Protein AF-0000000081023960 (afdb_homodimer)

Secondary structure (DSSP, 8-state):
-------------------------------------PPTTHHHHHHHHHHHIIIII-GGGTT--HHHHHHHHHHTTTTS-TT---GGGGHHHHHHH--PPPTT-BEEEES-HHHHHHHHTTT-B-GGGSHHHHHHTT----EETTEEEE-SS----TTT-TT-HHHHHHHHHHHHHHHT--EEEEEEEETT-TT-S--TTSHIIIIIGGG--TTTEEEEEEEEEPPTTS-----TTSHHHHHHHHHHHHTT--EEEEES-HHHHHHHHTT-TTSGGG-B---TTS--------------------------/-------------------------------------PPTTHHHHHHHHHHHIIIII-GGGTT--HHHHHHHHHHHHTTS-TT---GGGGHHHHHHH--PPPTT-BEEEES-HHHHHHHHTTT-B-GGGSHHHHHHTT----EETTEEEE-SS----TTT-TT-HHHHHHHHHHHHHHHT--EEEEEEEETT-TT-S--TTSHIIIIIGGG--TTTEEEEEEEEEPPTTS-----TTSHHHHHHHHHHHHTT--EEEEES-HHHHHHHHTT-TTSGGG-B---TTS--------------------------

pLDDT: mean 83.17, std 27.56, range [17.56, 98.94]

Nearest PDB structures (foldseek):
  1isf-assembly1_B  TM=9.481E-01  e=1.422E-30  Homo sapiens
  3i9l-assembly1_B  TM=9.384E-01  e=9.337E-27  Aplysia californica
  3zwn-assembly1_A  TM=9.367E-01  e=6.114E-26  Aplysia californica
  1r0s-assembly1_B  TM=9.362E-01  e=1.715E-24  Aplysia californica
  3ofs-assembly6_F  TM=9.472E-01  e=4.806E-24  Homo sapiens

InterPro domains:
  IPR003193 ADP-ribosyl cyclase (CD38/157) [PF02267] (39-278)
  IPR003193 ADP-ribosyl cyclase (CD38/157) [PTHR10912] (29-285)
  IPR003193 ADP-ribosyl cyclase (CD38/157) [cd04759] (37-278)

Organism: Petromyzon marinus (NCBI:txid7757)

Sequence (624 aa):
MMKVCRLLGWLAWSFAPLVLVADGHATRKRSAEIPRGTTRDLKKIFVGRCYDYIRVINPALRDKNCEQMWEAFYNGFKGKQPCEVTMDSYNQFVALASHPLPKDKEIFWSGTNALVHKYSGARLLTLEDSLAGYIANNLNWCPIAGNPDLDYTSCPGYSECDNNAVKSFWIMASKSFAQNVRGVVRVMLNGSREGGAFYSGSIFGTIELPNLPKDNVSEIHLWIIDTLNGPDRESCGVGSVAHLEARLKEHGFKYSCFDNCKSVLHMQCVDLPNIPICQFANNDSSPGNSATMLSSPLNALVARIRRLVVPMMMKVCRLLGWLAWSFAPLVLVADGHATRKRSAEIPRGTTRDLKKIFVGRCYDYIRVINPALRDKNCEQMWEAFYNGFKGKQPCEVTMDSYNQFVALASHPLPKDKEIFWSGTNALVHKYSGARLLTLEDSLAGYIANNLNWCPIAGNPDLDYTSCPGYSECDNNAVKSFWIMASKSFAQNVRGVVRVMLNGSREGGAFYSGSIFGTIELPNLPKDNVSEIHLWIIDTLNGPDRESCGVGSVAHLEARLKEHGFKYSCFDNCKSVLHMQCVDLPNIPICQFANNDSSPGNSATMLSSPLNALVARIRRLVVPM

Structure (mmCIF, N/CA/C/O backbone):
data_AF-0000000081023960-model_v1
#
loop_
_entity.id
_entity.type
_entity.pdbx_description
1 polymer 'ADP-ribosyl cyclase/cyclic ADP-ribose hydrolase'
#
loop_
_atom_site.group_PDB
_atom_site.id
_atom_site.type_symbol
_atom_site.label_atom_id
_atom_site.label_alt_id
_atom_site.label_comp_id
_atom_site.label_asym_id
_atom_site.label_entity_id
_atom_site.label_seq_id
_atom_site.pdbx_PDB_ins_code
_atom_site.Cartn_x
_atom_site.Cartn_y
_atom_site.Cartn_z
_atom_site.occupancy
_atom_site.B_iso_or_equiv
_atom_site.auth_seq_id
_atom_site.auth_comp_id
_atom_site.auth_asym_id
_atom_site.auth_atom_id
_atom_site.pdbx_PDB_model_num
ATOM 1 N N . MET A 1 1 ? -68.688 8.25 -64.062 1 25.5 1 MET A N 1
ATOM 2 C CA . MET A 1 1 ? -67.375 8.242 -64.688 1 25.5 1 MET A CA 1
ATOM 3 C C . MET A 1 1 ? -66.312 8.711 -63.719 1 25.5 1 MET A C 1
ATOM 5 O O . MET A 1 1 ? -66.188 9.891 -63.375 1 25.5 1 MET A O 1
ATOM 9 N N . MET A 1 2 ? -66.062 7.867 -62.656 1 24.56 2 MET A N 1
ATOM 10 C CA . MET A 1 2 ? -65.375 7.988 -61.375 1 24.56 2 MET A CA 1
ATOM 11 C C . MET A 1 2 ? -63.875 8.117 -61.562 1 24.56 2 MET A C 1
ATOM 13 O O . MET A 1 2 ? -63.219 7.242 -62.125 1 24.56 2 MET A O 1
ATOM 17 N N . LYS A 1 3 ? -63.344 9.383 -61.781 1 25.25 3 LYS A N 1
ATOM 18 C CA . LYS A 1 3 ? -61.969 9.82 -62.094 1 25.25 3 LYS A CA 1
ATOM 19 C C . LYS A 1 3 ? -61 9.297 -61.031 1 25.25 3 LYS A C 1
ATOM 21 O O . LYS A 1 3 ? -61.125 9.594 -59.844 1 25.25 3 LYS A O 1
ATOM 26 N N . VAL A 1 4 ? -60.469 8.078 -61.188 1 26.36 4 VAL A N 1
ATOM 27 C CA . VAL A 1 4 ? -59.594 7.262 -60.375 1 26.36 4 VAL A CA 1
ATOM 28 C C . VAL A 1 4 ? -58.219 7.918 -60.312 1 26.36 4 VAL A C 1
ATOM 30 O O . VAL A 1 4 ? -57.531 8.109 -61.344 1 26.36 4 VAL A O 1
ATOM 33 N N . CYS A 1 5 ? -58.062 8.969 -59.5 1 28.41 5 CYS A N 1
ATOM 34 C CA . CYS A 1 5 ? -56.812 9.711 -59.281 1 28.41 5 CYS A CA 1
ATOM 35 C C . CYS A 1 5 ? -55.656 8.773 -58.906 1 28.41 5 CYS A C 1
ATOM 37 O O . CYS A 1 5 ? -55.75 8.07 -57.875 1 28.41 5 CYS A O 1
ATOM 39 N N . ARG A 1 6 ? -54.938 8.203 -59.844 1 25 6 ARG A N 1
ATOM 40 C CA . ARG A 1 6 ? -53.75 7.32 -59.844 1 25 6 ARG A CA 1
ATOM 41 C C . ARG A 1 6 ? -52.594 7.949 -59.094 1 25 6 ARG A C 1
ATOM 43 O O . ARG A 1 6 ? -52 8.914 -59.594 1 25 6 ARG A O 1
ATOM 50 N N . LEU A 1 7 ? -52.719 8.102 -57.781 1 26.64 7 LEU A N 1
ATOM 51 C CA . LEU A 1 7 ? -51.656 8.695 -56.969 1 26.64 7 LEU A CA 1
ATOM 52 C C . LEU A 1 7 ? -50.375 7.879 -57.031 1 26.64 7 LEU A C 1
ATOM 54 O O . LEU A 1 7 ? -50.375 6.695 -56.688 1 26.64 7 LEU A O 1
ATOM 58 N N . LEU A 1 8 ? -49.531 8.055 -58.062 1 27.83 8 LEU A N 1
ATOM 59 C CA . LEU A 1 8 ? -48.25 7.434 -58.281 1 27.83 8 LEU A CA 1
ATOM 60 C C . LEU A 1 8 ? -47.281 7.773 -57.156 1 27.83 8 LEU A C 1
ATOM 62 O O . LEU A 1 8 ? -46.969 8.945 -56.938 1 27.83 8 LEU A O 1
ATOM 66 N N . GLY A 1 9 ? -47.406 7.176 -56 1 26.14 9 GLY A N 1
ATOM 67 C CA . GLY A 1 9 ? -46.594 7.359 -54.812 1 26.14 9 GLY A CA 1
ATOM 68 C C . GLY A 1 9 ? -45.125 7.012 -55.062 1 26.14 9 GLY A C 1
ATOM 69 O O . GLY A 1 9 ? -44.812 5.875 -55.438 1 26.14 9 GLY A O 1
ATOM 70 N N . TRP A 1 10 ? -44.344 7.945 -55.656 1 27.84 10 TRP A N 1
ATOM 71 C CA . TRP A 1 10 ? -42.906 7.773 -55.938 1 27.84 10 TRP A CA 1
ATOM 72 C C . TRP A 1 10 ? -42.156 7.406 -54.656 1 27.84 10 TRP A C 1
ATOM 74 O O . TRP A 1 10 ? -42.25 8.117 -53.656 1 27.84 10 TRP A O 1
ATOM 84 N N . LEU A 1 11 ? -41.906 6.145 -54.375 1 29.17 11 LEU A N 1
ATOM 85 C CA . LEU A 1 11 ? -41.094 5.52 -53.312 1 29.17 11 LEU A CA 1
ATOM 86 C C . LEU A 1 11 ? -39.656 5.992 -53.375 1 29.17 11 LEU A C 1
ATOM 88 O O . LEU A 1 11 ? -38.938 5.742 -54.344 1 29.17 11 LEU A O 1
ATOM 92 N N . ALA A 1 12 ? -39.375 7.23 -53.031 1 31.08 12 ALA A N 1
ATOM 93 C CA . ALA A 1 12 ? -37.969 7.699 -52.969 1 31.08 12 ALA A CA 1
ATOM 94 C C . ALA A 1 12 ? -37.156 6.828 -52.031 1 31.08 12 ALA A C 1
ATOM 96 O O . ALA A 1 12 ? -37.469 6.684 -50.875 1 31.08 12 ALA A O 1
ATOM 97 N N . TRP A 1 13 ? -36.5 5.816 -52.562 1 29.45 13 TRP A N 1
ATOM 98 C CA . TRP A 1 13 ? -35.562 4.898 -51.906 1 29.45 13 TRP A CA 1
ATOM 99 C C . TRP A 1 13 ? -34.406 5.66 -51.281 1 29.45 13 TRP A C 1
ATOM 101 O O . TRP A 1 13 ? -33.656 6.344 -52 1 29.45 13 TRP A O 1
ATOM 111 N N . SER A 1 14 ? -34.625 6.277 -50.156 1 29.97 14 SER A N 1
ATOM 112 C CA . SER A 1 14 ? -33.531 6.906 -49.438 1 29.97 14 SER A CA 1
ATOM 113 C C . SER A 1 14 ? -32.375 5.945 -49.25 1 29.97 14 SER A C 1
ATOM 115 O O . SER A 1 14 ? -32.531 4.836 -48.75 1 29.97 14 SER A O 1
ATOM 117 N N . PHE A 1 15 ? -31.438 5.992 -50.188 1 36.25 15 PHE A N 1
ATOM 118 C CA . PHE A 1 15 ? -30.172 5.293 -50.094 1 36.25 15 PHE A CA 1
ATOM 119 C C . PHE A 1 15 ? -29.453 5.648 -48.812 1 36.25 15 PHE A C 1
ATOM 121 O O . PHE A 1 15 ? -29.141 6.816 -48.562 1 36.25 15 PHE A O 1
ATOM 128 N N . ALA A 1 16 ? -29.859 5.043 -47.719 1 34.16 16 ALA A N 1
ATOM 129 C CA . ALA A 1 16 ? -29.094 5.172 -46.5 1 34.16 16 ALA A CA 1
ATOM 130 C C . ALA A 1 16 ? -27.625 4.824 -46.719 1 34.16 16 ALA A C 1
ATOM 132 O O . ALA A 1 16 ? -27.312 3.764 -47.281 1 34.16 16 ALA A O 1
ATOM 133 N N . PRO A 1 17 ? -26.781 5.902 -46.875 1 38.19 17 PRO A N 1
ATOM 134 C CA . PRO A 1 17 ? -25.375 5.562 -47 1 38.19 17 PRO A CA 1
ATOM 135 C C . PRO A 1 17 ? -24.891 4.605 -45.906 1 38.19 17 PRO A C 1
ATOM 137 O O . PRO A 1 17 ? -25.328 4.699 -44.781 1 38.19 17 PRO A O 1
ATOM 140 N N . LEU A 1 18 ? -24.625 3.381 -46.312 1 35.75 18 LEU A N 1
ATOM 141 C CA . LEU A 1 18 ? -23.938 2.398 -45.5 1 35.75 18 LEU A CA 1
ATOM 142 C C . LEU A 1 18 ? -22.656 2.99 -44.906 1 35.75 18 LEU A C 1
ATOM 144 O O . LEU A 1 18 ? -21.734 3.326 -45.625 1 35.75 18 LEU A O 1
ATOM 148 N N . VAL A 1 19 ? -22.875 3.82 -43.875 1 35.81 19 VAL A N 1
ATOM 149 C CA . VAL A 1 19 ? -21.656 4.18 -43.156 1 35.81 19 VAL A CA 1
ATOM 150 C C . VAL A 1 19 ? -20.891 2.918 -42.75 1 35.81 19 VAL A C 1
ATOM 152 O O . VAL A 1 19 ? -21.375 2.111 -41.969 1 35.81 19 VAL A O 1
ATOM 155 N N . LEU A 1 20 ? -20.125 2.438 -43.719 1 32.34 20 LEU A N 1
ATOM 156 C CA . LEU A 1 20 ? -19.109 1.463 -43.344 1 32.34 20 LEU A CA 1
ATOM 157 C C . LEU A 1 20 ? -18.297 1.965 -42.156 1 32.34 20 LEU A C 1
ATOM 159 O O . LEU A 1 20 ? -17.578 2.965 -42.25 1 32.3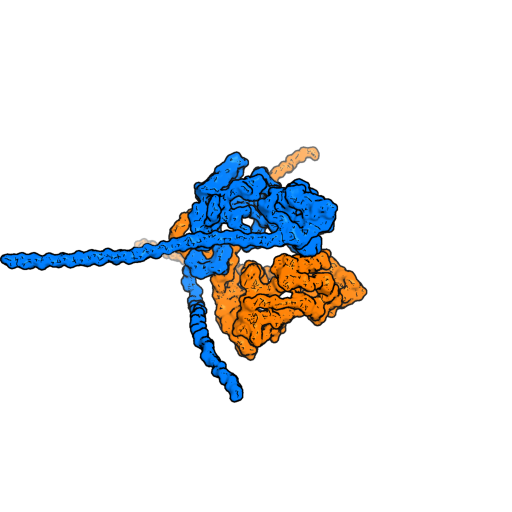4 20 LEU A O 1
ATOM 163 N N . VAL A 1 21 ? -18.891 1.827 -41 1 33.03 21 VAL A N 1
ATOM 164 C CA . VAL A 1 21 ? -18.031 1.942 -39.844 1 33.03 21 VAL A CA 1
ATOM 165 C C . VAL A 1 21 ? -16.844 1.002 -39.969 1 33.03 21 VAL A C 1
ATOM 167 O O . VAL A 1 21 ? -17 -0.221 -39.969 1 33.03 21 VAL A O 1
ATOM 170 N N . ALA A 1 22 ? -15.828 1.466 -40.75 1 31.98 22 ALA A N 1
ATOM 171 C CA . ALA A 1 22 ? -14.531 0.797 -40.625 1 31.98 22 ALA A CA 1
ATOM 172 C C . ALA A 1 22 ? -14.156 0.545 -39.188 1 31.98 22 ALA A C 1
ATOM 174 O O . ALA A 1 22 ? -14.078 1.482 -38.375 1 31.98 22 ALA A O 1
ATOM 175 N N . ASP A 1 23 ? -14.672 -0.539 -38.719 1 31.39 23 ASP A N 1
ATOM 176 C CA . ASP A 1 23 ? -14.078 -1.079 -37.469 1 31.39 23 ASP A CA 1
ATOM 177 C C . ASP A 1 23 ? -12.555 -1.053 -37.562 1 31.39 23 ASP A C 1
ATOM 179 O O . ASP A 1 23 ? -11.945 -1.822 -38.312 1 31.39 23 ASP A O 1
ATOM 183 N N . GLY A 1 24 ? -11.977 0.182 -37.719 1 29.5 24 GLY A N 1
ATOM 184 C CA . GLY A 1 24 ? -10.539 0.15 -37.5 1 29.5 24 GLY A CA 1
ATOM 185 C C . GLY A 1 24 ? -10.141 -0.674 -36.281 1 29.5 24 GLY A C 1
ATOM 186 O O . GLY A 1 24 ? -10.492 -0.334 -35.156 1 29.5 24 GLY A O 1
ATOM 187 N N . HIS A 1 25 ? -10.203 -1.949 -36.438 1 27.47 25 HIS A N 1
ATOM 188 C CA . HIS A 1 25 ? -9.406 -2.703 -35.469 1 27.47 25 HIS A CA 1
ATOM 189 C C . HIS A 1 25 ? -8.062 -2.023 -35.219 1 27.47 25 HIS A C 1
ATOM 191 O O . HIS A 1 25 ? -7.172 -2.066 -36.062 1 27.47 25 HIS A O 1
ATOM 197 N N . ALA A 1 26 ? -8.047 -0.817 -34.688 1 31.69 26 ALA A N 1
ATOM 198 C CA . ALA A 1 26 ? -6.734 -0.433 -34.188 1 31.69 26 ALA A CA 1
ATOM 199 C C . ALA A 1 26 ? -6.055 -1.608 -33.469 1 31.69 26 ALA A C 1
ATOM 201 O O . ALA A 1 26 ? -6.59 -2.16 -32.5 1 31.69 26 ALA A O 1
ATOM 202 N N . THR A 1 27 ? -5.41 -2.355 -34.156 1 29.12 27 THR A N 1
ATOM 203 C CA . THR A 1 27 ? -4.426 -3.24 -33.562 1 29.12 27 THR A CA 1
ATOM 204 C C . THR A 1 27 ? -3.771 -2.568 -32.344 1 29.12 27 THR A C 1
ATOM 206 O O . THR A 1 27 ? -3.182 -1.493 -32.469 1 29.12 27 THR A O 1
ATOM 209 N N . ARG A 1 28 ? -4.336 -2.604 -31.219 1 33.47 28 ARG A N 1
ATOM 210 C CA . ARG A 1 28 ? -3.539 -2.25 -30.047 1 33.47 28 ARG A CA 1
ATOM 211 C C . ARG A 1 28 ? -2.092 -2.703 -30.219 1 33.47 28 ARG A C 1
ATOM 213 O O . ARG A 1 28 ? -1.81 -3.902 -30.25 1 33.47 28 ARG A O 1
ATOM 220 N N . LYS A 1 29 ? -1.465 -2.033 -31.094 1 35.12 29 LYS A N 1
ATOM 221 C CA . LYS A 1 29 ? -0.019 -2.229 -31.031 1 35.12 29 LYS A CA 1
ATOM 222 C C . LYS A 1 29 ? 0.448 -2.508 -29.609 1 35.12 29 LYS A C 1
ATOM 224 O O . LYS A 1 29 ? 0.178 -1.725 -28.703 1 35.12 29 LYS A O 1
ATOM 229 N N . ARG A 1 30 ? 0.462 -3.736 -29.234 1 34.62 30 ARG A N 1
ATOM 230 C CA . ARG A 1 30 ? 1.313 -4.082 -28.109 1 34.62 30 ARG A CA 1
ATOM 231 C C . ARG A 1 30 ? 2.51 -3.143 -28.016 1 34.62 30 ARG A C 1
ATOM 233 O O . ARG A 1 30 ? 3.369 -3.135 -28.891 1 34.62 30 ARG A O 1
ATOM 240 N N . SER A 1 31 ? 2.4 -1.994 -27.75 1 34.69 31 SER A N 1
ATOM 241 C CA . SER A 1 31 ? 3.592 -1.178 -27.531 1 34.69 31 SER A CA 1
ATOM 242 C C . SER A 1 31 ? 4.793 -2.041 -27.172 1 34.69 31 SER A C 1
ATOM 244 O O . SER A 1 31 ? 4.707 -2.895 -26.281 1 34.69 31 SER A O 1
ATOM 246 N N . ALA A 1 32 ? 5.621 -2.463 -27.984 1 37.22 32 ALA A N 1
ATOM 247 C CA . ALA A 1 32 ? 6.91 -3.104 -27.75 1 37.22 32 ALA A CA 1
ATOM 248 C C . ALA A 1 32 ? 7.434 -2.768 -26.344 1 37.22 32 ALA A C 1
ATOM 250 O O . ALA A 1 32 ? 7.594 -1.594 -26 1 37.22 32 ALA A O 1
ATOM 251 N N . GLU A 1 33 ? 7.039 -3.467 -25.328 1 47.69 33 GLU A N 1
ATOM 252 C CA . GLU A 1 33 ? 7.672 -3.307 -24.031 1 47.69 33 GLU A CA 1
ATOM 253 C C . GLU A 1 33 ? 9.133 -2.896 -24.172 1 47.69 33 GLU A C 1
ATOM 255 O O . GLU A 1 33 ? 9.914 -3.574 -24.844 1 47.69 33 GLU A O 1
ATOM 260 N N . ILE A 1 34 ? 9.531 -1.709 -24.375 1 49.72 34 ILE A N 1
ATOM 261 C CA . ILE A 1 34 ? 10.922 -1.285 -24.297 1 49.72 34 ILE A CA 1
ATOM 262 C C . ILE A 1 34 ? 11.695 -2.213 -23.359 1 49.72 34 ILE A C 1
ATOM 264 O O . ILE A 1 34 ? 11.273 -2.438 -22.219 1 49.72 34 ILE A O 1
ATOM 268 N N . PRO A 1 35 ? 12.609 -3.016 -24.062 1 60.88 35 PRO A N 1
ATOM 269 C CA . PRO A 1 35 ? 13.453 -3.881 -23.234 1 60.88 35 PRO A CA 1
ATOM 270 C C . PRO A 1 35 ? 13.945 -3.186 -21.969 1 60.88 35 PRO A C 1
ATOM 272 O O . PRO A 1 35 ? 14.453 -2.062 -22.047 1 60.88 35 PRO A O 1
ATOM 275 N N . ARG A 1 36 ? 13.547 -3.551 -20.781 1 85.06 36 ARG A N 1
ATOM 276 C CA . ARG A 1 36 ? 14.016 -2.982 -19.516 1 85.06 36 ARG A CA 1
ATOM 277 C C . ARG A 1 36 ? 15.07 -3.875 -18.875 1 85.06 36 ARG A C 1
ATOM 279 O O . ARG A 1 36 ? 14.93 -5.102 -18.859 1 85.06 36 ARG A O 1
ATOM 286 N N . GLY A 1 37 ? 16.312 -3.326 -18.656 1 96.62 37 GLY A N 1
ATOM 287 C CA . GLY A 1 37 ? 17.359 -4.027 -17.922 1 96.62 37 GLY A CA 1
ATOM 288 C C . GLY A 1 37 ? 17.016 -4.242 -16.453 1 96.62 37 GLY A C 1
ATOM 289 O O . GLY A 1 37 ? 15.859 -4.113 -16.062 1 96.62 37 GLY A O 1
ATOM 290 N N . THR A 1 38 ? 18 -4.707 -15.789 1 98.31 38 THR A N 1
ATOM 291 C CA . THR A 1 38 ? 17.891 -4.906 -14.352 1 98.31 38 THR A CA 1
ATOM 292 C C . THR A 1 38 ? 17.578 -3.588 -13.648 1 98.31 38 THR A C 1
ATOM 294 O O . THR A 1 38 ? 18.141 -2.547 -13.984 1 98.31 38 THR A O 1
ATOM 297 N N . THR A 1 39 ? 16.672 -3.67 -12.703 1 98.06 39 THR A N 1
ATOM 298 C CA . THR A 1 39 ? 16.391 -2.502 -11.875 1 98.06 39 THR A CA 1
ATOM 299 C C . THR A 1 39 ? 17.672 -2.008 -11.195 1 98.06 39 THR A C 1
ATOM 301 O O . THR A 1 39 ? 18.359 -2.779 -10.531 1 98.06 39 THR A O 1
ATOM 304 N N . ARG A 1 40 ? 17.984 -0.725 -11.406 1 97.5 40 ARG A N 1
ATOM 305 C CA . ARG A 1 40 ? 19.172 -0.159 -10.781 1 97.5 40 ARG A CA 1
ATOM 306 C C . ARG A 1 40 ? 19.062 -0.215 -9.258 1 97.5 40 ARG A C 1
ATOM 308 O O . ARG A 1 40 ? 17.984 -0.046 -8.695 1 97.5 40 ARG A O 1
ATOM 315 N N . ASP A 1 41 ? 20.234 -0.479 -8.562 1 98.12 41 ASP A N 1
ATOM 316 C CA . ASP A 1 41 ? 20.328 -0.548 -7.109 1 98.12 41 ASP A CA 1
ATOM 317 C C . ASP A 1 41 ? 19.5 -1.707 -6.559 1 98.12 41 ASP A C 1
ATOM 319 O O . ASP A 1 41 ? 18.938 -1.614 -5.461 1 98.12 41 ASP A O 1
ATOM 323 N N . LEU A 1 42 ? 19.469 -2.797 -7.309 1 98.62 42 LEU A N 1
ATOM 324 C CA . LEU A 1 42 ? 18.641 -3.963 -7.016 1 98.62 42 LEU A CA 1
ATOM 325 C C . LEU A 1 42 ? 18.906 -4.484 -5.609 1 98.62 42 LEU A C 1
ATOM 327 O O . LEU A 1 42 ? 17.969 -4.758 -4.852 1 98.62 42 LEU A O 1
ATOM 331 N N . LYS A 1 43 ? 20.156 -4.598 -5.23 1 98.75 43 LYS A N 1
ATOM 332 C CA . LYS A 1 43 ? 20.484 -5.148 -3.92 1 98.75 43 LYS A CA 1
ATOM 333 C C . LYS A 1 43 ? 19.969 -4.246 -2.799 1 98.75 43 LYS A C 1
ATOM 335 O O . LYS A 1 43 ? 19.438 -4.734 -1.797 1 98.75 43 LYS A O 1
ATOM 340 N N . LYS A 1 44 ? 20.172 -2.947 -2.965 1 98.69 44 LYS A N 1
ATOM 341 C CA . LYS A 1 44 ? 19.734 -1.999 -1.951 1 98.69 44 LYS A CA 1
ATOM 342 C C . LYS A 1 44 ? 18.219 -2.072 -1.764 1 98.69 44 LYS A C 1
ATOM 344 O O . LYS A 1 44 ? 17.719 -2.049 -0.634 1 98.69 44 LYS A O 1
ATOM 349 N N . ILE A 1 45 ? 17.484 -2.217 -2.836 1 98.81 45 ILE A N 1
ATOM 350 C CA . ILE A 1 45 ? 16.031 -2.324 -2.783 1 98.81 45 ILE A CA 1
ATOM 351 C C . ILE A 1 45 ? 15.633 -3.648 -2.139 1 98.81 45 ILE A C 1
ATOM 353 O O . ILE A 1 45 ? 14.797 -3.68 -1.228 1 98.81 45 ILE A O 1
ATOM 357 N N . PHE A 1 46 ? 16.297 -4.711 -2.59 1 98.94 46 PHE A N 1
ATOM 358 C CA . PHE A 1 46 ? 16.016 -6.051 -2.092 1 98.94 46 PHE A CA 1
ATOM 359 C C . PHE A 1 46 ? 16.203 -6.121 -0.582 1 98.94 46 PHE A C 1
ATOM 361 O O . PHE A 1 46 ? 15.281 -6.504 0.148 1 98.94 46 PHE A O 1
ATOM 368 N N . VAL A 1 47 ? 17.328 -5.719 -0.112 1 98.94 47 VAL A N 1
ATOM 369 C CA . VAL A 1 47 ? 17.688 -5.82 1.301 1 98.94 47 VAL A CA 1
ATOM 370 C C . VAL A 1 47 ? 16.828 -4.855 2.119 1 98.94 47 VAL A C 1
ATOM 372 O O . VAL A 1 47 ? 16.375 -5.195 3.213 1 98.94 47 VAL A O 1
ATOM 375 N N . GLY A 1 48 ? 16.578 -3.719 1.602 1 98.88 48 GLY A N 1
ATOM 376 C CA . GLY A 1 48 ? 15.688 -2.764 2.258 1 98.88 48 GLY A CA 1
ATOM 377 C C . GLY A 1 48 ? 14.281 -3.285 2.443 1 98.88 48 GLY A C 1
ATOM 378 O O . GLY A 1 48 ? 13.703 -3.154 3.523 1 98.88 48 GLY A O 1
ATOM 379 N N . ARG A 1 49 ? 13.742 -3.861 1.41 1 98.94 49 ARG A N 1
ATOM 380 C CA . ARG A 1 49 ? 12.398 -4.434 1.478 1 98.94 49 ARG A CA 1
ATOM 381 C C . ARG A 1 49 ? 12.352 -5.594 2.467 1 98.94 49 ARG A C 1
ATOM 383 O O . ARG A 1 49 ? 11.359 -5.762 3.184 1 98.94 49 ARG A O 1
ATOM 390 N N . CYS A 1 50 ? 13.406 -6.359 2.445 1 98.94 50 CYS A N 1
ATOM 391 C CA . CYS A 1 50 ? 13.484 -7.473 3.387 1 98.94 50 CYS A CA 1
ATOM 392 C C . CYS A 1 50 ? 13.438 -6.969 4.824 1 98.94 50 CYS A C 1
ATOM 394 O O . CYS A 1 50 ? 12.625 -7.43 5.625 1 98.94 50 CYS A O 1
ATOM 396 N N . TYR A 1 51 ? 14.211 -6.004 5.184 1 98.88 51 TYR A N 1
ATOM 397 C CA . TYR A 1 51 ? 14.227 -5.473 6.543 1 98.88 51 TYR A CA 1
ATOM 398 C C . TYR A 1 51 ? 12.938 -4.73 6.852 1 98.88 51 TYR A C 1
ATOM 400 O O . TYR A 1 51 ? 12.445 -4.766 7.984 1 98.88 51 TYR A O 1
ATOM 408 N N . ASP A 1 52 ? 12.477 -4.051 5.855 1 98.56 52 ASP A N 1
ATOM 409 C CA . ASP A 1 52 ? 11.18 -3.402 6.035 1 98.56 52 ASP A CA 1
ATOM 410 C C . ASP A 1 52 ? 10.102 -4.418 6.422 1 98.56 52 ASP A C 1
ATOM 412 O O . ASP A 1 52 ? 9.312 -4.168 7.332 1 98.56 52 ASP A O 1
ATOM 416 N N . TYR A 1 53 ? 10.156 -5.543 5.758 1 98.69 53 TYR A N 1
ATOM 417 C CA . TYR A 1 53 ? 9.156 -6.578 5.992 1 98.69 53 TYR A CA 1
ATOM 418 C C . TYR A 1 53 ? 9.297 -7.168 7.391 1 98.69 53 TYR A C 1
ATOM 420 O O . TYR A 1 53 ? 8.32 -7.281 8.133 1 98.69 53 TYR A O 1
ATOM 428 N N . ILE A 1 54 ? 10.461 -7.449 7.859 1 98.56 54 ILE A N 1
ATOM 429 C CA . ILE A 1 54 ? 10.633 -8.25 9.062 1 98.56 54 ILE A CA 1
ATOM 430 C C . ILE A 1 54 ? 10.648 -7.348 10.297 1 98.56 54 ILE A C 1
ATOM 432 O O . ILE A 1 54 ? 10.508 -7.824 11.422 1 98.56 54 ILE A O 1
ATOM 436 N N . ARG A 1 55 ? 10.828 -5.996 10.055 1 98.12 55 ARG A N 1
ATOM 437 C CA . ARG A 1 55 ? 10.875 -5.094 11.203 1 98.12 55 ARG A CA 1
ATOM 438 C C . ARG A 1 55 ? 9.562 -4.328 11.344 1 98.12 55 ARG A C 1
ATOM 440 O O . ARG A 1 55 ? 9.172 -3.961 12.461 1 98.12 55 ARG A O 1
ATOM 447 N N . VAL A 1 56 ? 8.875 -4.09 10.203 1 97.69 56 VAL A N 1
ATOM 448 C CA . VAL A 1 56 ? 7.73 -3.182 10.25 1 97.69 56 VAL A CA 1
ATOM 449 C C . VAL A 1 56 ? 6.453 -3.936 9.883 1 97.69 56 VAL A C 1
ATOM 451 O O . VAL A 1 56 ? 5.469 -3.896 10.625 1 97.69 56 VAL A O 1
ATOM 454 N N . ILE A 1 57 ? 6.477 -4.727 8.867 1 97.12 57 ILE A N 1
ATOM 455 C CA . ILE A 1 57 ? 5.266 -5.328 8.32 1 97.12 57 ILE A CA 1
ATOM 456 C C . ILE A 1 57 ? 4.906 -6.578 9.117 1 97.12 57 ILE A C 1
ATOM 458 O O . ILE A 1 57 ? 3.75 -6.762 9.508 1 97.12 57 ILE A O 1
ATOM 462 N N . ASN A 1 58 ? 5.871 -7.422 9.352 1 97.5 58 ASN A N 1
ATOM 463 C CA . ASN A 1 58 ? 5.664 -8.672 10.07 1 97.5 58 ASN A CA 1
ATOM 464 C C . ASN A 1 58 ? 6.82 -8.969 11.023 1 97.5 58 ASN A C 1
ATOM 466 O O . ASN A 1 58 ? 7.625 -9.867 10.766 1 97.5 58 ASN A O 1
ATOM 470 N N . PRO A 1 59 ? 6.801 -8.359 12.164 1 96.69 59 PRO A N 1
ATOM 471 C CA . PRO A 1 59 ? 7.91 -8.484 13.109 1 96.69 59 PRO A CA 1
ATOM 472 C C . PRO A 1 59 ? 8.055 -9.898 13.664 1 96.69 59 PRO A C 1
ATOM 474 O O . PRO A 1 59 ? 9.07 -10.219 14.289 1 96.69 59 PRO A O 1
ATOM 477 N N . ALA A 1 60 ? 7.055 -10.773 13.453 1 97.06 60 ALA A N 1
ATOM 478 C CA . ALA A 1 60 ? 7.172 -12.172 13.859 1 97.06 60 ALA A CA 1
ATOM 479 C C . ALA A 1 60 ? 8.32 -12.859 13.117 1 97.06 60 ALA A C 1
ATOM 481 O O . ALA A 1 60 ? 8.797 -13.906 13.547 1 97.06 60 ALA A O 1
ATOM 482 N N . LEU A 1 61 ? 8.797 -12.227 12 1 98.12 61 LEU A N 1
ATOM 483 C CA . LEU A 1 61 ? 9.859 -12.812 11.18 1 98.12 61 LEU A CA 1
ATOM 484 C C . LEU A 1 61 ? 11.195 -12.141 11.461 1 98.12 61 LEU A C 1
ATOM 486 O O . LEU A 1 61 ? 12.117 -12.219 10.648 1 98.12 61 LEU A O 1
ATOM 490 N N . ARG A 1 62 ? 11.359 -11.492 12.578 1 95.81 62 ARG A N 1
ATOM 491 C CA . ARG A 1 62 ? 12.477 -10.617 12.906 1 95.81 62 ARG A CA 1
ATOM 492 C C . ARG A 1 62 ? 13.789 -11.383 12.922 1 95.81 62 ARG A C 1
ATOM 494 O O . ARG A 1 62 ? 14.867 -10.789 12.789 1 95.81 62 ARG A O 1
ATOM 501 N N . ASP A 1 63 ? 13.766 -12.695 13.016 1 97.06 63 ASP A N 1
ATOM 502 C CA . ASP A 1 63 ? 14.992 -13.484 13.148 1 97.06 63 ASP A CA 1
ATOM 503 C C . ASP A 1 63 ? 15.531 -13.891 11.781 1 97.06 63 ASP A C 1
ATOM 505 O O . ASP A 1 63 ? 16.625 -14.461 11.688 1 97.06 63 ASP A O 1
ATOM 509 N N . LYS A 1 64 ? 14.844 -13.578 10.703 1 98.31 64 LYS A N 1
ATOM 510 C CA . LYS A 1 64 ? 15.344 -13.883 9.367 1 98.31 64 LYS A CA 1
ATOM 511 C C . LYS A 1 64 ? 16.5 -12.969 8.992 1 98.31 64 LYS A C 1
ATOM 513 O O . LYS A 1 64 ? 16.578 -11.828 9.461 1 98.31 64 LYS A O 1
ATOM 518 N N . ASN A 1 65 ? 17.406 -13.531 8.172 1 98.56 65 ASN A N 1
ATOM 519 C CA . ASN A 1 65 ? 18.609 -12.828 7.777 1 98.56 65 ASN A CA 1
ATOM 520 C C . ASN A 1 65 ? 18.516 -12.297 6.348 1 98.56 65 ASN A C 1
ATOM 522 O O . ASN A 1 65 ? 18.656 -13.055 5.391 1 98.56 65 ASN A O 1
ATOM 526 N N . CYS A 1 66 ? 18.406 -10.992 6.207 1 98.88 66 CYS A N 1
ATOM 527 C CA . CYS A 1 66 ? 18.125 -10.383 4.914 1 98.88 66 CYS A CA 1
ATOM 528 C C . CYS A 1 66 ? 19.359 -10.422 4.016 1 98.88 66 CYS A C 1
ATOM 530 O O . CYS A 1 66 ? 19.234 -10.523 2.793 1 98.88 66 CYS A O 1
ATOM 532 N N . GLU A 1 67 ? 20.547 -10.375 4.59 1 98.81 67 GLU A N 1
ATOM 533 C CA . GLU A 1 67 ? 21.781 -10.477 3.795 1 98.81 67 GLU A CA 1
ATOM 534 C C . GLU A 1 67 ? 21.938 -11.883 3.223 1 98.81 67 GLU A C 1
ATOM 536 O O . GLU A 1 67 ? 22.328 -12.047 2.066 1 98.81 67 GLU A O 1
ATOM 541 N N . GLN A 1 68 ? 21.609 -12.82 4.02 1 98.81 68 GLN A N 1
ATOM 542 C CA . GLN A 1 68 ? 21.656 -14.203 3.557 1 98.81 68 GLN A CA 1
ATOM 543 C C . GLN A 1 68 ? 20.625 -14.453 2.459 1 98.81 68 GLN A C 1
ATOM 545 O O . GLN A 1 68 ? 20.906 -15.188 1.505 1 98.81 68 GLN A O 1
ATOM 550 N N . MET A 1 69 ? 19.516 -13.883 2.555 1 98.88 69 MET A N 1
ATOM 551 C CA . MET A 1 69 ? 18.469 -14.031 1.55 1 98.88 69 MET A CA 1
ATOM 552 C C . MET A 1 69 ? 18.891 -13.406 0.224 1 98.88 69 MET A C 1
ATOM 554 O O . MET A 1 69 ? 18.641 -13.977 -0.841 1 98.88 69 MET A O 1
ATOM 558 N N . TRP A 1 70 ? 19.531 -12.273 0.302 1 98.88 70 TRP A N 1
ATOM 559 C CA . TRP A 1 70 ? 20.047 -11.68 -0.927 1 98.88 70 TRP A CA 1
ATOM 560 C C . TRP A 1 70 ? 21.062 -12.609 -1.597 1 98.88 70 TRP A C 1
ATOM 562 O O . TRP A 1 70 ? 21 -12.828 -2.809 1 98.88 70 TRP A O 1
ATOM 572 N N . GLU A 1 71 ? 21.969 -13.133 -0.805 1 98.81 71 GLU A N 1
ATOM 573 C CA . GLU A 1 71 ? 23 -14.008 -1.36 1 98.81 71 GLU A CA 1
ATOM 574 C C . GLU A 1 71 ? 22.375 -15.227 -2.039 1 98.81 71 GLU A C 1
ATOM 576 O O . GLU A 1 71 ? 22.781 -15.609 -3.137 1 98.81 71 GLU A O 1
ATOM 581 N N . ALA A 1 72 ? 21.422 -15.805 -1.358 1 98.88 72 ALA A N 1
ATOM 582 C CA . ALA A 1 72 ? 20.75 -16.969 -1.923 1 98.88 72 ALA A CA 1
ATOM 583 C C . ALA A 1 72 ? 20.016 -16.609 -3.213 1 98.88 72 ALA A C 1
ATOM 585 O O . ALA A 1 72 ? 20.062 -17.359 -4.191 1 98.88 72 ALA A O 1
ATOM 586 N N . PHE A 1 73 ? 19.406 -15.531 -3.279 1 98.88 73 PHE A N 1
ATOM 587 C CA . PHE A 1 73 ? 18.672 -15.023 -4.441 1 98.88 73 PHE A CA 1
ATOM 588 C C . PHE A 1 73 ? 19.625 -14.773 -5.605 1 98.88 73 PHE A C 1
ATOM 590 O O . PHE A 1 73 ? 19.422 -15.297 -6.703 1 98.88 73 PHE A O 1
ATOM 597 N N . TYR A 1 74 ? 20.625 -13.969 -5.297 1 98.81 74 TYR A N 1
ATOM 598 C CA . TYR A 1 74 ? 21.594 -13.555 -6.305 1 98.81 74 TYR A CA 1
ATOM 599 C C . TYR A 1 74 ? 22.328 -14.75 -6.875 1 98.81 74 TYR A C 1
ATOM 601 O O . TYR A 1 74 ? 22.547 -14.844 -8.086 1 98.81 74 TYR A O 1
ATOM 609 N N . ASN A 1 75 ? 22.719 -15.656 -6.031 1 98.38 75 ASN A N 1
ATOM 610 C CA . ASN A 1 75 ? 23.453 -16.844 -6.453 1 98.38 75 ASN A CA 1
ATOM 611 C C . ASN A 1 75 ? 22.594 -17.75 -7.328 1 98.38 75 ASN A C 1
ATOM 613 O O . ASN A 1 75 ? 23.109 -18.594 -8.055 1 98.38 75 ASN A O 1
ATOM 617 N N . GLY A 1 76 ? 21.297 -17.562 -7.242 1 98.38 76 GLY A N 1
ATOM 618 C CA . GLY A 1 76 ? 20.406 -18.391 -8.039 1 98.38 76 GLY A CA 1
ATOM 619 C C . GLY A 1 76 ? 20.531 -18.125 -9.531 1 98.38 76 GLY A C 1
ATOM 620 O O . GLY A 1 76 ? 20.281 -19.031 -10.344 1 98.38 76 GLY A O 1
ATOM 621 N N . PHE A 1 77 ? 20.969 -16.922 -9.914 1 98.38 77 PHE A N 1
ATOM 622 C CA . PHE A 1 77 ? 20.906 -16.656 -11.344 1 98.38 77 PHE A CA 1
ATOM 623 C C . PHE A 1 77 ? 22.219 -16.047 -11.836 1 98.38 77 PHE A C 1
ATOM 625 O O . PHE A 1 77 ? 22.484 -16.016 -13.039 1 98.38 77 PHE A O 1
ATOM 632 N N . LYS A 1 78 ? 23.062 -15.57 -10.961 1 98.06 78 LYS A N 1
ATOM 633 C CA . LYS A 1 78 ? 24.266 -14.867 -11.383 1 98.06 78 LYS A CA 1
ATOM 634 C C . LYS A 1 78 ? 25.109 -15.734 -12.328 1 98.06 78 LYS A C 1
ATOM 636 O O . LYS A 1 78 ? 25.266 -16.938 -12.094 1 98.06 78 LYS A O 1
ATOM 641 N N . GLY A 1 79 ? 25.547 -15.125 -13.453 1 98.19 79 GLY A N 1
ATOM 642 C CA . GLY A 1 79 ? 26.484 -15.758 -14.367 1 98.19 79 GLY A CA 1
ATOM 643 C C . GLY A 1 79 ? 25.812 -16.734 -15.32 1 98.19 79 GLY A C 1
ATOM 644 O O . GLY A 1 79 ? 26.438 -17.203 -16.281 1 98.19 79 GLY A O 1
ATOM 645 N N . LYS A 1 80 ? 24.562 -17.016 -15.18 1 98.31 80 LYS A N 1
ATOM 646 C CA . LYS A 1 80 ? 23.859 -17.953 -16.047 1 98.31 80 LYS A CA 1
ATOM 647 C C . LYS A 1 80 ? 23.484 -17.312 -17.375 1 98.31 80 LYS A C 1
ATOM 649 O O . LYS A 1 80 ? 23.516 -16.078 -17.5 1 98.31 80 LYS A O 1
ATOM 654 N N . GLN A 1 81 ? 23.172 -18.25 -18.344 1 97.69 81 GLN A N 1
ATOM 655 C CA . GLN A 1 81 ? 22.578 -17.734 -19.578 1 97.69 81 GLN A CA 1
ATOM 656 C C . GLN A 1 81 ? 21.188 -17.156 -19.312 1 97.69 81 GLN A C 1
ATOM 658 O O . GLN A 1 81 ? 20.391 -17.75 -18.578 1 97.69 81 GLN A O 1
ATOM 663 N N . PRO A 1 82 ? 20.859 -15.961 -19.828 1 96.94 82 PRO A N 1
ATOM 664 C CA . PRO A 1 82 ? 19.625 -15.234 -19.516 1 96.94 82 PRO A CA 1
ATOM 665 C C . PRO A 1 82 ? 18.375 -16.078 -19.734 1 96.94 82 PRO A C 1
ATOM 667 O O . PRO A 1 82 ? 17.375 -15.898 -19.031 1 96.94 82 PRO A O 1
ATOM 670 N N . CYS A 1 83 ? 18.438 -17.016 -20.641 1 97.75 83 CYS A N 1
ATOM 671 C CA . CYS A 1 83 ? 17.266 -17.844 -20.938 1 97.75 83 CYS A CA 1
ATOM 672 C C . CYS A 1 83 ? 17.438 -19.25 -20.406 1 97.75 83 CYS A C 1
ATOM 674 O O . CYS A 1 83 ? 16.766 -20.188 -20.859 1 97.75 83 CYS A O 1
ATOM 676 N N . GLU A 1 84 ? 18.375 -19.406 -19.406 1 98.06 84 GLU A N 1
ATOM 677 C CA . GLU A 1 84 ? 18.625 -20.719 -18.812 1 98.06 84 GLU A CA 1
ATOM 678 C C . GLU A 1 84 ? 18.594 -20.641 -17.281 1 98.06 84 GLU A C 1
ATOM 680 O O . GLU A 1 84 ? 19.375 -21.328 -16.609 1 98.06 84 GLU A O 1
ATOM 685 N N . VAL A 1 85 ? 17.844 -19.766 -16.781 1 98.44 85 VAL A N 1
ATOM 686 C CA . VAL A 1 85 ? 17.578 -19.672 -15.344 1 98.44 85 VAL A CA 1
ATOM 687 C C . VAL A 1 85 ? 16.281 -20.391 -15.008 1 98.44 85 VAL A C 1
ATOM 689 O O . VAL A 1 85 ? 15.188 -19.875 -15.258 1 98.44 85 VAL A O 1
ATOM 692 N N . THR A 1 86 ? 16.344 -21.562 -14.438 1 98.25 86 THR A N 1
ATOM 693 C CA . THR A 1 86 ? 15.164 -22.344 -14.141 1 98.25 86 THR A CA 1
ATOM 694 C C . THR A 1 86 ? 14.602 -21.984 -12.766 1 98.25 86 THR A C 1
ATOM 696 O O . THR A 1 86 ? 15.266 -21.312 -11.977 1 98.25 86 THR A O 1
ATOM 699 N N . MET A 1 87 ? 13.406 -22.422 -12.484 1 97.62 87 MET A N 1
ATOM 700 C CA . MET A 1 87 ? 12.766 -22.094 -11.219 1 97.62 87 MET A CA 1
ATOM 701 C C . MET A 1 87 ? 13.57 -22.656 -10.047 1 97.62 87 MET A C 1
ATOM 703 O O . MET A 1 87 ? 13.602 -22.062 -8.969 1 97.62 87 MET A O 1
ATOM 707 N N . ASP A 1 88 ? 14.266 -23.781 -10.281 1 98.31 88 ASP A N 1
ATOM 708 C CA . ASP A 1 88 ? 15.031 -24.438 -9.219 1 98.31 88 ASP A CA 1
ATOM 709 C C . ASP A 1 88 ? 16.188 -23.562 -8.766 1 98.31 88 ASP A C 1
ATOM 711 O O . ASP A 1 88 ? 16.75 -23.766 -7.688 1 98.31 88 ASP A O 1
ATOM 715 N N . SER A 1 89 ? 16.547 -22.609 -9.555 1 98.5 89 SER A N 1
ATOM 716 C CA . SER A 1 89 ? 17.594 -21.656 -9.211 1 98.5 89 SER A CA 1
ATOM 717 C C . SER A 1 89 ? 17.234 -20.859 -7.953 1 98.5 89 SER A C 1
ATOM 719 O O . SER A 1 89 ? 18.109 -20.266 -7.32 1 98.5 89 SER A O 1
ATOM 721 N N . TYR A 1 90 ? 15.984 -20.859 -7.566 1 98.81 90 TYR A N 1
ATOM 722 C CA . TYR A 1 90 ? 15.539 -20.016 -6.469 1 98.81 90 TYR A CA 1
ATOM 723 C C . TYR A 1 90 ? 15.133 -20.844 -5.258 1 98.81 90 TYR A C 1
ATOM 725 O O . TYR A 1 90 ? 14.562 -20.312 -4.301 1 98.81 90 TYR A O 1
ATOM 733 N N . ASN A 1 91 ? 15.484 -22.141 -5.258 1 98.5 91 ASN A N 1
ATOM 734 C CA . ASN A 1 91 ? 15.094 -23.047 -4.176 1 98.5 91 ASN A CA 1
ATOM 735 C C . ASN A 1 91 ? 15.609 -22.547 -2.824 1 98.5 91 ASN A C 1
ATOM 737 O O . ASN A 1 91 ? 14.852 -22.484 -1.853 1 98.5 91 ASN A O 1
ATOM 741 N N . GLN A 1 92 ? 16.812 -22.172 -2.799 1 98.75 92 GLN A N 1
ATOM 742 C CA . GLN A 1 92 ? 17.422 -21.766 -1.533 1 98.75 92 GLN A CA 1
ATOM 743 C C . GLN A 1 92 ? 16.812 -20.469 -1.024 1 98.75 92 GLN A C 1
ATOM 745 O O . GLN A 1 92 ? 16.5 -20.344 0.162 1 98.75 92 GLN A O 1
ATOM 750 N N . PHE A 1 93 ? 16.688 -19.516 -1.917 1 98.88 93 PHE A N 1
ATOM 751 C CA . PHE A 1 93 ? 16.094 -18.25 -1.525 1 98.88 93 PHE A CA 1
ATOM 752 C C . PHE A 1 93 ? 14.672 -18.453 -0.996 1 98.88 93 PHE A C 1
ATOM 754 O O . PHE A 1 93 ? 14.32 -17.922 0.056 1 98.88 93 PHE A O 1
ATOM 761 N N . VAL A 1 94 ? 13.852 -19.203 -1.689 1 98.75 94 VAL A N 1
ATOM 762 C CA . VAL A 1 94 ? 12.453 -19.391 -1.326 1 98.75 94 VAL A CA 1
ATOM 763 C C . VAL A 1 94 ? 12.359 -20.125 0.011 1 98.75 94 VAL A C 1
ATOM 765 O O . VAL A 1 94 ? 11.484 -19.828 0.826 1 98.75 94 VAL A O 1
ATOM 768 N N . ALA A 1 95 ? 13.258 -21.047 0.273 1 98.44 95 ALA A N 1
ATOM 769 C CA . ALA A 1 95 ? 13.289 -21.734 1.561 1 98.44 95 ALA A CA 1
ATOM 770 C C . ALA A 1 95 ? 13.562 -20.766 2.699 1 98.44 95 ALA A C 1
ATOM 772 O O . ALA A 1 95 ? 12.914 -20.828 3.746 1 98.44 95 ALA A O 1
ATOM 773 N N . LEU A 1 96 ? 14.469 -19.844 2.479 1 98.81 96 LEU A N 1
ATOM 774 C CA . LEU A 1 96 ? 14.828 -18.859 3.492 1 98.81 96 LEU A CA 1
ATOM 775 C C . LEU A 1 96 ? 13.695 -17.859 3.703 1 98.81 96 LEU A C 1
ATOM 777 O O . LEU A 1 96 ? 13.492 -17.375 4.82 1 98.81 96 LEU A O 1
ATOM 781 N N . ALA A 1 97 ? 12.961 -17.578 2.693 1 98.81 97 ALA A N 1
ATOM 782 C CA . ALA A 1 97 ? 11.922 -16.547 2.738 1 98.81 97 ALA A CA 1
ATOM 783 C C . ALA A 1 97 ? 10.594 -17.141 3.209 1 98.81 97 ALA A C 1
ATOM 785 O O . ALA A 1 97 ? 9.641 -16.406 3.473 1 98.81 97 ALA A O 1
ATOM 786 N N . SER A 1 98 ? 10.547 -18.406 3.262 1 98 98 SER A N 1
ATOM 787 C CA . SER A 1 98 ? 9.297 -19.078 3.615 1 98 98 SER A CA 1
ATOM 788 C C . SER A 1 98 ? 8.875 -18.75 5.039 1 98 98 SER A C 1
ATOM 790 O O . SER A 1 98 ? 9.711 -18.594 5.93 1 98 98 SER A O 1
ATOM 792 N N . HIS A 1 99 ? 7.613 -18.594 5.316 1 97.94 99 HIS A N 1
ATOM 793 C CA . HIS A 1 99 ? 7.023 -18.328 6.625 1 97.94 99 HIS A CA 1
ATOM 794 C C . HIS A 1 99 ? 5.547 -18.719 6.648 1 97.94 99 HIS A C 1
ATOM 796 O O . HIS A 1 99 ? 4.91 -18.812 5.598 1 97.94 99 HIS A O 1
ATOM 802 N N . PRO A 1 100 ? 4.961 -18.953 7.859 1 96.62 100 PRO A N 1
ATOM 803 C CA . PRO A 1 100 ? 3.529 -19.25 7.941 1 96.62 100 PRO A CA 1
ATOM 804 C C . PRO A 1 100 ? 2.658 -18.094 7.434 1 96.62 100 PRO A C 1
ATOM 806 O O . PRO A 1 100 ? 2.973 -16.922 7.668 1 96.62 100 PRO A O 1
ATOM 809 N N . LEU A 1 101 ? 1.669 -18.531 6.691 1 97.44 101 LEU A N 1
ATOM 810 C CA . LEU A 1 101 ? 0.673 -17.562 6.223 1 97.44 101 LEU A CA 1
ATOM 811 C C . LEU A 1 101 ? -0.555 -17.578 7.125 1 97.44 101 LEU A C 1
ATOM 813 O O . LEU A 1 101 ? -0.898 -18.609 7.711 1 97.44 101 LEU A O 1
ATOM 817 N N . PRO A 1 102 ? -1.17 -16.422 7.305 1 97.12 102 PRO A N 1
ATOM 818 C CA . PRO A 1 102 ? -2.389 -16.406 8.117 1 97.12 102 PRO A CA 1
ATOM 819 C C . PRO A 1 102 ? -3.508 -17.266 7.516 1 97.12 102 PRO A C 1
ATOM 821 O O . PRO A 1 102 ? -3.723 -17.234 6.301 1 97.12 102 PRO A O 1
ATOM 824 N N . LYS A 1 103 ? -4.18 -17.969 8.367 1 98.25 103 LYS A N 1
ATOM 825 C CA . LYS A 1 103 ? -5.266 -18.844 7.938 1 98.25 103 LYS A CA 1
ATOM 826 C C . LYS A 1 103 ? -6.43 -18.031 7.375 1 98.25 103 LYS A C 1
ATOM 828 O O . LYS A 1 103 ? -6.766 -16.969 7.898 1 98.25 103 LYS A O 1
ATOM 833 N N . ASP A 1 104 ? -7.07 -18.469 6.254 1 98.62 104 ASP A N 1
ATOM 834 C CA . ASP A 1 104 ? -8.305 -17.969 5.66 1 98.62 104 ASP A CA 1
ATOM 835 C C . ASP A 1 104 ? -8.078 -16.594 5.035 1 98.62 104 ASP A C 1
ATOM 837 O O . ASP A 1 104 ? -9.031 -15.82 4.859 1 98.62 104 ASP A O 1
ATOM 841 N N . LYS A 1 105 ? -6.773 -16.297 4.723 1 98.56 105 LYS A N 1
ATOM 842 C CA . LYS A 1 105 ? -6.512 -14.938 4.273 1 98.56 105 LYS A CA 1
ATOM 843 C C . LYS A 1 105 ? -5.941 -14.922 2.859 1 98.56 105 LYS A C 1
ATOM 845 O O . LYS A 1 105 ? -5.844 -13.867 2.232 1 98.56 105 LYS A O 1
ATOM 850 N N . GLU A 1 106 ? -5.645 -16.047 2.318 1 98.69 106 GLU A N 1
ATOM 851 C CA . GLU A 1 106 ? -4.895 -16.094 1.067 1 98.69 106 GLU A CA 1
ATOM 852 C C . GLU A 1 106 ? -5.816 -15.938 -0.136 1 98.69 106 GLU A C 1
ATOM 854 O O . GLU A 1 106 ? -6.926 -16.469 -0.15 1 98.69 106 GLU A O 1
ATOM 859 N N . ILE A 1 107 ? -5.34 -15.172 -1.117 1 98.81 107 ILE A N 1
ATOM 860 C CA . ILE A 1 107 ? -6.102 -14.977 -2.346 1 98.81 107 ILE A CA 1
ATOM 861 C C . ILE A 1 107 ? -5.164 -15.055 -3.551 1 98.81 107 ILE A C 1
ATOM 863 O O . ILE A 1 107 ? -4.105 -14.422 -3.564 1 98.81 107 ILE A O 1
ATOM 867 N N . PHE A 1 108 ? -5.535 -15.914 -4.48 1 98.81 108 PHE A N 1
ATOM 868 C CA . PHE A 1 108 ? -4.918 -16 -5.797 1 98.81 108 PHE A CA 1
ATOM 869 C C . PHE A 1 108 ? -5.68 -15.164 -6.812 1 98.81 108 PHE A C 1
ATOM 871 O O . PHE A 1 108 ? -6.758 -14.641 -6.512 1 98.81 108 PHE A O 1
ATOM 878 N N . TRP A 1 109 ? -5.035 -15.016 -8.023 1 98.12 109 TRP A N 1
ATOM 879 C CA . TRP A 1 109 ? -5.727 -14.195 -9.008 1 98.12 109 TRP A CA 1
ATOM 880 C C . TRP A 1 109 ? -5.25 -14.516 -10.422 1 98.12 109 TRP A C 1
ATOM 882 O O . TRP A 1 109 ? -4.148 -15.039 -10.609 1 98.12 109 TRP A O 1
ATOM 892 N N . SER A 1 110 ? -6.117 -14.289 -11.352 1 95.38 110 SER A N 1
ATOM 893 C CA . SER A 1 110 ? -5.844 -14.367 -12.781 1 95.38 110 SER A CA 1
ATOM 894 C C . SER A 1 110 ? -6.629 -13.312 -13.555 1 95.38 110 SER A C 1
ATOM 896 O O . SER A 1 110 ? -7.859 -13.328 -13.555 1 95.38 110 SER A O 1
ATOM 898 N N . GLY A 1 111 ? -5.898 -12.438 -14.141 1 94.31 111 GLY A N 1
ATOM 899 C CA . GLY A 1 111 ? -6.535 -11.414 -14.953 1 94.31 111 GLY A CA 1
ATOM 900 C C . GLY A 1 111 ? -7.121 -10.281 -14.125 1 94.31 111 GLY A C 1
ATOM 901 O O . GLY A 1 111 ? -7.953 -9.516 -14.617 1 94.31 111 GLY A O 1
ATOM 902 N N . THR A 1 112 ? -6.738 -10.188 -12.82 1 96.81 112 THR A N 1
ATOM 903 C CA . THR A 1 112 ? -7.336 -9.18 -11.938 1 96.81 112 THR A CA 1
ATOM 904 C C . THR A 1 112 ? -6.266 -8.492 -11.102 1 96.81 112 THR A C 1
ATOM 906 O O . THR A 1 112 ? -6.531 -8.055 -9.977 1 96.81 112 THR A O 1
ATOM 909 N N . ASN A 1 113 ? -5.055 -8.438 -11.602 1 96.12 113 ASN A N 1
ATOM 910 C CA . ASN A 1 113 ? -3.904 -7.945 -10.852 1 96.12 113 ASN A CA 1
ATOM 911 C C . ASN A 1 113 ? -4.199 -6.609 -10.18 1 96.12 113 ASN A C 1
ATOM 913 O O . ASN A 1 113 ? -4.078 -6.48 -8.961 1 96.12 113 ASN A O 1
ATOM 917 N N . ALA A 1 114 ? -4.676 -5.637 -10.977 1 95.81 114 ALA A N 1
ATOM 918 C CA . ALA A 1 114 ? -4.906 -4.297 -10.43 1 95.81 114 ALA A CA 1
ATOM 919 C C . ALA A 1 114 ? -5.996 -4.32 -9.367 1 95.81 114 ALA A C 1
ATOM 921 O O . ALA A 1 114 ? -5.84 -3.73 -8.297 1 95.81 114 ALA A O 1
ATOM 922 N N . LEU A 1 115 ? -7.027 -5.039 -9.641 1 96.75 115 LEU A N 1
ATOM 923 C CA . LEU A 1 115 ? -8.188 -5.039 -8.758 1 96.75 115 LEU A CA 1
ATOM 924 C C . LEU A 1 115 ? -7.883 -5.777 -7.457 1 96.75 115 LEU A C 1
ATOM 926 O O . LEU A 1 115 ? -8.211 -5.297 -6.371 1 96.75 115 LEU A O 1
ATOM 930 N N . VAL A 1 116 ? -7.277 -6.973 -7.52 1 98.12 116 VAL A N 1
ATOM 931 C CA . VAL A 1 116 ? -7.055 -7.781 -6.324 1 98.12 116 VAL A CA 1
ATOM 932 C C . VAL A 1 116 ? -6.121 -7.047 -5.367 1 98.12 116 VAL A C 1
ATOM 934 O O . VAL A 1 116 ? -6.289 -7.121 -4.148 1 98.12 116 VAL A O 1
ATOM 937 N N . HIS A 1 117 ? -5.148 -6.293 -5.855 1 96.88 117 HIS A N 1
ATOM 938 C CA . HIS A 1 117 ? -4.203 -5.59 -5 1 96.88 117 HIS A CA 1
ATOM 939 C C . HIS A 1 117 ? -4.824 -4.324 -4.414 1 96.88 117 HIS A C 1
ATOM 941 O O . HIS A 1 117 ? -4.484 -3.918 -3.301 1 96.88 117 HIS A O 1
ATOM 947 N N . LYS A 1 118 ? -5.75 -3.727 -5.152 1 95.69 118 LYS A N 1
ATOM 948 C CA . LYS A 1 118 ? -6.527 -2.641 -4.566 1 95.69 118 LYS A CA 1
ATOM 949 C C . LYS A 1 118 ? -7.418 -3.148 -3.436 1 95.69 118 LYS A C 1
ATOM 951 O O . LYS A 1 118 ? -7.551 -2.49 -2.402 1 95.69 118 LYS A O 1
ATOM 956 N N . TYR A 1 119 ? -7.922 -4.309 -3.648 1 97.12 119 TYR A N 1
ATOM 957 C CA . TYR A 1 119 ? -8.922 -4.844 -2.732 1 97.12 119 TYR A CA 1
ATOM 958 C C . TYR A 1 119 ? -8.266 -5.453 -1.5 1 97.12 119 TYR A C 1
ATOM 960 O O . TYR A 1 119 ? -8.758 -5.293 -0.381 1 97.12 119 TYR A O 1
ATOM 968 N N . SER A 1 120 ? -7.266 -6.324 -1.626 1 95.88 120 SER A N 1
ATOM 969 C CA . SER A 1 120 ? -6.742 -7.156 -0.548 1 95.88 120 SER A CA 1
ATOM 970 C C . SER A 1 120 ? -6.344 -6.316 0.66 1 95.88 120 SER A C 1
ATOM 972 O O . SER A 1 120 ? -6.883 -6.5 1.754 1 95.88 120 SER A O 1
ATOM 974 N N . GLY A 1 121 ? -5.473 -5.266 0.364 1 90.5 121 GLY A N 1
ATOM 975 C CA . GLY A 1 121 ? -5.109 -4.426 1.498 1 90.5 121 GLY A CA 1
ATOM 976 C C . GLY A 1 121 ? -4.805 -5.223 2.754 1 90.5 121 GLY A C 1
ATOM 977 O O . GLY A 1 121 ? -3.969 -6.129 2.732 1 90.5 121 GLY A O 1
ATOM 978 N N . ALA A 1 122 ? -5.465 -4.844 3.842 1 90.19 122 ALA A N 1
ATOM 979 C CA . ALA A 1 122 ? -5.293 -5.57 5.098 1 90.19 122 ALA A CA 1
ATOM 980 C C . ALA A 1 122 ? -6.281 -6.73 5.199 1 90.19 122 ALA A C 1
ATOM 982 O O . ALA A 1 122 ? -6.238 -7.508 6.152 1 90.19 122 ALA A O 1
ATOM 983 N N . ARG A 1 123 ? -7.055 -6.902 4.145 1 95 123 ARG A N 1
ATOM 984 C CA . ARG A 1 123 ? -8.156 -7.859 4.188 1 95 123 ARG A CA 1
ATOM 985 C C . ARG A 1 123 ? -7.672 -9.266 3.855 1 95 123 ARG A C 1
ATOM 987 O O . ARG A 1 123 ? -8.102 -10.242 4.477 1 95 123 ARG A O 1
ATOM 994 N N . LEU A 1 124 ? -6.883 -9.328 2.842 1 98.31 124 LEU A N 1
ATOM 995 C CA . LEU A 1 124 ? -6.406 -10.602 2.305 1 98.31 124 LEU A CA 1
ATOM 996 C C . LEU A 1 124 ? -4.922 -10.523 1.959 1 98.31 124 LEU A C 1
ATOM 998 O O . LEU A 1 124 ? -4.328 -9.438 1.993 1 98.31 124 LEU A O 1
ATOM 1002 N N . LEU A 1 125 ? -4.359 -11.68 1.693 1 98.56 125 LEU A N 1
ATOM 1003 C CA . LEU A 1 125 ? -2.928 -11.766 1.426 1 98.56 125 LEU A CA 1
ATOM 1004 C C . LEU A 1 125 ? -2.668 -12.391 0.059 1 98.56 125 LEU A C 1
ATOM 1006 O O . LEU A 1 125 ? -3.039 -13.539 -0.183 1 98.56 125 LEU A O 1
ATOM 1010 N N . THR A 1 126 ? -2.113 -11.633 -0.871 1 98.62 126 THR A N 1
ATOM 1011 C CA . THR A 1 126 ? -1.611 -12.172 -2.133 1 98.62 126 THR A CA 1
ATOM 1012 C C . THR A 1 126 ? -0.168 -12.641 -1.983 1 98.62 126 THR A C 1
ATOM 1014 O O . THR A 1 126 ? 0.474 -12.383 -0.964 1 98.62 126 THR A O 1
ATOM 1017 N N . LEU A 1 127 ? 0.269 -13.344 -2.977 1 98.69 127 LEU A N 1
ATOM 1018 C CA . LEU A 1 127 ? 1.671 -13.742 -3.006 1 98.69 127 LEU A CA 1
ATOM 1019 C C . LEU A 1 127 ? 2.586 -12.531 -2.85 1 98.69 127 LEU A C 1
ATOM 1021 O O . LEU A 1 127 ? 3.58 -12.586 -2.125 1 98.69 127 LEU A O 1
ATOM 1025 N N . GLU A 1 128 ? 2.232 -11.422 -3.451 1 98.38 128 GLU A N 1
ATOM 1026 C CA . GLU A 1 128 ? 3.049 -10.211 -3.451 1 98.38 128 GLU A CA 1
ATOM 1027 C C . GLU A 1 128 ? 3.125 -9.602 -2.055 1 98.38 128 GLU A C 1
ATOM 1029 O O . GLU A 1 128 ? 3.975 -8.742 -1.791 1 98.38 128 GLU A O 1
ATOM 1034 N N . ASP A 1 129 ? 2.215 -10.102 -1.192 1 98 129 ASP A N 1
ATOM 1035 C CA . ASP A 1 129 ? 2.211 -9.617 0.185 1 98 129 ASP A CA 1
ATOM 1036 C C . ASP A 1 129 ? 3.098 -10.484 1.074 1 98 129 ASP A C 1
ATOM 1038 O O . ASP A 1 129 ? 3.391 -10.125 2.215 1 98 129 ASP A O 1
ATOM 1042 N N . SER A 1 130 ? 3.439 -11.656 0.656 1 98.62 130 SER A N 1
ATOM 1043 C CA . SER A 1 130 ? 4.383 -12.492 1.388 1 98.62 130 SER A CA 1
ATOM 1044 C C . SER A 1 130 ? 5.797 -11.922 1.329 1 98.62 130 SER A C 1
ATOM 1046 O O . SER A 1 130 ? 6.07 -11.016 0.534 1 98.62 130 SER A O 1
ATOM 1048 N N . LEU A 1 131 ? 6.656 -12.461 2.137 1 98.88 131 LEU A N 1
ATOM 1049 C CA . LEU A 1 131 ? 8.016 -11.938 2.213 1 98.88 131 LEU A CA 1
ATOM 1050 C C . LEU A 1 131 ? 8.703 -12.008 0.854 1 98.88 131 LEU A C 1
ATOM 1052 O O . LEU A 1 131 ? 9.227 -11 0.367 1 98.88 131 LEU A O 1
ATOM 1056 N N . ALA A 1 132 ? 8.703 -13.172 0.19 1 98.88 132 ALA A N 1
ATOM 1057 C CA . ALA A 1 132 ? 9.359 -13.336 -1.104 1 98.88 132 ALA A CA 1
ATOM 1058 C C . ALA A 1 132 ? 8.742 -12.422 -2.154 1 98.88 132 ALA A C 1
ATOM 1060 O O . ALA A 1 132 ? 9.461 -11.75 -2.902 1 98.88 132 ALA A O 1
ATOM 1061 N N . GLY A 1 133 ? 7.371 -12.422 -2.199 1 98.75 133 GLY A N 1
ATOM 1062 C CA . GLY A 1 133 ? 6.684 -11.586 -3.172 1 98.75 133 GLY A CA 1
ATOM 1063 C C . GLY A 1 133 ? 6.902 -10.102 -2.947 1 98.75 133 GLY A C 1
ATOM 1064 O O . GLY A 1 133 ? 7.125 -9.352 -3.9 1 98.75 133 GLY A O 1
ATOM 1065 N N . TYR A 1 134 ? 6.887 -9.711 -1.665 1 98.62 134 TYR A N 1
ATOM 1066 C CA . TYR A 1 134 ? 7.082 -8.312 -1.295 1 98.62 134 TYR A CA 1
ATOM 1067 C C . TYR A 1 134 ? 8.453 -7.82 -1.739 1 98.62 134 TYR A C 1
ATOM 1069 O O . TYR A 1 134 ? 8.578 -6.715 -2.27 1 98.62 134 TYR A O 1
ATOM 1077 N N . ILE A 1 135 ? 9.422 -8.586 -1.59 1 98.88 135 ILE A N 1
ATOM 1078 C CA . ILE A 1 135 ? 10.805 -8.219 -1.9 1 98.88 135 ILE A CA 1
ATOM 1079 C C . ILE A 1 135 ? 10.961 -8.047 -3.408 1 98.88 135 ILE A C 1
ATOM 1081 O O . ILE A 1 135 ? 11.609 -7.098 -3.865 1 98.88 135 ILE A O 1
ATOM 1085 N N . ALA A 1 136 ? 10.297 -8.867 -4.184 1 98.69 136 ALA A N 1
ATOM 1086 C CA . ALA A 1 136 ? 10.602 -8.953 -5.609 1 98.69 136 ALA A CA 1
ATOM 1087 C C . ALA A 1 136 ? 9.609 -8.141 -6.434 1 98.69 136 ALA A C 1
ATOM 1089 O O . ALA A 1 136 ? 9.812 -7.918 -7.629 1 98.69 136 ALA A O 1
ATOM 1090 N N . ASN A 1 137 ? 8.578 -7.645 -5.777 1 97.94 137 ASN A N 1
ATOM 1091 C CA . ASN A 1 137 ? 7.465 -7.039 -6.496 1 97.94 137 ASN A CA 1
ATOM 1092 C C . ASN A 1 137 ? 7.922 -5.859 -7.348 1 97.94 137 ASN A C 1
ATOM 1094 O O . ASN A 1 137 ? 8.625 -4.977 -6.859 1 97.94 137 ASN A O 1
ATOM 1098 N N . ASN A 1 138 ? 7.594 -5.922 -8.68 1 97 138 ASN A N 1
ATOM 1099 C CA . ASN A 1 138 ? 7.82 -4.848 -9.641 1 97 138 ASN A CA 1
ATOM 1100 C C . ASN A 1 138 ? 9.312 -4.629 -9.898 1 97 138 ASN A C 1
ATOM 1102 O O . ASN A 1 138 ? 9.719 -3.547 -10.328 1 97 138 ASN A O 1
ATOM 1106 N N . LEU A 1 139 ? 10.133 -5.609 -9.648 1 97.81 139 LEU A N 1
ATOM 1107 C CA . LEU A 1 139 ? 11.555 -5.547 -9.977 1 97.81 139 LEU A CA 1
ATOM 1108 C C . LEU A 1 139 ? 11.867 -6.391 -11.211 1 97.81 139 LEU A C 1
ATOM 1110 O O . LEU A 1 139 ? 11.109 -7.309 -11.547 1 97.81 139 LEU A O 1
ATOM 1114 N N . ASN A 1 140 ? 12.844 -5.988 -11.914 1 97.75 140 ASN A N 1
ATOM 1115 C CA . ASN A 1 140 ? 13.391 -6.727 -13.047 1 97.75 140 ASN A CA 1
ATOM 1116 C C . ASN A 1 140 ? 14.867 -7.051 -12.852 1 97.75 140 ASN A C 1
ATOM 1118 O O . ASN A 1 140 ? 15.609 -6.25 -12.281 1 97.75 140 ASN A O 1
ATOM 1122 N N . TRP A 1 141 ? 15.273 -8.242 -13.305 1 98.06 141 TRP A N 1
ATOM 1123 C CA . TRP A 1 141 ? 16.672 -8.609 -13.188 1 98.06 141 TRP A CA 1
ATOM 1124 C C . TRP A 1 141 ? 17.047 -9.711 -14.188 1 98.06 141 TRP A C 1
ATOM 1126 O O . TRP A 1 141 ? 16.188 -10.5 -14.586 1 98.06 141 TRP A O 1
ATOM 1136 N N . CYS A 1 142 ? 18.25 -9.711 -14.633 1 98.12 142 CYS A N 1
ATOM 1137 C CA . CYS A 1 142 ? 18.75 -10.781 -15.477 1 98.12 142 CYS A CA 1
ATOM 1138 C C . CYS A 1 142 ? 20.281 -10.828 -15.438 1 98.12 142 CYS A C 1
ATOM 1140 O O . CYS A 1 142 ? 20.922 -9.812 -15.18 1 98.12 142 CYS A O 1
ATOM 1142 N N 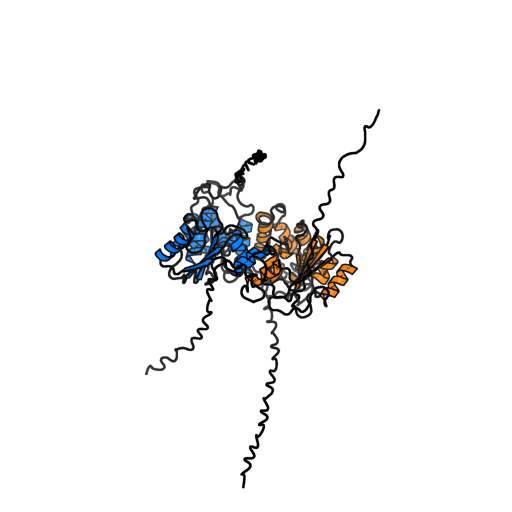. PRO A 1 143 ? 20.844 -12.008 -15.555 1 98.44 143 PRO A N 1
ATOM 1143 C CA . PRO A 1 143 ? 22.297 -12.203 -15.516 1 98.44 143 PRO A CA 1
ATOM 1144 C C . PRO A 1 143 ? 22.969 -11.859 -16.844 1 98.44 143 PRO A C 1
ATOM 1146 O O . PRO A 1 143 ? 22.297 -11.641 -17.844 1 98.44 143 PRO A O 1
ATOM 1149 N N . ILE A 1 144 ? 24.25 -11.656 -16.797 1 97.62 144 ILE A N 1
ATOM 1150 C CA . ILE A 1 144 ? 25.156 -11.719 -17.938 1 97.62 144 ILE A CA 1
ATOM 1151 C C . ILE A 1 144 ? 25.938 -13.031 -17.906 1 97.62 144 ILE A C 1
ATOM 1153 O O . ILE A 1 144 ? 26.594 -13.344 -16.922 1 97.62 144 ILE A O 1
ATOM 1157 N N . ALA A 1 145 ? 25.766 -13.719 -19.062 1 97.44 145 ALA A N 1
ATOM 1158 C CA . ALA A 1 145 ? 26.391 -15.039 -19.109 1 97.44 145 ALA A CA 1
ATOM 1159 C C . ALA A 1 145 ? 27.875 -14.953 -18.766 1 97.44 145 ALA A C 1
ATOM 1161 O O . ALA A 1 145 ? 28.625 -14.195 -19.391 1 97.44 145 ALA A O 1
ATOM 1162 N N . GLY A 1 146 ? 28.297 -15.703 -17.75 1 97.56 146 GLY A N 1
ATOM 1163 C CA . GLY A 1 146 ? 29.688 -15.805 -17.375 1 97.56 146 GLY A CA 1
ATOM 1164 C C . GLY A 1 146 ? 30.203 -14.594 -16.609 1 97.56 146 GLY A C 1
ATOM 1165 O O . GLY A 1 146 ? 31.406 -14.461 -16.375 1 97.56 146 GLY A O 1
ATOM 1166 N N . ASN A 1 147 ? 29.406 -13.672 -16.297 1 96.25 147 ASN A N 1
ATOM 1167 C CA . ASN A 1 147 ? 29.719 -12.43 -15.609 1 96.25 147 ASN A CA 1
ATOM 1168 C C . ASN A 1 147 ? 28.891 -12.258 -14.344 1 96.25 147 ASN A C 1
ATOM 1170 O O . ASN A 1 147 ? 27.672 -12.445 -14.359 1 96.25 147 ASN A O 1
ATOM 1174 N N . PRO A 1 148 ? 29.562 -12.039 -13.234 1 94.69 148 PRO A N 1
ATOM 1175 C CA . PRO A 1 148 ? 28.797 -11.844 -12 1 94.69 148 PRO A CA 1
ATOM 1176 C C . PRO A 1 148 ? 27.953 -10.562 -12.016 1 94.69 148 PRO A C 1
ATOM 1178 O O . PRO A 1 148 ? 27.031 -10.414 -11.219 1 94.69 148 PRO A O 1
ATOM 1181 N N . ASP A 1 149 ? 28.25 -9.703 -12.945 1 96.56 149 ASP A N 1
ATOM 1182 C CA . ASP A 1 149 ? 27.453 -8.484 -13.062 1 96.56 149 ASP A CA 1
ATOM 1183 C C . ASP A 1 149 ? 26.094 -8.766 -13.703 1 96.56 149 ASP A C 1
ATOM 1185 O O . ASP A 1 149 ? 25.875 -9.844 -14.258 1 96.56 149 ASP A O 1
ATOM 1189 N N . LEU A 1 150 ? 25.188 -7.805 -13.492 1 98.19 150 LEU A N 1
ATOM 1190 C CA . LEU A 1 150 ? 23.844 -7.949 -14.039 1 98.19 150 LEU A CA 1
ATOM 1191 C C . LEU A 1 150 ? 23.672 -7.09 -15.289 1 98.19 150 LEU A C 1
ATOM 1193 O O . LEU A 1 150 ? 24.422 -6.137 -15.5 1 98.19 150 LEU A O 1
ATOM 1197 N N . ASP A 1 151 ? 22.812 -7.461 -16.141 1 97.75 151 ASP A N 1
ATOM 1198 C CA . ASP A 1 151 ? 22.547 -6.695 -17.359 1 97.75 151 ASP A CA 1
ATOM 1199 C C . ASP A 1 151 ? 21.578 -5.547 -17.094 1 97.75 151 ASP A C 1
ATOM 1201 O O . ASP A 1 151 ? 20.375 -5.766 -16.938 1 97.75 151 ASP A O 1
ATOM 1205 N N . TYR A 1 152 ? 22.078 -4.336 -17.062 1 96.69 152 TYR A N 1
ATOM 1206 C CA . TYR A 1 152 ? 21.25 -3.172 -16.75 1 96.69 152 TYR A CA 1
ATOM 1207 C C . TYR A 1 152 ? 20.703 -2.545 -18.031 1 96.69 152 TYR A C 1
ATOM 1209 O O . TYR A 1 152 ? 19.984 -1.539 -17.984 1 96.69 152 TYR A O 1
ATOM 1217 N N . THR A 1 153 ? 20.969 -3.178 -19.156 1 95.19 153 THR A N 1
ATOM 1218 C CA . THR A 1 153 ? 20.578 -2.6 -20.438 1 95.19 153 THR A CA 1
ATOM 1219 C C . THR A 1 153 ? 19.359 -3.318 -21.016 1 95.19 153 THR A C 1
ATOM 1221 O O . THR A 1 153 ? 18.422 -2.678 -21.5 1 95.19 153 THR A O 1
ATOM 1224 N N . SER A 1 154 ? 19.422 -4.656 -20.938 1 94.81 154 SER A N 1
ATOM 1225 C CA . SER A 1 154 ? 18.328 -5.379 -21.578 1 94.81 154 SER A CA 1
ATOM 1226 C C . SER A 1 154 ? 18.172 -6.773 -20.984 1 94.81 154 SER A C 1
ATOM 1228 O O . SER A 1 154 ? 19.109 -7.559 -20.953 1 94.81 154 SER A O 1
ATOM 1230 N N . CYS A 1 155 ? 16.953 -7.043 -20.531 1 96.94 155 CYS A N 1
ATOM 1231 C CA . CYS A 1 155 ? 16.578 -8.367 -20.031 1 96.94 155 CYS A CA 1
ATOM 1232 C C . CYS A 1 155 ? 15.555 -9.016 -20.953 1 96.94 155 CYS A C 1
ATOM 1234 O O . CYS A 1 155 ? 14.75 -8.328 -21.578 1 96.94 155 CYS A O 1
ATOM 1236 N N . PRO A 1 156 ? 15.602 -10.406 -21.016 1 94.44 156 PRO A N 1
ATOM 1237 C CA . PRO A 1 156 ? 14.5 -11.07 -21.703 1 94.44 156 PRO A CA 1
ATOM 1238 C C . PRO A 1 156 ? 13.133 -10.688 -21.141 1 94.44 156 PRO A C 1
ATOM 1240 O O . PRO A 1 156 ? 12.984 -10.555 -19.922 1 94.44 156 PRO A O 1
ATOM 1243 N N . GLY A 1 157 ? 12.234 -10.469 -22.047 1 90.69 157 GLY A N 1
ATOM 1244 C CA . GLY A 1 157 ? 10.875 -10.25 -21.609 1 90.69 157 GLY A CA 1
ATOM 1245 C C . GLY A 1 157 ? 10.25 -11.469 -20.953 1 90.69 157 GLY A C 1
ATOM 1246 O O . GLY A 1 157 ? 10.75 -12.586 -21.125 1 90.69 157 GLY A O 1
ATOM 1247 N N . TYR A 1 158 ? 9.219 -11.273 -20.344 1 86.06 158 TYR A N 1
ATOM 1248 C CA . TYR A 1 158 ? 8.539 -12.328 -19.594 1 86.06 158 TYR A CA 1
ATOM 1249 C C . TYR A 1 158 ? 8.188 -13.5 -20.5 1 86.06 158 TYR A C 1
ATOM 1251 O O . TYR A 1 158 ? 8.305 -14.664 -20.094 1 86.06 158 TYR A O 1
ATOM 1259 N N . SER A 1 159 ? 7.848 -13.273 -21.688 1 88.94 159 SER A N 1
ATOM 1260 C CA . SER A 1 159 ? 7.363 -14.336 -22.562 1 88.94 159 SER A CA 1
ATOM 1261 C C . SER A 1 159 ? 8.391 -14.68 -23.625 1 88.94 159 SER A C 1
ATOM 1263 O O . SER A 1 159 ? 8.133 -15.508 -24.516 1 88.94 159 SER A O 1
ATOM 1265 N N . GLU A 1 160 ? 9.508 -14.016 -23.547 1 91.62 160 GLU A N 1
ATOM 1266 C CA . GLU A 1 160 ? 10.531 -14.25 -24.562 1 91.62 160 GLU A CA 1
ATOM 1267 C C . GLU A 1 160 ? 11.102 -15.656 -24.453 1 91.62 160 GLU A C 1
ATOM 1269 O O . GLU A 1 160 ? 11.422 -16.281 -25.453 1 91.62 160 GLU A O 1
ATOM 1274 N N . CYS A 1 161 ? 11.359 -16.094 -23.281 1 94.31 161 CYS A N 1
ATOM 1275 C CA . CYS A 1 161 ? 11.773 -17.469 -23.016 1 94.31 161 CYS A CA 1
ATOM 1276 C C . CYS A 1 161 ? 11.219 -17.953 -21.688 1 94.31 161 CYS A C 1
ATOM 1278 O O . CYS A 1 161 ? 10.953 -17.156 -20.797 1 94.31 161 CYS A O 1
ATOM 1280 N N . ASP A 1 162 ? 11.07 -19.234 -21.578 1 93.25 162 ASP A N 1
ATOM 1281 C CA . ASP A 1 162 ? 10.367 -19.812 -20.438 1 93.25 162 ASP A CA 1
ATOM 1282 C C . ASP A 1 162 ? 11.227 -19.75 -19.172 1 93.25 162 ASP A C 1
ATOM 1284 O O . ASP A 1 162 ? 10.695 -19.641 -18.062 1 93.25 162 ASP A O 1
ATOM 1288 N N . ASN A 1 163 ? 12.539 -19.859 -19.391 1 97.5 163 ASN A N 1
ATOM 1289 C CA . ASN A 1 163 ? 13.438 -19.938 -18.25 1 97.5 163 ASN A CA 1
ATOM 1290 C C . ASN A 1 163 ? 14.25 -18.656 -18.078 1 97.5 163 ASN A C 1
ATOM 1292 O O . ASN A 1 163 ? 15.477 -18.703 -17.953 1 97.5 163 ASN A O 1
ATOM 1296 N N . ASN A 1 164 ? 13.547 -17.547 -18.141 1 97.19 164 ASN A N 1
ATOM 1297 C CA . ASN A 1 164 ? 14.234 -16.328 -17.75 1 97.19 164 ASN A CA 1
ATOM 1298 C C . ASN A 1 164 ? 14.148 -16.078 -16.25 1 97.19 164 ASN A C 1
ATOM 1300 O O . ASN A 1 164 ? 13.336 -16.688 -15.562 1 97.19 164 ASN A O 1
ATOM 1304 N N . ALA A 1 165 ? 15 -15.18 -15.75 1 98.06 165 ALA A N 1
ATOM 1305 C CA . ALA A 1 165 ? 15.211 -15.031 -14.312 1 98.06 165 ALA A CA 1
ATOM 1306 C C . ALA A 1 165 ? 13.922 -14.617 -13.602 1 98.06 165 ALA A C 1
ATOM 1308 O O . ALA A 1 165 ? 13.539 -15.211 -12.594 1 98.06 165 ALA A O 1
ATOM 1309 N N . VAL A 1 166 ? 13.195 -13.656 -14.102 1 97.81 166 VAL A N 1
ATOM 1310 C CA . VAL A 1 166 ? 12.023 -13.086 -13.445 1 97.81 166 VAL A CA 1
ATOM 1311 C C . VAL A 1 166 ? 10.867 -14.078 -13.492 1 97.81 166 VAL A C 1
ATOM 1313 O O . VAL A 1 166 ? 10.234 -14.352 -12.469 1 97.81 166 VAL A O 1
ATOM 1316 N N . LYS A 1 167 ? 10.617 -14.648 -14.664 1 97.31 167 LYS A N 1
ATOM 1317 C CA . LYS A 1 167 ? 9.547 -15.633 -14.805 1 97.31 167 LYS A CA 1
ATOM 1318 C C . LYS A 1 167 ? 9.781 -16.828 -13.898 1 97.31 167 LYS A C 1
ATOM 1320 O O . LYS A 1 167 ? 8.875 -17.266 -13.18 1 97.31 167 LYS A O 1
ATOM 1325 N N . SER A 1 168 ? 10.984 -17.328 -13.914 1 98.44 168 SER A N 1
ATOM 1326 C CA . SER A 1 168 ? 11.344 -18.5 -13.102 1 98.44 168 SER A CA 1
ATOM 1327 C C . SER A 1 168 ? 11.156 -18.203 -11.617 1 98.44 168 SER A C 1
ATOM 1329 O O . SER A 1 168 ? 10.727 -19.078 -10.859 1 98.44 168 SER A O 1
ATOM 1331 N N . PHE A 1 169 ? 11.531 -17.047 -11.211 1 98.5 169 PHE A N 1
ATOM 1332 C CA . PHE A 1 169 ? 11.328 -16.656 -9.82 1 98.5 169 PHE A CA 1
ATOM 1333 C C . PHE A 1 169 ? 9.859 -16.734 -9.438 1 98.5 169 PHE A C 1
ATOM 1335 O O . PHE A 1 169 ? 9.5 -17.344 -8.438 1 98.5 169 PHE A O 1
ATOM 1342 N N . TRP A 1 170 ? 9 -16.141 -10.234 1 98.25 170 TRP A N 1
ATOM 1343 C CA . TRP A 1 170 ? 7.582 -16.031 -9.891 1 98.25 170 TRP A CA 1
ATOM 1344 C C . TRP A 1 170 ? 6.902 -17.406 -9.984 1 98.25 170 TRP A C 1
ATOM 1346 O O . TRP A 1 170 ? 5.977 -17.688 -9.219 1 98.25 170 TRP A O 1
ATOM 1356 N N . ILE A 1 171 ? 7.379 -18.234 -10.852 1 98.38 171 ILE A N 1
ATOM 1357 C CA . ILE A 1 171 ? 6.879 -19.594 -10.906 1 98.38 171 ILE A CA 1
ATOM 1358 C C . ILE A 1 171 ? 7.199 -20.312 -9.602 1 98.38 171 ILE A C 1
ATOM 1360 O O . ILE A 1 171 ? 6.316 -20.922 -8.977 1 98.38 171 ILE A O 1
ATOM 1364 N N . MET A 1 172 ? 8.445 -20.188 -9.148 1 98.69 172 MET A N 1
ATOM 1365 C CA . MET A 1 172 ? 8.867 -20.844 -7.914 1 98.69 172 MET A CA 1
ATOM 1366 C C . MET A 1 172 ? 8.148 -20.25 -6.707 1 98.69 172 MET A C 1
ATOM 1368 O O . MET A 1 172 ? 7.703 -20.984 -5.82 1 98.69 172 MET A O 1
ATOM 1372 N N . ALA A 1 173 ? 8.047 -18.906 -6.676 1 98.75 173 ALA A N 1
ATOM 1373 C CA . ALA A 1 173 ? 7.355 -18.234 -5.582 1 98.75 173 ALA A CA 1
ATOM 1374 C C . ALA A 1 173 ? 5.887 -18.641 -5.535 1 98.75 173 ALA A C 1
ATOM 1376 O O . ALA A 1 173 ? 5.328 -18.844 -4.453 1 98.75 173 ALA A O 1
ATOM 1377 N N . SER A 1 174 ? 5.27 -18.766 -6.688 1 98.62 174 SER A N 1
ATOM 1378 C CA . SER A 1 174 ? 3.871 -19.188 -6.777 1 98.62 174 SER A CA 1
ATOM 1379 C C . SER A 1 174 ? 3.676 -20.594 -6.238 1 98.62 174 SER A C 1
ATOM 1381 O O . SER A 1 174 ? 2.707 -20.875 -5.527 1 98.62 174 SER A O 1
ATOM 1383 N N . LYS A 1 175 ? 4.547 -21.453 -6.648 1 98.69 175 LYS A N 1
ATOM 1384 C CA . LYS A 1 175 ? 4.496 -22.828 -6.145 1 98.69 175 LYS A CA 1
ATOM 1385 C C . LYS A 1 175 ? 4.586 -22.859 -4.621 1 98.69 175 LYS A C 1
ATOM 1387 O O . LYS A 1 175 ? 3.762 -23.484 -3.959 1 98.69 175 LYS A O 1
ATOM 1392 N N . SER A 1 176 ? 5.582 -22.156 -4.125 1 98.62 176 SER A N 1
ATOM 1393 C CA . SER A 1 176 ? 5.805 -22.125 -2.682 1 98.62 176 SER A CA 1
ATOM 1394 C C . SER A 1 176 ? 4.617 -21.516 -1.955 1 98.62 176 SER A C 1
ATOM 1396 O O . SER A 1 176 ? 4.184 -22.016 -0.917 1 98.62 176 SER A O 1
ATOM 1398 N N . PHE A 1 177 ? 4.102 -20.438 -2.424 1 98.69 177 PHE A N 1
ATOM 1399 C CA . PHE A 1 177 ? 2.941 -19.766 -1.844 1 98.69 177 PHE A CA 1
ATOM 1400 C C . PHE A 1 177 ? 1.748 -20.719 -1.782 1 98.69 177 PHE A C 1
ATOM 1402 O O . PHE A 1 177 ? 1.117 -20.859 -0.733 1 98.69 177 PHE A O 1
ATOM 1409 N N . ALA A 1 178 ? 1.508 -21.375 -2.879 1 98.75 178 ALA A N 1
ATOM 1410 C CA . ALA A 1 178 ? 0.392 -22.312 -2.959 1 98.75 178 ALA A CA 1
ATOM 1411 C C . ALA A 1 178 ? 0.544 -23.438 -1.938 1 98.75 178 ALA A C 1
ATOM 1413 O O . ALA A 1 178 ? -0.424 -23.828 -1.274 1 98.75 178 ALA A O 1
ATOM 1414 N N . GLN A 1 179 ? 1.729 -23.875 -1.747 1 98.38 179 GLN A N 1
ATOM 1415 C CA . GLN A 1 179 ? 1.988 -25.016 -0.872 1 98.38 179 GLN A CA 1
ATOM 1416 C C . GLN A 1 179 ? 1.761 -24.641 0.592 1 98.38 179 GLN A C 1
ATOM 1418 O O . GLN A 1 179 ? 1.649 -25.531 1.448 1 98.38 179 GLN A O 1
ATOM 1423 N N . ASN A 1 180 ? 1.646 -23.328 0.879 1 98.12 180 ASN A N 1
ATOM 1424 C CA . ASN A 1 180 ? 1.65 -22.922 2.281 1 98.12 180 ASN A CA 1
ATOM 1425 C C . ASN A 1 180 ? 0.322 -22.297 2.686 1 98.12 180 ASN A C 1
ATOM 1427 O O . ASN A 1 180 ? 0.179 -21.797 3.805 1 98.12 180 ASN A O 1
ATOM 1431 N N . VAL A 1 181 ? -0.622 -22.344 1.857 1 98.62 181 VAL A N 1
ATOM 1432 C CA . VAL A 1 181 ? -1.91 -21.734 2.188 1 98.62 181 VAL A CA 1
ATOM 1433 C C . VAL A 1 181 ? -2.693 -22.672 3.111 1 98.62 181 VAL A C 1
ATOM 1435 O O . VAL A 1 181 ? -2.436 -23.875 3.15 1 98.62 181 VAL A O 1
ATOM 1438 N N . ARG A 1 182 ? -3.619 -22.078 3.914 1 98.5 182 ARG A N 1
ATOM 1439 C CA . ARG A 1 182 ? -4.406 -22.828 4.883 1 98.5 182 ARG A CA 1
ATOM 1440 C C . ARG A 1 182 ? -5.816 -22.25 5.004 1 98.5 182 ARG A C 1
ATOM 1442 O O . ARG A 1 182 ? -6.008 -21.047 4.953 1 98.5 182 ARG A O 1
ATOM 1449 N N . GLY A 1 183 ? -6.797 -23.188 5.207 1 98.75 183 GLY A N 1
ATOM 1450 C CA . GLY A 1 183 ? -8.18 -22.766 5.406 1 98.75 183 GLY A CA 1
ATOM 1451 C C . GLY A 1 183 ? -8.883 -22.406 4.117 1 98.75 183 GLY A C 1
ATOM 1452 O O . GLY A 1 183 ? -8.75 -23.109 3.109 1 98.75 183 GLY A O 1
ATOM 1453 N N . VAL A 1 184 ? -9.672 -21.438 4.184 1 98.75 184 VAL A N 1
ATOM 1454 C CA . VAL A 1 184 ? -10.391 -20.984 3 1 98.75 184 VAL A CA 1
ATOM 1455 C C . VAL A 1 184 ? -9.461 -20.156 2.121 1 98.75 184 VAL A C 1
ATOM 1457 O O . VAL A 1 184 ? -8.867 -19.172 2.584 1 98.75 184 VAL A O 1
ATOM 1460 N N . VAL A 1 185 ? -9.312 -20.578 0.956 1 98.62 185 VAL A N 1
ATOM 1461 C CA . VAL A 1 185 ? -8.477 -19.859 -0.007 1 98.62 185 VAL A CA 1
ATOM 1462 C C . VAL A 1 185 ? -9.352 -19.281 -1.116 1 98.62 185 VAL A C 1
ATOM 1464 O O . VAL A 1 185 ? -10.398 -19.844 -1.455 1 98.62 185 VAL A O 1
ATOM 1467 N N . ARG A 1 186 ? -8.969 -18.141 -1.664 1 98.81 186 ARG A N 1
ATOM 1468 C CA . ARG A 1 186 ? -9.781 -17.453 -2.664 1 98.81 186 ARG A CA 1
ATOM 1469 C C . ARG A 1 186 ? -9.023 -17.312 -3.982 1 98.81 186 ARG A C 1
ATOM 1471 O O . ARG A 1 186 ? -7.793 -17.312 -4 1 98.81 186 ARG A O 1
ATOM 1478 N N . VAL A 1 187 ? -9.742 -17.281 -5.004 1 98.75 187 VAL A N 1
ATOM 1479 C CA . VAL A 1 187 ? -9.219 -16.938 -6.328 1 98.75 187 VAL A CA 1
ATOM 1480 C C . VAL A 1 187 ? -10.117 -15.906 -6.992 1 98.75 187 VAL A C 1
ATOM 1482 O O . VAL A 1 187 ? -11.32 -16.125 -7.164 1 98.75 187 VAL A O 1
ATOM 1485 N N . MET A 1 188 ? -9.531 -14.789 -7.34 1 98.75 188 MET A N 1
ATOM 1486 C CA . MET A 1 188 ? -10.289 -13.758 -8.047 1 98.75 188 MET A CA 1
ATOM 1487 C C . MET A 1 188 ? -10.039 -13.836 -9.555 1 98.75 188 MET A C 1
ATOM 1489 O O . MET A 1 188 ? -8.898 -13.703 -10 1 98.75 188 MET A O 1
ATOM 1493 N N . LEU A 1 189 ? -11.062 -14.016 -10.297 1 98.69 189 LEU A N 1
ATOM 1494 C CA . LEU A 1 189 ? -11.008 -14.117 -11.758 1 98.69 189 LEU A CA 1
ATOM 1495 C C . LEU A 1 189 ? -11.812 -13 -12.406 1 98.69 189 LEU A C 1
ATOM 1497 O O . LEU A 1 189 ? -12.703 -12.422 -11.781 1 98.69 189 LEU A O 1
ATOM 1501 N N . ASN A 1 190 ? -11.469 -12.703 -13.648 1 98.25 190 ASN A N 1
ATOM 1502 C CA . ASN A 1 190 ? -12.133 -11.633 -14.383 1 98.25 190 ASN A CA 1
ATOM 1503 C C . ASN A 1 190 ? -13.211 -12.172 -15.312 1 98.25 190 ASN A C 1
ATOM 1505 O O . ASN A 1 190 ? -12.906 -12.695 -16.391 1 98.25 190 ASN A O 1
ATOM 1509 N N . GLY A 1 191 ? -14.352 -11.969 -14.961 1 98.44 191 GLY A N 1
ATOM 1510 C CA . GLY A 1 191 ? -15.477 -12.492 -15.727 1 98.44 191 GLY A CA 1
ATOM 1511 C C . GLY A 1 191 ? -15.695 -11.758 -17.031 1 98.44 191 GLY A C 1
ATOM 1512 O O . GLY A 1 191 ? -16.453 -12.227 -17.891 1 98.44 191 GLY A O 1
ATOM 1513 N N . SER A 1 192 ? -15.023 -10.609 -17.219 1 97.94 192 SER A N 1
ATOM 1514 C CA . SER A 1 192 ? -15.188 -9.805 -18.422 1 97.94 192 SER A CA 1
ATOM 1515 C C . SER A 1 192 ? -14.078 -10.078 -19.422 1 97.94 192 SER A C 1
ATOM 1517 O O . SER A 1 192 ? -14.109 -9.562 -20.547 1 97.94 192 SER A O 1
ATOM 1519 N N . ARG A 1 193 ? -13.102 -10.797 -19.047 1 96.31 193 ARG A N 1
ATOM 1520 C CA . ARG A 1 193 ? -11.906 -10.992 -19.859 1 96.31 193 ARG A CA 1
ATOM 1521 C C . ARG A 1 193 ? -12.242 -11.742 -21.156 1 96.31 193 ARG A C 1
ATOM 1523 O O . ARG A 1 193 ? -12.953 -12.75 -21.125 1 96.31 193 ARG A O 1
ATOM 1530 N N . GLU A 1 194 ? -11.539 -11.211 -22.234 1 93.62 194 GLU A N 1
ATOM 1531 C CA . GLU A 1 194 ? -11.656 -11.93 -23.5 1 93.62 194 GLU A CA 1
ATOM 1532 C C . GLU A 1 194 ? -10.875 -13.234 -23.469 1 93.62 194 GLU A C 1
ATOM 1534 O O . GLU A 1 194 ? -9.734 -13.273 -22.984 1 93.62 194 GLU A O 1
ATOM 1539 N N . GLY A 1 195 ? -11.445 -14.344 -23.859 1 93.25 195 GLY A N 1
ATOM 1540 C CA . GLY A 1 195 ? -10.773 -15.641 -23.859 1 93.25 195 GLY A CA 1
ATOM 1541 C C . GLY A 1 195 ? -11.133 -16.5 -22.656 1 93.25 195 GLY A C 1
ATOM 1542 O O . GLY A 1 195 ? -10.758 -17.656 -22.594 1 93.25 195 GLY A O 1
ATOM 1543 N N . GLY A 1 196 ? -11.836 -15.812 -21.688 1 97.06 196 GLY A N 1
ATOM 1544 C CA . GLY A 1 196 ? -12.305 -16.562 -20.531 1 97.06 196 GLY A CA 1
ATOM 1545 C C . GLY A 1 196 ? -11.742 -16.047 -19.219 1 97.06 196 GLY A C 1
ATOM 1546 O O . GLY A 1 196 ? -10.648 -15.477 -19.188 1 97.06 196 GLY A O 1
ATOM 1547 N N . ALA A 1 197 ? -12.445 -16.25 -18.141 1 98.06 197 ALA A N 1
ATOM 1548 C CA . ALA A 1 197 ? -12.039 -15.82 -16.797 1 98.06 197 ALA A CA 1
ATOM 1549 C C . ALA A 1 197 ? -10.875 -16.656 -16.281 1 98.06 197 ALA A C 1
ATOM 1551 O O . ALA A 1 197 ? -9.984 -16.125 -15.602 1 98.06 197 ALA A O 1
ATOM 1552 N N . PHE A 1 198 ? -10.914 -17.906 -16.672 1 97.56 198 PHE A N 1
ATOM 1553 C CA . PHE A 1 198 ? -9.859 -18.828 -16.266 1 97.56 198 PHE A CA 1
ATOM 1554 C C . PHE A 1 198 ? -9.094 -19.344 -17.469 1 97.56 198 PHE A C 1
ATOM 1556 O O . PHE A 1 198 ? -9.688 -19.906 -18.391 1 97.56 198 PHE A O 1
ATOM 1563 N N . TYR A 1 199 ? -7.84 -19.109 -17.453 1 92.69 199 TYR A N 1
ATOM 1564 C CA . TYR A 1 199 ? -6.934 -19.656 -18.469 1 92.69 199 TYR A CA 1
ATOM 1565 C C . TYR A 1 199 ? -6.125 -20.828 -17.891 1 92.69 199 TYR A C 1
ATOM 1567 O O . TYR A 1 199 ? -5.344 -20.641 -16.953 1 92.69 199 TYR A O 1
ATOM 1575 N N . SER A 1 200 ? -6.242 -21.984 -18.484 1 92.19 200 SER A N 1
ATOM 1576 C CA . SER A 1 200 ? -5.645 -23.203 -17.922 1 92.19 200 SER A CA 1
ATOM 1577 C C . SER A 1 200 ? -4.121 -23.125 -17.984 1 92.19 200 SER A C 1
ATOM 1579 O O . SER A 1 200 ? -3.439 -23.812 -17.203 1 92.19 200 SER A O 1
ATOM 1581 N N . GLY A 1 201 ? -3.562 -22.297 -18.891 1 93.12 201 GLY A N 1
ATOM 1582 C CA . GLY A 1 201 ? -2.119 -22.156 -19.016 1 93.12 201 GLY A CA 1
ATOM 1583 C C . GLY A 1 201 ? -1.534 -21.094 -18.109 1 93.12 201 GLY A C 1
ATOM 1584 O O . GLY A 1 201 ? -0.338 -20.797 -18.188 1 93.12 201 GLY A O 1
ATOM 1585 N N . SER A 1 202 ? -2.385 -20.516 -17.25 1 94.44 202 SER A N 1
ATOM 1586 C CA . SER A 1 202 ? -1.939 -19.484 -16.328 1 94.44 202 SER A CA 1
ATOM 1587 C C . SER A 1 202 ? -1.082 -20.062 -15.211 1 94.44 202 SER A C 1
ATOM 1589 O O . SER A 1 202 ? -1.053 -21.281 -15.023 1 94.44 202 SER A O 1
ATOM 1591 N N . ILE A 1 203 ? -0.383 -19.203 -14.523 1 96.12 203 ILE A N 1
ATOM 1592 C CA . ILE A 1 203 ? 0.38 -19.641 -13.359 1 96.12 203 ILE A CA 1
ATOM 1593 C C . ILE A 1 203 ? -0.557 -20.281 -12.336 1 96.12 203 ILE A C 1
ATOM 1595 O O . ILE A 1 203 ? -0.221 -21.312 -11.742 1 96.12 203 ILE A O 1
ATOM 1599 N N . PHE A 1 204 ? -1.761 -19.75 -12.18 1 97.75 204 PHE A N 1
ATOM 1600 C CA . PHE A 1 204 ? -2.717 -20.375 -11.266 1 97.75 204 PHE A CA 1
ATOM 1601 C C . PHE A 1 204 ? -3.07 -21.781 -11.719 1 97.75 204 PHE A C 1
ATOM 1603 O O . PHE A 1 204 ? -3.029 -22.719 -10.93 1 97.75 204 PHE A O 1
ATOM 1610 N N . GLY A 1 205 ? -3.35 -21.891 -12.969 1 96.75 205 GLY A N 1
ATOM 1611 C CA . GLY A 1 205 ? -3.814 -23.172 -13.484 1 96.75 205 GLY A CA 1
ATOM 1612 C C . GLY A 1 205 ? -2.729 -24.219 -13.523 1 96.75 205 GLY A C 1
ATOM 1613 O O . GLY A 1 205 ? -2.992 -25.406 -13.266 1 96.75 205 GLY A O 1
ATOM 1614 N N . THR A 1 206 ? -1.495 -23.797 -13.82 1 97 206 THR A N 1
ATOM 1615 C CA . THR A 1 206 ? -0.466 -24.781 -14.109 1 97 206 THR A CA 1
ATOM 1616 C C . THR A 1 206 ? 0.43 -25.016 -12.898 1 97 206 THR A C 1
ATOM 1618 O O . THR A 1 206 ? 1.055 -26.062 -12.766 1 97 206 THR A O 1
ATOM 1621 N N . ILE A 1 207 ? 0.486 -24.016 -12.023 1 97.94 207 ILE A N 1
ATOM 1622 C CA . ILE A 1 207 ? 1.455 -24.109 -10.938 1 97.94 207 ILE A CA 1
ATOM 1623 C C . ILE A 1 207 ? 0.728 -24.078 -9.594 1 97.94 207 ILE A C 1
ATOM 1625 O O . ILE A 1 207 ? 0.86 -25 -8.789 1 97.94 207 ILE A O 1
ATOM 1629 N N . GLU A 1 208 ? -0.066 -23.125 -9.328 1 98.31 208 GLU A N 1
ATOM 1630 C CA . GLU A 1 208 ? -0.639 -22.922 -8.008 1 98.31 208 GLU A CA 1
ATOM 1631 C C . GLU A 1 208 ? -1.693 -23.969 -7.684 1 98.31 208 GLU A C 1
ATOM 1633 O O . GLU A 1 208 ? -1.6 -24.656 -6.664 1 98.31 208 GLU A O 1
ATOM 1638 N N . LEU A 1 209 ? -2.594 -24.172 -8.562 1 97.75 209 LEU A N 1
ATOM 1639 C CA . LEU A 1 209 ? -3.707 -25.078 -8.312 1 97.75 209 LEU A CA 1
ATOM 1640 C C . LEU A 1 209 ? -3.205 -26.5 -8.055 1 97.75 209 LEU A C 1
ATOM 1642 O O . LEU A 1 209 ? -3.555 -27.109 -7.039 1 97.75 209 LEU A O 1
ATOM 1646 N N . PRO A 1 210 ? -2.311 -27.031 -8.867 1 97 210 PRO A N 1
ATOM 1647 C CA . PRO A 1 210 ? -1.855 -28.391 -8.633 1 97 210 PRO A CA 1
ATOM 1648 C C . PRO A 1 210 ? -1.054 -28.531 -7.34 1 97 210 PRO A C 1
ATOM 1650 O O . PRO A 1 210 ? -0.829 -29.656 -6.863 1 97 210 PRO A O 1
ATOM 1653 N N . ASN A 1 211 ? -0.59 -27.453 -6.754 1 98 211 ASN A N 1
ATOM 1654 C CA . ASN A 1 211 ? 0.275 -27.531 -5.582 1 98 211 ASN A CA 1
ATOM 1655 C C . ASN A 1 211 ? -0.462 -27.125 -4.309 1 98 211 ASN A C 1
ATOM 1657 O O . ASN A 1 211 ? 0.144 -27.016 -3.24 1 98 211 ASN A O 1
ATOM 1661 N N . LEU A 1 212 ? -1.767 -26.891 -4.41 1 98.38 212 LEU A N 1
ATOM 1662 C CA . LEU A 1 212 ? -2.559 -26.625 -3.211 1 98.38 212 LEU A CA 1
ATOM 1663 C C . LEU A 1 212 ? -2.607 -27.875 -2.32 1 98.38 212 LEU A C 1
ATOM 1665 O O . LEU A 1 212 ? -2.857 -28.969 -2.801 1 98.38 212 LEU A O 1
ATOM 1669 N N . PRO A 1 213 ? -2.338 -27.656 -1.068 1 97.75 213 PRO A N 1
ATOM 1670 C CA . PRO A 1 213 ? -2.389 -28.812 -0.172 1 97.75 213 PRO A CA 1
ATOM 1671 C C . PRO A 1 213 ? -3.816 -29.219 0.198 1 97.75 213 PRO A C 1
ATOM 1673 O O . PRO A 1 213 ? -4.492 -28.484 0.935 1 97.75 213 PRO A O 1
ATOM 1676 N N . LYS A 1 214 ? -4.215 -30.344 -0.118 1 95.44 214 LYS A N 1
ATOM 1677 C CA . LYS A 1 214 ? -5.582 -30.812 0.089 1 95.44 214 LYS A CA 1
ATOM 1678 C C . LYS A 1 214 ? -5.918 -30.891 1.575 1 95.44 214 LYS A C 1
ATOM 1680 O O . LYS A 1 214 ? -7.031 -30.547 1.982 1 95.44 214 LYS A O 1
ATOM 1685 N N . ASP A 1 215 ? -4.957 -31.219 2.375 1 96.38 215 ASP A N 1
ATOM 1686 C CA . ASP A 1 215 ? -5.191 -31.438 3.801 1 96.38 215 ASP A CA 1
ATOM 1687 C C . ASP A 1 215 ? -5.328 -30.094 4.535 1 96.38 215 ASP A C 1
ATOM 1689 O O . ASP A 1 215 ? -5.941 -30.031 5.602 1 96.38 215 ASP A O 1
ATOM 1693 N N . ASN A 1 216 ? -4.75 -29.047 3.939 1 97.88 216 ASN A N 1
ATOM 1694 C CA . ASN A 1 216 ? -4.723 -27.766 4.645 1 97.88 216 ASN A CA 1
ATOM 1695 C C . ASN A 1 216 ? -5.762 -26.797 4.086 1 97.88 216 ASN A C 1
ATOM 1697 O O . ASN A 1 216 ? -6.078 -25.781 4.719 1 97.88 216 ASN A O 1
ATOM 1701 N N . VAL A 1 217 ? -6.281 -27.109 2.926 1 98.5 217 VAL A N 1
ATOM 1702 C CA . VAL A 1 217 ? -7.277 -26.25 2.305 1 98.5 217 VAL A CA 1
ATOM 1703 C C . VAL A 1 217 ? -8.68 -26.797 2.578 1 98.5 217 VAL A C 1
ATOM 1705 O O . VAL A 1 217 ? -9.039 -27.859 2.096 1 98.5 217 VAL A O 1
ATOM 1708 N N . SER A 1 218 ? -9.469 -26.062 3.363 1 98.62 218 SER A N 1
ATOM 1709 C CA . SER A 1 218 ? -10.805 -26.516 3.723 1 98.62 218 SER A CA 1
ATOM 1710 C C . SER A 1 218 ? -11.805 -26.234 2.605 1 98.62 218 SER A C 1
ATOM 1712 O O . SER A 1 218 ? -12.758 -27 2.416 1 98.62 218 SER A O 1
ATOM 1714 N N . GLU A 1 219 ? -11.609 -25.125 1.892 1 98.75 219 GLU A N 1
ATOM 1715 C CA . GLU A 1 219 ? -12.516 -24.766 0.806 1 98.75 219 GLU A CA 1
ATOM 1716 C C . GLU A 1 219 ? -11.875 -23.719 -0.114 1 98.75 219 GLU A C 1
ATOM 1718 O O . GLU A 1 219 ? -11.078 -22.906 0.333 1 98.75 219 GLU A O 1
ATOM 1723 N N . ILE A 1 220 ? -12.234 -23.797 -1.366 1 98.81 220 ILE A N 1
ATOM 1724 C CA . ILE A 1 220 ? -11.781 -22.812 -2.344 1 98.81 220 ILE A CA 1
ATOM 1725 C C . ILE A 1 220 ? -12.945 -21.922 -2.764 1 98.81 220 ILE A C 1
ATOM 1727 O O . ILE A 1 220 ? -13.984 -22.422 -3.211 1 98.81 220 ILE A O 1
ATOM 1731 N N . HIS A 1 221 ? -12.812 -20.625 -2.562 1 98.88 221 HIS A N 1
ATOM 1732 C CA . HIS A 1 221 ? -13.805 -19.656 -3.014 1 98.88 221 HIS A CA 1
ATOM 1733 C C . HIS A 1 221 ? -13.398 -19.016 -4.34 1 98.88 221 HIS A C 1
ATOM 1735 O O . HIS A 1 221 ? -12.367 -18.344 -4.422 1 98.88 221 HIS A O 1
ATOM 1741 N N . LEU A 1 222 ? -14.227 -19.297 -5.34 1 98.88 222 LEU A N 1
ATOM 1742 C CA . LEU A 1 222 ? -14.039 -18.656 -6.637 1 98.88 222 LEU A CA 1
ATOM 1743 C C . LEU A 1 222 ? -14.797 -17.344 -6.703 1 98.88 222 LEU A C 1
ATOM 1745 O O . LEU A 1 222 ? -16.016 -17.312 -6.516 1 98.88 222 LEU A O 1
ATOM 1749 N N . TRP A 1 223 ? -14.094 -16.219 -6.906 1 98.81 223 TRP A N 1
ATOM 1750 C CA . TRP A 1 223 ? -14.688 -14.891 -7.078 1 98.81 223 TRP A CA 1
ATOM 1751 C C . TRP A 1 223 ? -14.625 -14.453 -8.539 1 98.81 223 TRP A C 1
ATOM 1753 O O . TRP A 1 223 ? -13.57 -14.039 -9.023 1 98.81 223 TRP A O 1
ATOM 1763 N N . ILE A 1 224 ? -15.758 -14.555 -9.219 1 98.88 224 ILE A N 1
ATOM 1764 C CA . ILE A 1 224 ? -15.828 -14.102 -10.602 1 98.88 224 ILE A CA 1
ATOM 1765 C C . ILE A 1 224 ? -16.312 -12.656 -10.656 1 98.88 224 ILE A C 1
ATOM 1767 O O . ILE A 1 224 ? -17.484 -12.375 -10.391 1 98.88 224 ILE A O 1
ATOM 1771 N N . ILE A 1 225 ? -15.406 -11.75 -11.008 1 98.5 225 ILE A N 1
ATOM 1772 C CA . ILE A 1 225 ? -15.68 -10.32 -10.922 1 98.5 225 ILE A CA 1
ATOM 1773 C C . ILE A 1 225 ? -15.703 -9.711 -12.32 1 98.5 225 ILE A C 1
ATOM 1775 O O . ILE A 1 225 ? -14.734 -9.828 -13.07 1 98.5 225 ILE A O 1
ATOM 1779 N N . ASP A 1 226 ? -16.75 -9.047 -12.648 1 97.56 226 ASP A N 1
ATOM 1780 C CA . ASP A 1 226 ? -16.812 -8.32 -13.914 1 97.56 226 ASP A CA 1
ATOM 1781 C C . ASP A 1 226 ? -16.156 -6.953 -13.797 1 97.56 226 ASP A C 1
ATOM 1783 O O . ASP A 1 226 ? -16.266 -6.285 -12.766 1 97.56 226 ASP A O 1
ATOM 1787 N N . THR A 1 227 ? -15.461 -6.617 -14.859 1 94.75 227 THR A N 1
ATOM 1788 C CA . THR A 1 227 ? -15.039 -5.223 -14.945 1 94.75 227 THR A CA 1
ATOM 1789 C C . THR A 1 227 ? -16.25 -4.289 -14.938 1 94.75 227 THR A C 1
ATOM 1791 O O . THR A 1 227 ? -17.266 -4.574 -15.578 1 94.75 227 THR A O 1
ATOM 1794 N N . LEU A 1 228 ? -16 -3.18 -14.211 1 91.06 228 LEU A N 1
ATOM 1795 C CA . LEU A 1 228 ? -17.109 -2.229 -14.133 1 91.06 228 LEU A CA 1
ATOM 1796 C C . LEU A 1 228 ? -17.5 -1.738 -15.523 1 91.06 228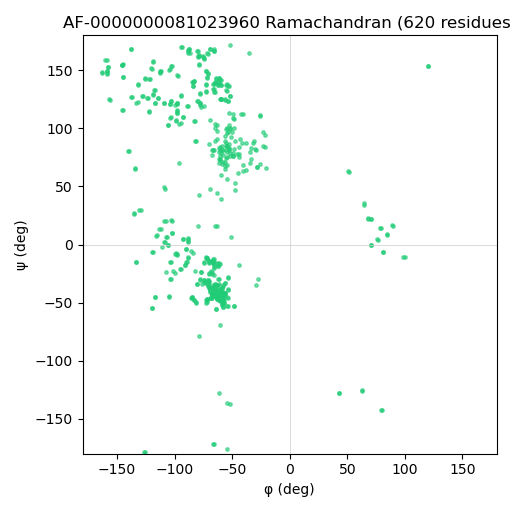 LEU A C 1
ATOM 1798 O O . LEU A 1 228 ? -16.641 -1.343 -16.312 1 91.06 228 LEU A O 1
ATOM 1802 N N . ASN A 1 229 ? -18.703 -1.842 -15.922 1 85.81 229 ASN A N 1
ATOM 1803 C CA . ASN A 1 229 ? -19.25 -1.479 -17.219 1 85.81 229 ASN A CA 1
ATOM 1804 C C . ASN A 1 229 ? -18.781 -2.426 -18.312 1 85.81 229 ASN A C 1
ATOM 1806 O O . ASN A 1 229 ? -18.969 -2.156 -19.5 1 85.81 229 ASN A O 1
ATOM 1810 N N . GLY A 1 230 ? -17.969 -3.426 -18 1 91.5 230 GLY A N 1
ATOM 1811 C CA . GLY A 1 230 ? -17.594 -4.445 -18.953 1 91.5 230 GLY A CA 1
ATOM 1812 C C . GLY A 1 230 ? -18.641 -5.527 -19.125 1 91.5 230 GLY A C 1
ATOM 1813 O O . GLY A 1 230 ? -19.578 -5.625 -18.328 1 91.5 230 GLY A O 1
ATOM 1814 N N . PRO A 1 231 ? -18.453 -6.305 -20.172 1 95.81 231 PRO A N 1
ATOM 1815 C CA . PRO A 1 231 ? -19.438 -7.367 -20.406 1 95.81 231 PRO A CA 1
ATOM 1816 C C . PRO A 1 231 ? -19.328 -8.508 -19.391 1 95.81 231 PRO A C 1
ATOM 1818 O O . PRO A 1 231 ? -18.234 -8.805 -18.906 1 95.81 231 PRO A O 1
ATOM 1821 N N . ASP A 1 232 ? -20.438 -9.023 -19.047 1 96.31 232 ASP A N 1
ATOM 1822 C CA . ASP A 1 232 ? -20.453 -10.281 -18.297 1 96.31 232 ASP A CA 1
ATOM 1823 C C . ASP A 1 232 ? -20.297 -11.477 -19.234 1 96.31 232 ASP A C 1
ATOM 1825 O O . ASP A 1 232 ? -21.281 -12.039 -19.719 1 96.31 232 ASP A O 1
ATOM 1829 N N . ARG A 1 233 ? -19.078 -11.867 -19.484 1 98 233 ARG A N 1
ATOM 1830 C CA . ARG A 1 233 ? -18.812 -12.953 -20.422 1 98 233 ARG A CA 1
ATOM 1831 C C . ARG A 1 233 ? -18.922 -14.305 -19.734 1 98 233 ARG A C 1
ATOM 1833 O O . ARG A 1 233 ? -19.453 -15.258 -20.297 1 98 233 ARG A O 1
ATOM 1840 N N . GLU A 1 234 ? -18.312 -14.422 -18.547 1 98.25 234 GLU A N 1
ATOM 1841 C CA . GLU A 1 234 ? -18.359 -15.68 -17.797 1 98.25 234 GLU A CA 1
ATOM 1842 C C . GLU A 1 234 ? -18.734 -15.438 -16.344 1 98.25 234 GLU A C 1
ATOM 1844 O O . GLU A 1 234 ? -18.312 -14.453 -15.734 1 98.25 234 GLU A O 1
ATOM 1849 N N . SER A 1 235 ? -19.609 -16.297 -15.805 1 98.38 235 SER A N 1
ATOM 1850 C CA . SER A 1 235 ? -20.047 -16.391 -14.422 1 98.38 235 SER A CA 1
ATOM 1851 C C . SER A 1 235 ? -19.875 -17.812 -13.883 1 98.38 235 SER A C 1
ATOM 1853 O O . SER A 1 235 ? -19.297 -18.672 -14.562 1 98.38 235 SER A O 1
ATOM 1855 N N . CYS A 1 236 ? -20.266 -18.016 -12.672 1 98.69 236 CYS A N 1
ATOM 1856 C CA . CYS A 1 236 ? -20.188 -19.359 -12.102 1 98.69 236 CYS A CA 1
ATOM 1857 C C . CYS A 1 236 ? -20.859 -20.375 -13.016 1 98.69 236 CYS A C 1
ATOM 1859 O O . CYS A 1 236 ? -21.969 -20.141 -13.508 1 98.69 236 CYS A O 1
ATOM 1861 N N . GLY A 1 237 ? -20.109 -21.422 -13.32 1 98.44 237 GLY A N 1
ATOM 1862 C CA . GLY A 1 237 ? -20.656 -22.531 -14.086 1 98.44 237 GLY A CA 1
ATOM 1863 C C . GLY A 1 237 ? -20.609 -22.297 -15.586 1 98.44 237 GLY A C 1
ATOM 1864 O O . GLY A 1 237 ? -21.125 -23.094 -16.359 1 98.44 237 GLY A O 1
ATOM 1865 N N . VAL A 1 238 ? -19.953 -21.234 -16.016 1 98.38 238 VAL A N 1
ATOM 1866 C CA . VAL A 1 238 ? -19.984 -20.891 -17.422 1 98.38 238 VAL A CA 1
ATOM 1867 C C . VAL A 1 238 ? -18.578 -20.938 -18 1 98.38 238 VAL A C 1
ATOM 1869 O O . VAL A 1 238 ? -17.641 -20.375 -17.422 1 98.38 238 VAL A O 1
ATOM 1872 N N . GLY A 1 239 ? -18.438 -21.656 -19.125 1 98.12 239 GLY A N 1
ATOM 1873 C CA . GLY A 1 239 ? -17.203 -21.594 -19.906 1 98.12 239 GLY A CA 1
ATOM 1874 C C . GLY A 1 239 ? -15.992 -22.094 -19.156 1 98.12 239 GLY A C 1
ATOM 1875 O O . GLY A 1 239 ? -15.977 -23.219 -18.656 1 98.12 239 GLY A O 1
ATOM 1876 N N . SER A 1 240 ? -14.992 -21.203 -19.125 1 98.5 240 SER A N 1
ATOM 1877 C CA . SER A 1 240 ? -13.734 -21.594 -18.484 1 98.5 240 SER A CA 1
ATOM 1878 C C . SER A 1 240 ? -13.898 -21.719 -16.984 1 98.5 240 SER A C 1
ATOM 1880 O O . SER A 1 240 ? -13.156 -22.438 -16.328 1 98.5 240 SER A O 1
ATOM 1882 N N . VAL A 1 241 ? -14.852 -21.016 -16.422 1 98.69 241 VAL A N 1
ATOM 1883 C CA . VAL A 1 241 ? -15.125 -21.141 -14.992 1 98.69 241 VAL A CA 1
ATOM 1884 C C . VAL A 1 241 ? -15.68 -22.531 -14.695 1 98.69 241 VAL A C 1
ATOM 1886 O O . VAL A 1 241 ? -15.273 -23.172 -13.719 1 98.69 241 VAL A O 1
ATOM 1889 N N . ALA A 1 242 ? -16.578 -22.969 -15.578 1 98.56 242 ALA A N 1
ATOM 1890 C CA . ALA A 1 242 ? -17.094 -24.328 -15.43 1 98.56 242 ALA A CA 1
ATOM 1891 C C . ALA A 1 242 ? -15.984 -25.359 -15.5 1 98.56 242 ALA A C 1
ATOM 1893 O O . ALA A 1 242 ? -16 -26.359 -14.766 1 98.56 242 ALA A O 1
ATOM 1894 N N . HIS A 1 243 ? -15.117 -25.125 -16.391 1 98.19 243 HIS A N 1
ATOM 1895 C CA . HIS A 1 243 ? -13.977 -26.016 -16.516 1 98.19 243 HIS A CA 1
ATOM 1896 C C . HIS A 1 243 ? -13.148 -26.047 -15.242 1 98.19 243 HIS A C 1
ATOM 1898 O O . HIS A 1 243 ? -12.727 -27.109 -14.781 1 98.19 243 HIS A O 1
ATOM 1904 N N . LEU A 1 244 ? -12.875 -24.891 -14.68 1 98.56 244 LEU A N 1
ATOM 1905 C CA . LEU A 1 244 ? -12.141 -24.797 -13.422 1 98.56 244 LEU A CA 1
ATOM 1906 C C . LEU A 1 244 ? -12.891 -25.516 -12.305 1 98.56 244 LEU A C 1
ATOM 1908 O O . LEU A 1 244 ? -12.289 -26.266 -11.531 1 98.56 244 LEU A O 1
ATOM 1912 N N . GLU A 1 245 ? -14.188 -25.297 -12.219 1 98.62 245 GLU A N 1
ATOM 1913 C CA . GLU A 1 245 ? -15 -25.969 -11.203 1 98.62 245 GLU A CA 1
ATOM 1914 C C . GLU A 1 245 ? -14.898 -27.484 -11.336 1 98.62 245 GLU A C 1
ATOM 1916 O O . GLU A 1 245 ? -14.773 -28.188 -10.328 1 98.62 245 GLU A O 1
ATOM 1921 N N . ALA A 1 246 ? -14.945 -27.953 -12.539 1 98 246 ALA A N 1
ATOM 1922 C CA . ALA A 1 246 ? -14.812 -29.391 -12.781 1 98 246 ALA A CA 1
ATOM 1923 C C . ALA A 1 246 ? -13.453 -29.891 -12.328 1 98 246 ALA A C 1
ATOM 1925 O O . ALA A 1 246 ? -13.352 -30.969 -11.734 1 98 246 ALA A O 1
ATOM 1926 N N . ARG A 1 247 ? -12.484 -29.125 -12.625 1 97.62 247 ARG A N 1
ATOM 1927 C CA . ARG A 1 247 ? -11.125 -29.484 -12.227 1 97.62 247 ARG A CA 1
ATOM 1928 C C . ARG A 1 247 ? -10.992 -29.547 -10.711 1 97.62 247 ARG A C 1
ATOM 1930 O O . ARG A 1 247 ? -10.336 -30.438 -10.172 1 97.62 247 ARG A O 1
ATOM 1937 N N . LEU A 1 248 ? -11.594 -28.594 -10.016 1 98.19 248 LEU A N 1
ATOM 1938 C CA . LEU A 1 248 ? -11.555 -28.594 -8.555 1 98.19 248 LEU A CA 1
ATOM 1939 C C . LEU A 1 248 ? -12.234 -29.828 -7.992 1 98.19 248 LEU A C 1
ATOM 1941 O O . LEU A 1 248 ? -11.695 -30.484 -7.09 1 98.19 248 LEU A O 1
ATOM 1945 N N . LYS A 1 249 ? -13.352 -30.203 -8.578 1 96.75 249 LYS A N 1
ATOM 1946 C CA . LYS A 1 249 ? -14.078 -31.391 -8.148 1 96.75 249 LYS A CA 1
ATOM 1947 C C . LYS A 1 249 ? -13.258 -32.656 -8.391 1 96.75 249 LYS A C 1
ATOM 1949 O O . LYS A 1 249 ? -13.188 -33.531 -7.531 1 96.75 249 LYS A O 1
ATOM 1954 N N . GLU A 1 250 ? -12.688 -32.656 -9.516 1 95.69 250 GLU A N 1
ATOM 1955 C CA . GLU A 1 250 ? -11.883 -33.812 -9.883 1 95.69 250 GLU A CA 1
ATOM 1956 C C . GLU A 1 250 ? -10.711 -34 -8.922 1 95.69 250 GLU A C 1
ATOM 1958 O O . GLU A 1 250 ? -10.328 -35.125 -8.625 1 95.69 250 GLU A O 1
ATOM 1963 N N . HIS A 1 251 ? -10.188 -32.906 -8.445 1 94.25 251 HIS A N 1
ATOM 1964 C CA . HIS A 1 251 ? -9.062 -32.969 -7.527 1 94.25 251 HIS A CA 1
ATOM 1965 C C . HIS A 1 251 ? -9.531 -33.188 -6.09 1 94.25 251 HIS A C 1
ATOM 1967 O O . HIS A 1 251 ? -8.711 -33.312 -5.18 1 94.25 251 HIS A O 1
ATOM 1973 N N . GLY A 1 252 ? -10.867 -33.125 -5.902 1 95.5 252 GLY A N 1
ATOM 1974 C CA . GLY A 1 252 ? -11.422 -33.438 -4.594 1 95.5 252 GLY A CA 1
ATOM 1975 C C . GLY A 1 252 ? -11.523 -32.219 -3.691 1 95.5 252 GLY A C 1
ATOM 1976 O O . GLY A 1 252 ? -11.602 -32.344 -2.469 1 95.5 252 GLY A O 1
ATOM 1977 N N . PHE A 1 253 ? -11.43 -31.047 -4.223 1 98.12 253 PHE A N 1
ATOM 1978 C CA . PHE A 1 253 ? -11.57 -29.828 -3.424 1 98.12 253 PHE A CA 1
ATOM 1979 C C . PHE A 1 253 ? -13.039 -29.469 -3.25 1 98.12 253 PHE A C 1
ATOM 1981 O O . PHE A 1 253 ? -13.836 -29.609 -4.184 1 98.12 253 PHE A O 1
ATOM 1988 N N . LYS A 1 254 ? -13.383 -29.094 -2.039 1 98.31 254 LYS A N 1
ATOM 1989 C CA . LYS A 1 254 ? -14.633 -28.359 -1.852 1 98.31 254 LYS A CA 1
ATOM 1990 C C . LYS A 1 254 ? -14.523 -26.922 -2.359 1 98.31 254 LYS A C 1
ATOM 1992 O O . LYS A 1 254 ? -13.5 -26.266 -2.146 1 98.31 254 LYS A O 1
ATOM 1997 N N . TYR A 1 255 ? -15.562 -26.469 -3.049 1 98.56 255 TYR A N 1
ATOM 1998 C CA . TYR A 1 255 ? -15.477 -25.094 -3.537 1 98.56 255 TYR A CA 1
ATOM 1999 C C . TYR A 1 255 ? -16.844 -24.422 -3.514 1 98.56 255 TYR A C 1
ATOM 2001 O O . TYR A 1 255 ? -17.875 -25.094 -3.428 1 98.56 255 TYR A O 1
ATOM 2009 N N . SER A 1 256 ? -16.812 -23.047 -3.424 1 98.75 256 SER A N 1
ATOM 2010 C CA . SER A 1 256 ? -17.938 -22.156 -3.656 1 98.75 256 SER A CA 1
ATOM 2011 C C . SER A 1 256 ? -17.609 -21.094 -4.699 1 98.75 256 SER A C 1
ATOM 2013 O O . SER A 1 256 ? -16.453 -20.672 -4.809 1 98.75 256 SER A O 1
ATOM 2015 N N . CYS A 1 257 ? -18.562 -20.797 -5.469 1 98.81 257 CYS A N 1
ATOM 2016 C CA . CYS A 1 257 ? -18.375 -19.797 -6.523 1 98.81 257 CYS A CA 1
ATOM 2017 C C . CYS A 1 257 ? -19.281 -18.594 -6.316 1 98.81 257 CYS A C 1
ATOM 2019 O O . CYS A 1 257 ? -20.469 -18.75 -6.027 1 98.81 257 CYS A O 1
ATOM 2021 N N . PHE A 1 258 ? -18.75 -17.375 -6.422 1 98.62 258 PHE A N 1
ATOM 2022 C CA . PHE A 1 258 ? -19.469 -16.125 -6.176 1 98.62 258 PHE A CA 1
ATOM 2023 C C . PHE A 1 258 ? -19.312 -15.164 -7.344 1 98.62 258 PHE A C 1
ATOM 2025 O O . PHE A 1 258 ? -18.188 -14.898 -7.781 1 98.62 258 PHE A O 1
ATOM 2032 N N . ASP A 1 259 ? -20.406 -14.719 -7.797 1 98.06 259 ASP A N 1
ATOM 2033 C CA . ASP A 1 259 ? -20.375 -13.695 -8.836 1 98.06 259 ASP A CA 1
ATOM 2034 C C . ASP A 1 259 ? -20.469 -12.297 -8.227 1 98.06 259 ASP A C 1
ATOM 2036 O O . ASP A 1 259 ? -21.312 -12.031 -7.379 1 98.06 259 ASP A O 1
ATOM 2040 N N . ASN A 1 260 ? -19.562 -11.422 -8.578 1 96.44 260 ASN A N 1
ATOM 2041 C CA . ASN A 1 260 ? -19.625 -9.992 -8.305 1 96.44 260 ASN A CA 1
ATOM 2042 C C . ASN A 1 260 ? -19.922 -9.711 -6.832 1 96.44 260 ASN A C 1
ATOM 2044 O O . ASN A 1 260 ? -20.906 -9.039 -6.512 1 96.44 260 ASN A O 1
ATOM 2048 N N . CYS A 1 261 ? -19 -10.141 -6.012 1 95.81 261 CYS A N 1
ATOM 2049 C CA . CYS A 1 261 ? -19.094 -9.875 -4.582 1 95.81 261 CYS A CA 1
ATOM 2050 C C . CYS A 1 261 ? -19.297 -8.391 -4.316 1 95.81 261 CYS A C 1
ATOM 2052 O O . CYS A 1 261 ? -18.625 -7.551 -4.914 1 95.81 261 CYS A O 1
ATOM 2054 N N . LYS A 1 262 ? -20.203 -8.078 -3.406 1 96.62 262 LYS A N 1
ATOM 2055 C CA . LYS A 1 262 ? -20.578 -6.695 -3.111 1 96.62 262 LYS A CA 1
ATOM 2056 C C . LYS A 1 262 ? -19.359 -5.887 -2.658 1 96.62 262 LYS A C 1
ATOM 2058 O O . LYS A 1 262 ? -19.188 -4.742 -3.078 1 96.62 262 LYS A O 1
ATOM 2063 N N . SER A 1 263 ? -18.594 -6.496 -1.793 1 98 263 SER A N 1
ATOM 2064 C CA . SER A 1 263 ? -17.422 -5.82 -1.277 1 98 263 SER A CA 1
ATOM 2065 C C . SER A 1 263 ? -16.484 -5.406 -2.408 1 98 263 SER A C 1
ATOM 2067 O O . SER A 1 263 ? -15.984 -4.273 -2.428 1 98 263 SER A O 1
ATOM 2069 N N . VAL A 1 264 ? -16.281 -6.281 -3.35 1 98.19 264 VAL A N 1
ATOM 2070 C CA . VAL A 1 264 ? -15.391 -6.012 -4.477 1 98.19 264 VAL A CA 1
ATOM 2071 C C . VAL A 1 264 ? -16.031 -4.965 -5.391 1 98.19 264 VAL A C 1
ATOM 2073 O O . VAL A 1 264 ? -15.32 -4.117 -5.953 1 98.19 264 VAL A O 1
ATOM 2076 N N . LEU A 1 265 ? -17.328 -5.016 -5.555 1 97.38 265 LEU A N 1
ATOM 2077 C CA . LEU A 1 265 ? -18.031 -4.008 -6.348 1 97.38 265 LEU A CA 1
ATOM 2078 C C . LEU A 1 265 ? -17.844 -2.617 -5.75 1 97.38 265 LEU A C 1
ATOM 2080 O O . LEU A 1 265 ? -17.625 -1.646 -6.48 1 97.38 265 LEU A O 1
ATOM 2084 N N . HIS A 1 266 ? -17.969 -2.52 -4.414 1 98.12 266 HIS A N 1
ATOM 2085 C CA . HIS A 1 266 ? -17.688 -1.244 -3.762 1 98.12 266 HIS A CA 1
ATOM 2086 C C . HIS A 1 266 ? -16.281 -0.751 -4.082 1 98.12 266 HIS A C 1
ATOM 2088 O O . HIS A 1 266 ? -16.078 0.439 -4.328 1 98.12 266 HIS A O 1
ATOM 2094 N N . MET A 1 267 ? -15.328 -1.683 -4.062 1 97.75 267 MET A N 1
ATOM 2095 C CA . MET A 1 267 ? -13.953 -1.307 -4.391 1 97.75 267 MET A CA 1
ATOM 2096 C C .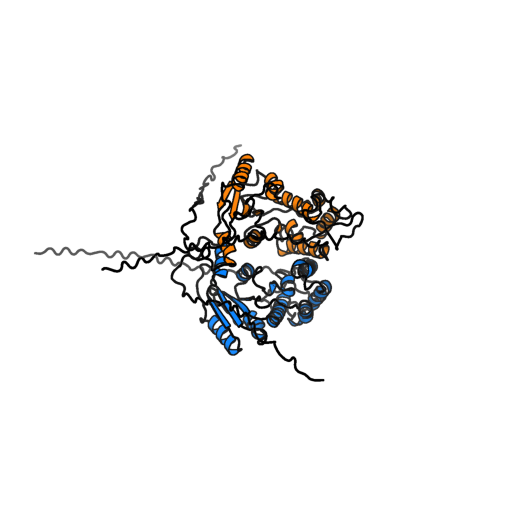 MET A 1 267 ? -13.867 -0.734 -5.805 1 97.75 267 MET A C 1
ATOM 2098 O O . MET A 1 267 ? -13.219 0.29 -6.023 1 97.75 267 MET A O 1
ATOM 2102 N N . GLN A 1 268 ? -14.562 -1.363 -6.746 1 97.75 268 GLN A N 1
ATOM 2103 C CA . GLN A 1 268 ? -14.555 -0.873 -8.117 1 97.75 268 GLN A CA 1
ATOM 2104 C C . GLN A 1 268 ? -15.25 0.482 -8.219 1 97.75 268 GLN A C 1
ATOM 2106 O O . GLN A 1 268 ? -14.812 1.354 -8.977 1 97.75 268 GLN A O 1
ATOM 2111 N N . CYS A 1 269 ? -16.25 0.703 -7.461 1 97.75 269 CYS A N 1
ATOM 2112 C CA . CYS A 1 269 ? -17.094 1.898 -7.531 1 97.75 269 CYS A CA 1
ATOM 2113 C C . CYS A 1 269 ? -16.359 3.102 -6.934 1 97.75 269 CYS A C 1
ATOM 2115 O O . CYS A 1 269 ? -16.766 4.246 -7.156 1 97.75 269 CYS A O 1
ATOM 2117 N N . VAL A 1 270 ? -15.305 2.908 -6.191 1 97.81 270 VAL A N 1
ATOM 2118 C CA . VAL A 1 270 ? -14.516 4.012 -5.66 1 97.81 270 VAL A CA 1
ATOM 2119 C C . VAL A 1 270 ? -14.047 4.914 -6.801 1 97.81 270 VAL A C 1
ATOM 2121 O O . VAL A 1 270 ? -14.039 6.141 -6.672 1 97.81 270 VAL A O 1
ATOM 2124 N N . ASP A 1 271 ? -13.797 4.324 -7.941 1 95.88 271 ASP A N 1
ATOM 2125 C CA . ASP A 1 271 ? -13.188 5.07 -9.039 1 95.88 271 ASP A CA 1
ATOM 2126 C C . ASP A 1 271 ? -14.258 5.609 -9.992 1 95.88 271 ASP A C 1
ATOM 2128 O O . ASP A 1 271 ? -13.992 6.523 -10.773 1 95.88 271 ASP A O 1
ATOM 2132 N N . LEU A 1 272 ? -15.398 5.016 -9.969 1 95.5 272 LEU A N 1
ATOM 2133 C CA . LEU A 1 272 ? -16.516 5.457 -10.797 1 95.5 272 LEU A CA 1
ATOM 2134 C C . LEU A 1 272 ? -17.812 5.5 -9.977 1 95.5 272 LEU A C 1
ATOM 2136 O O . LEU A 1 272 ? -18.766 4.785 -10.281 1 95.5 272 LEU A O 1
ATOM 2140 N N . PRO A 1 273 ? -17.844 6.352 -9.039 1 96.44 273 PRO A N 1
ATOM 2141 C CA . PRO A 1 273 ? -18.938 6.293 -8.07 1 96.44 273 PRO A CA 1
ATOM 2142 C C . PRO A 1 273 ? -20.266 6.746 -8.656 1 96.44 273 PRO A C 1
ATOM 2144 O O . PRO A 1 273 ? -21.328 6.488 -8.062 1 96.44 273 PRO A O 1
ATOM 2147 N N . ASN A 1 274 ? -20.281 7.344 -9.836 1 94.94 274 ASN A N 1
ATOM 2148 C CA . ASN A 1 274 ? -21.516 7.977 -10.312 1 94.94 274 ASN A CA 1
ATOM 2149 C C . ASN A 1 274 ? -22.172 7.152 -11.414 1 94.94 274 ASN A C 1
ATOM 2151 O O . ASN A 1 274 ? -23.25 7.508 -11.898 1 94.94 274 ASN A O 1
ATOM 2155 N N . ILE A 1 275 ? -21.641 6.047 -11.82 1 94.44 275 ILE A N 1
ATOM 2156 C CA . ILE A 1 275 ? -22.266 5.234 -12.844 1 94.44 275 ILE A CA 1
ATOM 2157 C C . ILE A 1 275 ? -23.469 4.5 -12.258 1 94.44 275 ILE A C 1
ATOM 2159 O O . ILE A 1 275 ? -23.562 4.312 -11.039 1 94.44 275 ILE A O 1
ATOM 2163 N N . PRO A 1 276 ? -24.328 4.082 -12.984 1 92.38 276 PRO A N 1
ATOM 2164 C CA . PRO A 1 276 ? -25.625 3.564 -12.5 1 92.38 276 PRO A CA 1
ATOM 2165 C C . PRO A 1 276 ? -25.453 2.391 -11.531 1 92.38 276 PRO A C 1
ATOM 2167 O O . PRO A 1 276 ? -26.078 2.367 -10.469 1 92.38 276 PRO A O 1
ATOM 2170 N N . ILE A 1 277 ? -24.562 1.495 -11.789 1 93 277 ILE A N 1
ATOM 2171 C CA . ILE A 1 277 ? -24.422 0.295 -10.969 1 93 277 ILE A CA 1
ATOM 2172 C C . ILE A 1 277 ? -23.859 0.664 -9.602 1 93 277 ILE A C 1
ATOM 2174 O O . ILE A 1 277 ? -23.938 -0.116 -8.648 1 93 277 ILE A O 1
ATOM 2178 N N . CYS A 1 278 ? -23.297 1.853 -9.469 1 96.44 278 CYS A N 1
ATOM 2179 C CA . CYS A 1 278 ? -22.609 2.262 -8.25 1 96.44 278 CYS A CA 1
ATOM 2180 C C . CYS A 1 278 ? -23.5 3.188 -7.418 1 96.44 278 CYS A C 1
ATOM 2182 O O . CYS A 1 278 ? -23.031 3.789 -6.449 1 96.44 278 CYS A O 1
ATOM 2184 N N . GLN A 1 279 ? -24.719 3.301 -7.777 1 95.88 279 GLN A N 1
ATOM 2185 C CA . GLN A 1 279 ? -25.625 4.168 -7.023 1 95.88 279 GLN A CA 1
ATOM 2186 C C . GLN A 1 279 ? -26.094 3.494 -5.734 1 95.88 279 GLN A C 1
ATOM 2188 O O . GLN A 1 279 ? -26.422 2.307 -5.738 1 95.88 279 GLN A O 1
ATOM 2193 N N . PHE A 1 280 ? -25.984 4.164 -4.684 1 94.81 280 PHE A N 1
ATOM 2194 C CA . PHE A 1 280 ? -26.484 3.67 -3.402 1 94.81 280 PHE A CA 1
ATOM 2195 C C . PHE A 1 280 ? -28 3.664 -3.371 1 94.81 280 PHE A C 1
ATOM 2197 O O . PHE A 1 280 ? -28.641 4.477 -4.039 1 94.81 280 PHE A O 1
ATOM 2204 N N . ALA A 1 281 ? -28.578 2.713 -2.664 1 89.94 281 ALA A N 1
ATOM 2205 C CA . ALA A 1 281 ? -30.031 2.629 -2.5 1 89.94 281 ALA A CA 1
ATOM 2206 C C . ALA A 1 281 ? -30.562 3.83 -1.728 1 89.94 281 ALA A C 1
ATOM 2208 O O . ALA A 1 281 ? -29.891 4.348 -0.832 1 89.94 281 ALA A O 1
ATOM 2209 N N . ASN A 1 282 ? -31.156 4.895 -2.424 1 66.81 282 ASN A N 1
ATOM 2210 C CA . ASN A 1 282 ? -31.688 6.137 -1.877 1 66.81 282 ASN A CA 1
ATOM 2211 C C . ASN A 1 282 ? -32.125 5.969 -0.419 1 66.81 282 ASN A C 1
ATOM 2213 O O . ASN A 1 282 ? -33.031 5.203 -0.117 1 66.81 282 ASN A O 1
ATOM 2217 N N . ASN A 1 283 ? -31.203 5.793 0.461 1 55.16 283 ASN A N 1
ATOM 2218 C CA . ASN A 1 283 ? -31.797 6.117 1.755 1 55.16 283 ASN A CA 1
ATOM 2219 C C . ASN A 1 283 ? -32.188 7.59 1.838 1 55.16 283 ASN A C 1
ATOM 2221 O O . ASN A 1 283 ? -31.422 8.469 1.415 1 55.16 283 ASN A O 1
ATOM 2225 N N . ASP A 1 284 ? -33.438 8.016 1.739 1 42.47 284 ASP A N 1
ATOM 2226 C CA . ASP A 1 284 ? -34.062 9.336 1.69 1 42.47 284 ASP A CA 1
ATOM 2227 C C . ASP A 1 284 ? -33.219 10.367 2.424 1 42.47 284 ASP A C 1
ATOM 2229 O O . ASP A 1 284 ? -33.562 11.547 2.48 1 42.47 284 ASP A O 1
ATOM 2233 N N . SER A 1 285 ? -32.406 10.133 3.463 1 40.25 285 SER A N 1
ATOM 2234 C CA . SER A 1 285 ? -32.281 11.367 4.234 1 40.25 285 SER A CA 1
ATOM 2235 C C . SER A 1 285 ? -31.234 12.297 3.607 1 40.25 285 SER A C 1
ATOM 2237 O O . SER A 1 285 ? -30.891 13.336 4.18 1 40.25 285 SER A O 1
ATOM 2239 N N . SER A 1 286 ? -30.281 11.867 2.834 1 40.41 286 SER A N 1
ATOM 2240 C CA . SER A 1 286 ? -29.188 12.844 2.832 1 40.41 286 SER A CA 1
ATOM 2241 C C . SER A 1 286 ? -29.484 14 1.884 1 40.41 286 SER A C 1
ATOM 2243 O O . SER A 1 286 ? -29.969 13.789 0.771 1 40.41 286 SER A O 1
ATOM 2245 N N . PRO A 1 287 ? -29.5 15.359 2.295 1 39.56 287 PRO A N 1
ATOM 2246 C CA . PRO A 1 287 ? -29.703 16.578 1.498 1 39.56 287 PRO A CA 1
ATOM 2247 C C . PRO A 1 287 ? -28.766 16.656 0.301 1 39.56 287 PRO A C 1
ATOM 2249 O O . PRO A 1 287 ? -27.625 16.188 0.374 1 39.56 287 PRO A O 1
ATOM 2252 N N . GLY A 1 288 ? -29.312 16.578 -0.979 1 35.19 288 GLY A N 1
ATOM 2253 C CA . GLY A 1 288 ? -28.828 16.672 -2.346 1 35.19 288 GLY A CA 1
ATOM 2254 C C . GLY A 1 288 ? -27.922 17.875 -2.578 1 35.19 288 GLY A C 1
ATOM 2255 O O . GLY A 1 288 ? -28.391 18.984 -2.779 1 35.19 288 GLY A O 1
ATOM 2256 N N . ASN A 1 289 ? -26.844 18.25 -1.916 1 35.5 289 ASN A N 1
ATOM 2257 C CA . ASN A 1 289 ? -26.125 19.359 -2.543 1 35.5 289 ASN A CA 1
ATOM 2258 C C . ASN A 1 289 ? -25.5 18.938 -3.867 1 35.5 289 ASN A C 1
ATOM 2260 O O . ASN A 1 289 ? -24.562 18.141 -3.889 1 35.5 289 ASN A O 1
ATOM 2264 N N . SER A 1 290 ? -26.281 18.906 -4.992 1 30.75 290 SER A N 1
ATOM 2265 C CA . SER A 1 290 ? -25.828 18.672 -6.359 1 30.75 290 SER A CA 1
ATOM 2266 C C . SER A 1 290 ? -24.828 19.75 -6.797 1 30.75 290 SER A C 1
ATOM 2268 O O . SER A 1 290 ? -25.219 20.875 -7.098 1 30.75 290 SER A O 1
ATOM 2270 N N . ALA A 1 291 ? -23.625 19.875 -6.402 1 31 291 ALA A N 1
ATOM 2271 C CA . ALA A 1 291 ? -22.703 20.75 -7.129 1 31 291 ALA A CA 1
ATOM 2272 C C . ALA A 1 291 ? -22.453 20.234 -8.547 1 31 291 ALA A C 1
ATOM 2274 O O . ALA A 1 291 ? -21.906 19.141 -8.734 1 31 291 ALA A O 1
ATOM 2275 N N . THR A 1 292 ? -23.312 20.672 -9.57 1 26.97 292 THR A N 1
ATOM 2276 C CA . THR A 1 292 ? -23.094 20.531 -11.008 1 26.97 292 THR A CA 1
ATOM 2277 C C . THR A 1 292 ? -21.797 21.219 -11.43 1 26.97 292 THR A C 1
ATOM 2279 O O . THR A 1 292 ? -21.656 22.438 -11.289 1 26.97 292 THR A O 1
ATOM 2282 N N . MET A 1 293 ? -20.672 20.641 -11.352 1 26.3 293 MET A N 1
ATOM 2283 C CA . MET A 1 293 ? -19.453 21.172 -11.953 1 26.3 293 MET A CA 1
ATOM 2284 C C . MET A 1 293 ? -19.641 21.391 -13.453 1 26.3 293 MET A C 1
ATOM 2286 O O . MET A 1 293 ? -19.953 20.453 -14.188 1 26.3 293 MET A O 1
ATOM 2290 N N . LEU A 1 294 ? -20.141 22.625 -13.883 1 25.47 294 LEU A N 1
ATOM 2291 C CA . LEU A 1 294 ? -20.219 23.141 -15.242 1 25.47 294 LEU A CA 1
ATOM 2292 C C . LEU A 1 294 ? -18.859 23.125 -15.914 1 25.47 294 LEU A C 1
ATOM 2294 O O . LEU A 1 294 ? -17.891 23.656 -15.375 1 25.47 294 LEU A O 1
ATOM 2298 N N . SER A 1 295 ? -18.578 22.141 -16.734 1 25.14 295 SER A N 1
ATOM 2299 C CA . SER A 1 295 ? -17.453 22.094 -17.656 1 25.14 295 SER A CA 1
ATOM 2300 C C . SER A 1 295 ? -17.5 23.25 -18.641 1 25.14 295 SER A C 1
ATOM 2302 O O . SER A 1 295 ? -18.469 23.406 -19.391 1 25.14 295 SER A O 1
ATOM 2304 N N . SER A 1 296 ? -17.094 24.5 -18.297 1 23.81 296 SER A N 1
ATOM 2305 C CA . SER A 1 296 ? -17.016 25.641 -19.203 1 23.81 296 SER A CA 1
ATOM 2306 C C . SER A 1 296 ? -16.203 25.312 -20.438 1 23.81 296 SER A C 1
ATOM 2308 O O . SER A 1 296 ? -15.07 24.844 -20.344 1 23.81 296 SER A O 1
ATOM 2310 N N . PRO A 1 297 ? -16.844 25.047 -21.625 1 27.22 297 PRO A N 1
ATOM 2311 C CA . PRO A 1 297 ? -16.188 24.922 -22.922 1 27.22 297 PRO A CA 1
ATOM 2312 C C . PRO A 1 297 ? -15.516 26.203 -23.375 1 27.22 297 PRO A C 1
ATOM 2314 O O . PRO A 1 297 ? -16.188 27.172 -23.719 1 27.22 297 PRO A O 1
ATOM 2317 N N . LEU A 1 298 ? -14.766 27.016 -22.625 1 22.86 298 LEU A N 1
ATOM 2318 C CA . LEU A 1 298 ? -14.297 28.297 -23.141 1 22.86 298 LEU A CA 1
ATOM 2319 C C . LEU A 1 298 ? -13.547 28.125 -24.453 1 22.86 298 LEU A C 1
ATOM 2321 O O . LEU A 1 298 ? -12.609 27.328 -24.531 1 22.86 298 LEU A O 1
ATOM 2325 N N . ASN A 1 299 ? -14.219 28.406 -25.609 1 21.42 299 ASN A N 1
ATOM 2326 C CA . ASN A 1 299 ? -13.891 28.578 -27.016 1 21.42 299 ASN A CA 1
ATOM 2327 C C . ASN A 1 299 ? -12.797 29.625 -27.219 1 21.42 299 ASN A C 1
ATOM 2329 O O . ASN A 1 299 ? -13.047 30.828 -27.031 1 21.42 299 ASN A O 1
ATOM 2333 N N . ALA A 1 300 ? -11.641 29.547 -26.641 1 20.48 300 ALA A N 1
ATOM 2334 C CA . ALA A 1 300 ? -10.609 30.547 -26.891 1 20.48 300 ALA A CA 1
ATOM 2335 C C . ALA A 1 300 ? -10.227 30.594 -28.375 1 20.48 300 ALA A C 1
ATOM 2337 O O . ALA A 1 300 ? -9.523 29.703 -28.859 1 20.48 300 ALA A O 1
ATOM 2338 N N . LEU A 1 301 ? -11.148 30.891 -29.312 1 19.89 301 LEU A N 1
ATOM 2339 C CA . LEU A 1 301 ? -10.781 31.047 -30.703 1 19.89 301 LEU A CA 1
ATOM 2340 C C . LEU A 1 301 ? -9.828 32.219 -30.891 1 19.89 301 LEU A C 1
ATOM 2342 O O . LEU A 1 301 ? -10.266 33.344 -31.172 1 19.89 301 LEU A O 1
ATOM 2346 N N . VAL A 1 302 ? -9.125 32.812 -29.828 1 20.06 302 VAL A N 1
ATOM 2347 C CA . VAL A 1 302 ? -8.523 34.094 -30.062 1 20.06 302 VAL A CA 1
ATOM 2348 C C . VAL A 1 302 ? -7.348 33.969 -31.031 1 20.06 302 VAL A C 1
ATOM 2350 O O . VAL A 1 302 ? -6.266 33.531 -30.641 1 20.06 302 VAL A O 1
ATOM 2353 N N . ALA A 1 303 ? -7.5 33.25 -32.188 1 18.34 303 ALA A N 1
ATOM 2354 C CA . ALA A 1 303 ? -6.309 33.031 -33 1 18.34 303 ALA A CA 1
ATOM 2355 C C . ALA A 1 303 ? -5.602 34.344 -33.281 1 18.34 303 ALA A C 1
ATOM 2357 O O . ALA A 1 303 ? -6.168 35.438 -33.062 1 18.34 303 ALA A O 1
ATOM 2358 N N . ARG A 1 304 ? -5.145 34.562 -34.531 1 18.38 304 ARG A N 1
ATOM 2359 C CA . ARG A 1 304 ? -3.973 34.656 -35.406 1 18.38 304 ARG A CA 1
ATOM 2360 C C . ARG A 1 304 ? -3.754 36.094 -35.875 1 18.38 304 ARG A C 1
ATOM 2362 O O . ARG A 1 304 ? -2.887 36.375 -36.688 1 18.38 304 ARG A O 1
ATOM 2369 N N . ILE A 1 305 ? -4.555 37.094 -35.562 1 20.5 305 ILE A N 1
ATOM 2370 C CA . ILE A 1 305 ? -4.48 38.094 -36.625 1 20.5 305 ILE A CA 1
ATOM 2371 C C . ILE A 1 305 ? -3.227 38.938 -36.438 1 20.5 305 ILE A C 1
ATOM 2373 O O . ILE A 1 305 ? -3.285 40.031 -35.875 1 20.5 305 ILE A O 1
ATOM 2377 N N . ARG A 1 306 ? -2.176 38.531 -35.594 1 19 306 ARG A N 1
ATOM 2378 C CA . ARG A 1 306 ? -1.234 39.625 -35.344 1 19 306 ARG A CA 1
ATOM 2379 C C . ARG A 1 306 ? -0.702 40.219 -36.625 1 19 306 ARG A C 1
ATOM 2381 O O . ARG A 1 306 ? -0.741 39.562 -37.688 1 19 306 ARG A O 1
ATOM 2388 N N . ARG A 1 307 ? 0.277 41.219 -36.375 1 21.09 307 ARG A N 1
ATOM 2389 C CA . ARG A 1 307 ? 0.909 42.469 -36.781 1 21.09 307 ARG A CA 1
ATOM 2390 C C . ARG A 1 307 ? 1.82 42.25 -37.969 1 21.09 307 ARG A C 1
ATOM 2392 O O . ARG A 1 307 ? 2.553 41.25 -38.031 1 21.09 307 ARG A O 1
ATOM 2399 N N . LEU A 1 308 ? 1.519 42.906 -39.062 1 22.05 308 LEU A N 1
ATOM 2400 C CA . LEU A 1 308 ? 1.982 43.312 -40.375 1 22.05 308 LEU A CA 1
ATOM 2401 C C . LEU A 1 308 ? 3.477 43.594 -40.375 1 22.05 308 LEU A C 1
ATOM 2403 O O . LEU A 1 308 ? 4.035 43.938 -39.312 1 22.05 308 LEU A O 1
ATOM 2407 N N . VAL A 1 309 ? 4.176 43.688 -41.5 1 23.77 309 VAL A N 1
ATOM 2408 C CA . VAL A 1 309 ? 5.426 43.688 -42.25 1 23.77 309 VAL A CA 1
ATOM 2409 C C . VAL A 1 309 ? 6.234 44.938 -41.906 1 23.77 309 VAL A C 1
ATOM 2411 O O . VAL A 1 309 ? 5.695 46.062 -41.875 1 23.77 309 VAL A O 1
ATOM 2414 N N . VAL A 1 310 ? 7.332 44.875 -41.156 1 23 310 VAL A N 1
ATOM 2415 C CA . VAL A 1 310 ? 8.406 45.844 -40.906 1 23 310 VAL A CA 1
ATOM 2416 C C . VAL A 1 310 ? 8.898 46.438 -42.219 1 23 310 VAL A C 1
ATOM 2418 O O . VAL A 1 310 ? 9.312 45.688 -43.125 1 23 310 VAL A O 1
ATOM 2421 N N . PRO A 1 311 ? 8.312 47.531 -42.719 1 24.03 311 PRO A N 1
ATOM 2422 C CA . PRO A 1 311 ? 8.945 48.094 -43.938 1 24.03 311 PRO A CA 1
ATOM 2423 C C . PRO A 1 311 ? 10.445 48.312 -43.75 1 24.03 311 PRO A C 1
ATOM 2425 O O . PRO A 1 311 ? 10.93 48.438 -42.625 1 24.03 311 PRO A O 1
ATOM 2428 N N . MET A 1 312 ? 11.203 48.688 -44.969 1 21.33 312 MET A N 1
ATOM 2429 C CA . MET A 1 312 ? 12.406 49.438 -45.312 1 21.33 312 MET A CA 1
ATOM 2430 C C . MET A 1 312 ? 12.32 5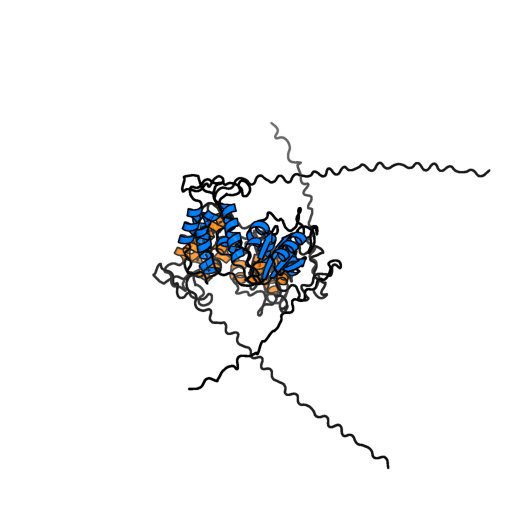0.875 -44.812 1 21.33 312 MET A C 1
ATOM 2432 O O . MET A 1 312 ? 11.266 51.5 -44.906 1 21.33 312 MET A O 1
ATOM 2436 N N . MET B 1 1 ? -80.938 -10 45.812 1 24.19 1 MET B N 1
ATOM 2437 C CA . MET B 1 1 ? -79.812 -9.516 46.594 1 24.19 1 MET B CA 1
ATOM 2438 C C . MET B 1 1 ? -78.5 -9.781 45.844 1 24.19 1 MET B C 1
ATOM 2440 O O . MET B 1 1 ? -78.062 -10.93 45.656 1 24.19 1 MET B O 1
ATOM 2444 N N . MET B 1 2 ? -78.25 -8.969 44.781 1 24.78 2 MET B N 1
ATOM 2445 C CA . MET B 1 2 ? -77.312 -8.906 43.656 1 24.78 2 MET B CA 1
ATOM 2446 C C . MET B 1 2 ? -75.875 -8.648 44.125 1 24.78 2 MET B C 1
ATOM 2448 O O . MET B 1 2 ? -75.562 -7.609 44.719 1 24.78 2 MET B O 1
ATOM 2452 N N . LYS B 1 3 ? -75.125 -9.719 44.594 1 25.8 3 LYS B N 1
ATOM 2453 C CA . LYS B 1 3 ? -73.812 -9.812 45.219 1 25.8 3 LYS B CA 1
ATOM 2454 C C . LYS B 1 3 ? -72.75 -9.141 44.375 1 25.8 3 LYS B C 1
ATOM 2456 O O . LYS B 1 3 ? -72.562 -9.516 43.219 1 25.8 3 LYS B O 1
ATOM 2461 N N . VAL B 1 4 ? -72.562 -7.848 44.5 1 26.14 4 VAL B N 1
ATOM 2462 C CA . VAL B 1 4 ? -71.75 -6.879 43.844 1 26.14 4 VAL B CA 1
ATOM 2463 C C . VAL B 1 4 ? -70.25 -7.273 44.031 1 26.14 4 VAL B C 1
ATOM 2465 O O . VAL B 1 4 ? -69.75 -7.379 45.156 1 26.14 4 VAL B O 1
ATOM 2468 N N . CYS B 1 5 ? -69.688 -8.148 43.219 1 28.47 5 CYS B N 1
ATOM 2469 C CA . CYS B 1 5 ? -68.375 -8.719 43.125 1 28.47 5 CYS B CA 1
ATOM 2470 C C . CYS B 1 5 ? -67.312 -7.617 43 1 28.47 5 CYS B C 1
ATOM 2472 O O . CYS B 1 5 ? -67.25 -6.941 41.969 1 28.47 5 CYS B O 1
ATOM 2474 N N . ARG B 1 6 ? -67.125 -6.797 44 1 24.69 6 ARG B N 1
ATOM 2475 C CA . ARG B 1 6 ? -66.188 -5.648 44.062 1 24.69 6 ARG B CA 1
ATOM 2476 C C . ARG B 1 6 ? -64.75 -6.07 43.75 1 24.69 6 ARG B C 1
ATOM 2478 O O . ARG B 1 6 ? -64.125 -6.781 44.562 1 24.69 6 ARG B O 1
ATOM 2485 N N . LEU B 1 7 ? -64.438 -6.332 42.469 1 27.31 7 LEU B N 1
ATOM 2486 C CA . LEU B 1 7 ? -63.125 -6.75 41.969 1 27.31 7 LEU B CA 1
ATOM 2487 C C . LEU B 1 7 ? -62.094 -5.684 42.25 1 27.31 7 LEU B C 1
ATOM 2489 O O . LEU B 1 7 ? -62.156 -4.578 41.719 1 27.31 7 LEU B O 1
ATOM 2493 N N . LEU B 1 8 ? -61.688 -5.449 43.469 1 27.94 8 LEU B N 1
ATOM 2494 C CA . LEU B 1 8 ? -60.688 -4.465 43.844 1 27.94 8 LEU B CA 1
ATOM 2495 C C . LEU B 1 8 ? -59.344 -4.773 43.125 1 27.94 8 LEU B C 1
ATOM 2497 O O . LEU B 1 8 ? -58.781 -5.855 43.312 1 27.94 8 LEU B O 1
ATOM 2501 N N . GLY B 1 9 ? -59.188 -4.398 41.906 1 26.3 9 GLY B N 1
ATOM 2502 C CA . GLY B 1 9 ? -58.031 -4.555 41.031 1 26.3 9 GLY B CA 1
ATOM 2503 C C . GLY B 1 9 ? -56.812 -3.877 41.562 1 26.3 9 GLY B C 1
ATOM 2504 O O . GLY B 1 9 ? -56.781 -2.654 41.719 1 26.3 9 GLY B O 1
ATOM 2505 N N . TRP B 1 10 ? -56.188 -4.457 42.625 1 27.8 10 TRP B N 1
ATOM 2506 C CA . TRP B 1 10 ? -54.969 -3.904 43.25 1 27.8 10 TRP B CA 1
ATOM 2507 C C . TRP B 1 10 ? -53.875 -3.676 42.219 1 27.8 10 TRP B C 1
ATOM 2509 O O . TRP B 1 10 ? -53.562 -4.574 41.438 1 27.8 10 TRP B O 1
ATOM 2519 N N . LEU B 1 11 ? -53.719 -2.449 41.688 1 30.47 11 LEU B N 1
ATOM 2520 C CA . LEU B 1 11 ? -52.719 -1.891 40.812 1 30.47 11 LEU B CA 1
ATOM 2521 C C . LEU B 1 11 ? -51.312 -2.084 41.375 1 30.47 11 LEU B C 1
ATOM 2523 O O . LEU B 1 11 ? -51 -1.558 42.438 1 30.47 11 LEU B O 1
ATOM 2527 N N . ALA B 1 12 ? -50.812 -3.301 41.438 1 30.86 12 ALA B N 1
ATOM 2528 C CA . ALA B 1 12 ? -49.469 -3.572 41.906 1 30.86 12 ALA B CA 1
ATOM 2529 C C . ALA B 1 12 ? -48.438 -2.756 41.125 1 30.86 12 ALA B C 1
ATOM 2531 O O . ALA B 1 12 ? -48.344 -2.879 39.906 1 30.86 12 ALA B O 1
ATOM 2532 N N . TRP B 1 13 ? -48.219 -1.537 41.531 1 29.98 13 TRP B N 1
ATOM 2533 C CA . TRP B 1 13 ? -47.188 -0.631 41 1 29.98 13 TRP B CA 1
ATOM 2534 C C . TRP B 1 13 ? -45.812 -1.283 41 1 29.98 13 TRP B C 1
ATOM 2536 O O . TRP B 1 13 ? -45.312 -1.638 42.062 1 29.98 13 TRP B O 1
ATOM 2546 N N . SER B 1 14 ? -45.562 -2.174 40.062 1 30.44 14 SER B N 1
ATOM 2547 C CA . SER B 1 14 ? -44.25 -2.797 39.906 1 30.44 14 SER B CA 1
ATOM 2548 C C . SER B 1 14 ? -43.156 -1.747 39.812 1 30.44 14 SER B C 1
ATOM 2550 O O . SER B 1 14 ? -43.188 -0.874 38.969 1 30.44 14 SER B O 1
ATOM 2552 N N . PHE B 1 15 ? -42.75 -1.289 40.969 1 36.09 15 PHE B N 1
ATOM 2553 C CA . PHE B 1 15 ? -41.562 -0.433 41 1 36.09 15 PHE B CA 1
ATOM 2554 C C . PHE B 1 15 ? -40.406 -1.09 40.281 1 36.09 15 PHE B C 1
ATOM 2556 O O . PHE B 1 15 ? -39.938 -2.164 40.656 1 36.09 15 PHE B O 1
ATOM 2563 N N . ALA B 1 16 ? -40.438 -1.025 38.969 1 35.22 16 ALA B N 1
ATOM 2564 C CA . ALA B 1 16 ? -39.281 -1.46 38.188 1 35.22 16 ALA B CA 1
ATOM 2565 C C . ALA B 1 16 ? -38 -0.776 38.688 1 35.22 16 ALA B C 1
ATOM 2567 O O . ALA B 1 16 ? -37.938 0.451 38.812 1 35.22 16 ALA B O 1
ATOM 2568 N N . PRO B 1 17 ? -37.219 -1.535 39.5 1 39.16 17 PRO B N 1
ATOM 2569 C CA . PRO B 1 17 ? -35.969 -0.908 39.906 1 39.16 17 PRO B CA 1
ATOM 2570 C C . PRO B 1 17 ? -35.188 -0.303 38.75 1 39.16 17 PRO B C 1
ATOM 2572 O O . PRO B 1 17 ? -35.219 -0.848 37.656 1 39.16 17 PRO B O 1
ATOM 2575 N N . LEU B 1 18 ? -35.188 1.002 38.719 1 36.5 18 LEU B N 1
ATOM 2576 C CA . LEU B 1 18 ? -34.312 1.755 37.844 1 36.5 18 LEU B CA 1
ATOM 2577 C C . LEU B 1 18 ? -32.875 1.214 37.875 1 36.5 18 LEU B C 1
ATOM 2579 O O . LEU B 1 18 ? -32.25 1.266 38.938 1 36.5 18 LEU B O 1
ATOM 2583 N N . VAL B 1 19 ? -32.719 0.102 37.156 1 37.56 19 VAL B N 1
ATOM 2584 C CA . VAL B 1 19 ? -31.328 -0.34 36.969 1 37.56 19 VAL B CA 1
ATOM 2585 C C . VAL B 1 19 ? -30.469 0.833 36.531 1 37.56 19 VAL B C 1
ATOM 2587 O O . VAL B 1 19 ? -30.656 1.366 35.438 1 37.56 19 VAL B O 1
ATOM 2590 N N . LEU B 1 20 ? -30.062 1.584 37.5 1 33.53 20 LEU B N 1
ATOM 2591 C CA . LEU B 1 20 ? -28.984 2.508 37.188 1 33.53 20 LEU B CA 1
ATOM 2592 C C . LEU B 1 20 ? -27.844 1.785 36.469 1 33.53 20 LEU B C 1
ATOM 2594 O O . LEU B 1 20 ? -27.188 0.924 37.062 1 33.53 20 LEU B O 1
ATOM 2598 N N . VAL B 1 21 ? -28.109 1.53 35.219 1 32.5 21 VAL B N 1
ATOM 2599 C CA . VAL B 1 21 ? -26.953 1.163 34.438 1 32.5 21 VAL B CA 1
ATOM 2600 C C . VAL B 1 21 ? -25.875 2.234 34.562 1 32.5 21 VAL B C 1
ATOM 2602 O O . VAL B 1 21 ? -26.031 3.355 34.062 1 32.5 21 VAL B O 1
ATOM 2605 N N . ALA B 1 22 ? -25.188 2.258 35.719 1 34.34 22 ALA B N 1
ATOM 2606 C CA . ALA B 1 22 ? -23.938 3 35.75 1 34.34 22 ALA B CA 1
ATOM 2607 C C . ALA B 1 22 ? -23.109 2.746 34.5 1 34.34 22 ALA B C 1
ATOM 2609 O O . ALA B 1 22 ? -22.828 1.595 34.156 1 34.34 22 ALA B O 1
ATOM 2610 N N . ASP B 1 23 ? -23.359 3.594 33.562 1 32.53 23 ASP B N 1
ATOM 2611 C CA . ASP B 1 23 ? -22.422 3.719 32.438 1 32.53 23 ASP B CA 1
ATOM 2612 C C . ASP B 1 23 ? -20.969 3.648 32.938 1 32.53 23 ASP B C 1
ATOM 2614 O O . ASP B 1 23 ? -20.516 4.535 33.656 1 32.53 23 ASP B O 1
ATOM 2618 N N . GLY B 1 24 ? -20.578 2.445 33.406 1 30.38 24 GLY B N 1
ATOM 2619 C CA . GLY B 1 24 ? -19.141 2.346 33.625 1 30.38 24 GLY B CA 1
ATOM 2620 C C . GLY B 1 24 ? -18.344 2.951 32.469 1 30.38 24 GLY B C 1
ATOM 2621 O O . GLY B 1 24 ? -18.438 2.494 31.328 1 30.38 24 GLY B O 1
ATOM 2622 N N . HIS B 1 25 ? -18.281 4.266 32.469 1 28.69 25 HIS B N 1
ATOM 2623 C CA . HIS B 1 25 ? -17.203 4.82 31.656 1 28.69 25 HIS B CA 1
ATOM 2624 C C . HIS B 1 25 ? -15.945 3.971 31.75 1 28.69 25 HIS B C 1
ATOM 2626 O O . HIS B 1 25 ? -15.273 3.969 32.781 1 28.69 25 HIS B O 1
ATOM 2632 N N . ALA B 1 26 ? -15.984 2.74 31.297 1 33.03 26 ALA B N 1
ATOM 2633 C CA . ALA B 1 26 ? -14.664 2.131 31.125 1 33.03 26 ALA B CA 1
ATOM 2634 C C . ALA B 1 26 ? -13.648 3.152 30.609 1 33.03 26 ALA B C 1
ATOM 2636 O O . ALA B 1 26 ? -13.836 3.742 29.547 1 33.03 26 ALA B O 1
ATOM 2637 N N . THR B 1 27 ? -13.078 3.809 31.438 1 30.06 27 THR B N 1
ATOM 2638 C CA . THR B 1 27 ? -11.852 4.516 31.078 1 30.06 27 THR B CA 1
ATOM 2639 C C . THR B 1 27 ? -11.039 3.707 30.062 1 30.06 27 THR B C 1
ATOM 2641 O O . THR B 1 27 ? -10.648 2.57 30.344 1 30.06 27 THR B O 1
ATOM 2644 N N . ARG B 1 28 ? -11.352 3.723 28.844 1 34.22 28 ARG B N 1
ATOM 2645 C CA . ARG B 1 28 ? -10.367 3.221 27.891 1 34.22 28 ARG B CA 1
ATOM 2646 C C . ARG B 1 28 ? -8.945 3.52 28.344 1 34.22 28 ARG B C 1
ATOM 2648 O O . ARG B 1 28 ? -8.547 4.684 28.422 1 34.22 28 ARG B O 1
ATOM 2655 N N . LYS B 1 29 ? -8.602 2.793 29.297 1 36.06 29 LYS B N 1
ATOM 2656 C CA . LYS B 1 29 ? -7.172 2.811 29.578 1 36.06 29 LYS B CA 1
ATOM 2657 C C . LYS B 1 29 ? -6.359 3.014 28.297 1 36.06 29 LYS B C 1
ATOM 2659 O O . LYS B 1 29 ? -6.508 2.256 27.344 1 36.06 29 LYS B O 1
ATOM 2664 N N . ARG B 1 30 ? -6.133 4.23 27.938 1 35.06 30 ARG B N 1
ATOM 2665 C CA . ARG B 1 30 ? -5.012 4.465 27.031 1 35.06 30 ARG B CA 1
ATOM 2666 C C . ARG B 1 30 ? -3.926 3.412 27.219 1 35.06 30 ARG B C 1
ATOM 2668 O O . ARG B 1 30 ? -3.297 3.344 28.281 1 35.06 30 ARG B O 1
ATOM 2675 N N . SER B 1 31 ? -4.125 2.266 26.938 1 34.66 31 SER B N 1
ATOM 2676 C CA . SER B 1 31 ? -3.023 1.313 27.031 1 34.66 31 SER B CA 1
ATOM 2677 C C . SER B 1 31 ? -1.674 2.018 26.938 1 34.66 31 SER B C 1
ATOM 2679 O O . SER B 1 31 ? -1.45 2.834 26.047 1 34.66 31 SER B O 1
ATOM 2681 N N . ALA B 1 32 ? -1.01 2.336 27.906 1 38.12 32 ALA B N 1
ATOM 2682 C CA . ALA B 1 32 ? 0.374 2.801 27.969 1 38.12 32 ALA B CA 1
ATOM 2683 C C . ALA B 1 32 ? 1.161 2.332 26.734 1 38.12 32 ALA B C 1
ATOM 2685 O O . ALA B 1 32 ? 1.251 1.132 26.469 1 38.12 32 ALA B O 1
ATOM 2686 N N . GLU B 1 33 ? 1.124 3.018 25.641 1 47.91 33 GLU B N 1
ATOM 2687 C CA . GLU B 1 33 ? 2.016 2.707 24.516 1 47.91 33 GLU B CA 1
ATOM 2688 C C . GLU B 1 33 ? 3.336 2.121 25.016 1 47.91 33 GLU B C 1
ATOM 2690 O O . GLU B 1 33 ? 4.016 2.729 25.844 1 47.91 33 GLU B O 1
ATOM 2695 N N . ILE B 1 34 ? 3.5 0.91 25.328 1 49.84 34 ILE B N 1
ATOM 2696 C CA . ILE B 1 34 ? 4.816 0.33 25.578 1 49.84 34 ILE B CA 1
ATOM 2697 C C . ILE B 1 34 ? 5.883 1.126 24.828 1 49.84 34 ILE B C 1
ATOM 2699 O O . ILE B 1 34 ? 5.773 1.35 23.625 1 49.84 34 ILE B O 1
ATOM 2703 N N . PRO B 1 35 ? 6.715 1.839 25.75 1 60.72 35 PRO B N 1
ATOM 2704 C CA . PRO B 1 35 ? 7.824 2.578 25.141 1 60.72 35 PRO B CA 1
ATOM 2705 C C . PRO B 1 35 ? 8.531 1.787 24.031 1 60.72 35 PRO B C 1
ATOM 2707 O O . PRO B 1 35 ? 8.859 0.616 24.234 1 60.72 35 PRO B O 1
ATOM 2710 N N . ARG B 1 36 ? 8.477 2.127 22.766 1 85 36 ARG B N 1
ATOM 2711 C CA . ARG B 1 36 ? 9.164 1.473 21.656 1 85 36 ARG B CA 1
ATOM 2712 C C . ARG B 1 36 ? 10.445 2.219 21.297 1 85 36 ARG B C 1
ATOM 2714 O O . ARG B 1 36 ? 10.469 3.451 21.281 1 85 36 ARG B O 1
ATOM 2721 N N . GLY B 1 37 ? 11.641 1.524 21.375 1 96.62 37 GLY B N 1
ATOM 2722 C CA . GLY B 1 37 ? 12.906 2.084 20.938 1 96.62 37 GLY B CA 1
ATOM 2723 C C . GLY B 1 37 ? 12.953 2.314 19.438 1 96.62 37 GLY B C 1
ATOM 2724 O O . GLY B 1 37 ? 11.922 2.318 18.766 1 96.62 37 GLY B O 1
ATOM 2725 N N . THR B 1 38 ? 14.117 2.646 19.047 1 98.38 38 THR B N 1
ATOM 2726 C CA . THR B 1 38 ? 14.383 2.84 17.625 1 98.38 38 THR B CA 1
ATOM 2727 C C . THR B 1 38 ? 14.102 1.56 16.844 1 98.38 38 THR B C 1
ATOM 2729 O O . THR B 1 38 ? 14.445 0.464 17.297 1 98.38 38 THR B O 1
ATOM 2732 N N . THR B 1 39 ? 13.461 1.727 15.703 1 98.06 39 THR B N 1
ATOM 2733 C CA . THR B 1 39 ? 13.266 0.589 14.805 1 98.06 39 THR B CA 1
ATOM 2734 C C . THR B 1 39 ? 14.609 -0.056 14.453 1 98.06 39 THR B C 1
ATOM 2736 O O . THR B 1 39 ? 15.523 0.622 13.984 1 98.06 39 THR B O 1
ATOM 2739 N N . ARG B 1 40 ? 14.703 -1.359 14.711 1 97.5 40 ARG B N 1
ATOM 2740 C CA . ARG B 1 40 ? 15.938 -2.068 14.383 1 97.5 40 ARG B CA 1
ATOM 2741 C C . ARG B 1 40 ? 16.219 -2.023 12.883 1 97.5 40 ARG B C 1
ATOM 2743 O O . ARG B 1 40 ? 15.289 -2.078 12.078 1 97.5 40 ARG B O 1
ATOM 2750 N N . ASP B 1 41 ? 17.531 -1.909 12.5 1 98.12 41 ASP B N 1
ATOM 2751 C CA . ASP B 1 41 ? 17.984 -1.872 11.117 1 98.12 41 ASP B CA 1
ATOM 2752 C C . ASP B 1 41 ? 17.469 -0.632 10.398 1 98.12 41 ASP B C 1
ATOM 2754 O O . ASP B 1 41 ? 17.172 -0.678 9.203 1 98.12 41 ASP B O 1
ATOM 2758 N N . LEU B 1 42 ? 17.359 0.467 11.133 1 98.62 42 LEU B N 1
ATOM 2759 C CA . LEU B 1 42 ? 16.781 1.717 10.672 1 98.62 42 LEU B CA 1
ATOM 2760 C C . LEU B 1 42 ? 17.438 2.184 9.383 1 98.62 42 LEU B C 1
ATOM 2762 O O . LEU B 1 42 ? 16.766 2.553 8.422 1 98.62 42 LEU B O 1
ATOM 2766 N N . LYS B 1 43 ? 18.75 2.146 9.32 1 98.75 43 LYS B N 1
ATOM 2767 C CA . LYS B 1 43 ? 19.453 2.635 8.133 1 98.75 43 LYS B CA 1
ATOM 2768 C C . LYS B 1 43 ? 19.125 1.783 6.91 1 98.75 43 LYS B C 1
ATOM 2770 O O . LYS B 1 43 ? 18.922 2.312 5.816 1 98.75 43 LYS B O 1
ATOM 2775 N N . LYS B 1 44 ? 19.141 0.473 7.102 1 98.69 44 LYS B N 1
ATOM 2776 C CA . LYS B 1 44 ? 18.828 -0.43 5.996 1 98.69 44 LYS B CA 1
ATOM 2777 C C . LYS B 1 44 ? 17.438 -0.184 5.445 1 98.69 44 LYS B C 1
ATOM 2779 O O . LYS B 1 44 ? 17.234 -0.165 4.23 1 98.69 44 LYS B O 1
ATOM 2784 N N . ILE B 1 45 ? 16.484 0.051 6.309 1 98.81 45 ILE B N 1
ATOM 2785 C CA . ILE B 1 45 ? 15.102 0.325 5.906 1 98.81 45 ILE B CA 1
ATOM 2786 C C . ILE B 1 45 ? 15.031 1.68 5.203 1 98.81 45 ILE B C 1
ATOM 2788 O O . ILE B 1 45 ? 14.453 1.794 4.117 1 98.81 45 ILE B O 1
ATOM 2792 N N . PHE B 1 46 ? 15.688 2.668 5.812 1 98.94 46 PHE B N 1
ATOM 2793 C CA . PHE B 1 46 ? 15.695 4.027 5.281 1 98.94 46 PHE B CA 1
ATOM 2794 C C . PHE B 1 46 ? 16.25 4.051 3.863 1 98.94 46 PHE B C 1
ATOM 2796 O O . PHE B 1 46 ? 15.594 4.531 2.938 1 98.94 46 PHE B O 1
ATOM 2803 N N . VAL B 1 47 ? 17.406 3.506 3.68 1 98.94 47 VAL B N 1
ATOM 2804 C CA . VAL B 1 47 ? 18.094 3.547 2.396 1 98.94 47 VAL B CA 1
ATOM 2805 C C . VAL B 1 47 ? 17.359 2.676 1.382 1 98.94 47 VAL B C 1
ATOM 2807 O O . VAL B 1 47 ? 17.234 3.051 0.214 1 98.94 47 VAL B O 1
ATOM 2810 N N . GLY B 1 48 ? 16.859 1.588 1.809 1 98.88 48 GLY B N 1
ATOM 2811 C CA . GLY B 1 48 ? 16.062 0.732 0.945 1 98.88 48 GLY B CA 1
ATOM 2812 C C . GLY B 1 48 ? 14.805 1.412 0.428 1 98.88 48 GLY B C 1
ATOM 2813 O O . GLY B 1 48 ? 14.5 1.336 -0.763 1 98.88 48 GLY B O 1
ATOM 2814 N N . ARG B 1 49 ? 14.102 2.068 1.313 1 98.94 49 ARG B N 1
ATOM 2815 C CA . ARG B 1 49 ? 12.898 2.793 0.93 1 98.94 49 ARG B CA 1
ATOM 2816 C C . ARG B 1 49 ? 13.227 3.936 -0.025 1 98.94 49 ARG B C 1
ATOM 2818 O O . ARG B 1 49 ? 12.469 4.207 -0.961 1 98.94 49 ARG B O 1
ATOM 2825 N N . CYS B 1 50 ? 14.336 4.566 0.263 1 98.94 50 CYS B N 1
ATOM 2826 C CA . CYS B 1 50 ? 14.758 5.648 -0.617 1 98.94 50 CYS B CA 1
ATOM 2827 C C . CYS B 1 50 ? 15.016 5.133 -2.029 1 98.94 50 CYS B C 1
ATOM 2829 O O . CYS B 1 50 ? 14.477 5.672 -2.996 1 98.94 50 CYS B O 1
ATOM 2831 N N . TYR B 1 51 ? 15.727 4.082 -2.211 1 98.88 51 TYR B N 1
ATOM 2832 C CA . TYR B 1 51 ? 16.016 3.533 -3.531 1 98.88 51 TYR B CA 1
ATOM 2833 C C . TYR B 1 51 ? 14.75 2.943 -4.156 1 98.88 51 TYR B C 1
ATOM 2835 O O . TYR B 1 51 ? 14.562 3.021 -5.375 1 98.88 51 TYR B O 1
ATOM 2843 N N . ASP B 1 52 ? 13.984 2.332 -3.316 1 98.56 52 ASP B N 1
ATOM 2844 C CA . ASP B 1 52 ? 12.703 1.836 -3.814 1 98.56 52 ASP B CA 1
ATOM 2845 C C . ASP B 1 52 ? 11.883 2.963 -4.434 1 98.56 52 ASP B C 1
ATOM 2847 O O . ASP B 1 52 ? 11.305 2.799 -5.512 1 98.56 52 ASP B O 1
ATOM 2851 N N . TYR B 1 53 ? 11.898 4.09 -3.758 1 98.69 53 TYR B N 1
ATOM 2852 C CA . TYR B 1 53 ? 11.117 5.23 -4.215 1 98.69 53 TYR B CA 1
ATOM 2853 C C . TYR B 1 53 ? 11.664 5.785 -5.527 1 98.69 53 TYR B C 1
ATOM 2855 O O . TYR B 1 53 ? 10.914 5.996 -6.48 1 98.69 53 TYR B O 1
ATOM 2863 N N . ILE B 1 54 ? 12.938 5.918 -5.699 1 98.56 54 ILE B N 1
ATOM 2864 C CA . ILE B 1 54 ? 13.492 6.68 -6.812 1 98.56 54 ILE B CA 1
ATOM 2865 C C . ILE B 1 54 ? 13.703 5.758 -8.016 1 98.56 54 ILE B C 1
ATOM 2867 O O . ILE B 1 54 ? 13.891 6.23 -9.141 1 98.56 54 ILE B O 1
ATOM 2871 N N . ARG B 1 55 ? 13.664 4.402 -7.754 1 98.12 55 ARG B N 1
ATOM 2872 C CA . ARG B 1 55 ? 13.883 3.486 -8.867 1 98.12 55 ARG B CA 1
ATOM 2873 C C . ARG B 1 55 ? 12.562 2.875 -9.344 1 98.12 55 ARG B C 1
ATOM 2875 O O . ARG B 1 55 ? 12.414 2.543 -10.523 1 98.12 55 ARG B O 1
ATOM 2882 N N . VAL B 1 56 ? 11.594 2.73 -8.406 1 97.69 56 VAL B N 1
ATOM 2883 C CA . VAL B 1 56 ? 10.398 1.961 -8.742 1 97.69 56 VAL B CA 1
ATOM 2884 C C . VAL B 1 56 ? 9.172 2.865 -8.688 1 97.69 56 VAL B C 1
ATOM 2886 O O . VAL B 1 56 ? 8.398 2.928 -9.648 1 97.69 56 VAL B O 1
ATOM 2889 N N . ILE B 1 57 ? 9.031 3.666 -7.691 1 97.12 57 ILE B N 1
ATOM 2890 C CA . ILE B 1 57 ? 7.801 4.414 -7.453 1 97.12 57 ILE B CA 1
ATOM 2891 C C . ILE B 1 57 ? 7.797 5.688 -8.297 1 97.12 57 ILE B C 1
ATOM 2893 O O . ILE B 1 57 ? 6.805 6 -8.953 1 97.12 57 ILE B O 1
ATOM 2897 N N . ASN B 1 58 ? 8.875 6.402 -8.266 1 97.44 58 ASN B N 1
ATOM 2898 C CA . ASN B 1 58 ? 9 7.664 -8.984 1 97.44 58 ASN B CA 1
ATOM 2899 C C . ASN B 1 58 ? 10.383 7.812 -9.617 1 97.44 58 ASN B C 1
ATOM 2901 O O . ASN B 1 58 ? 11.195 8.609 -9.164 1 97.44 58 ASN B O 1
ATOM 2905 N N . PRO B 1 59 ? 10.57 7.191 -10.742 1 96.69 59 PRO B N 1
ATOM 2906 C CA . PRO B 1 59 ? 11.891 7.172 -11.391 1 96.69 59 PRO B CA 1
ATOM 2907 C C . PRO B 1 59 ? 12.328 8.555 -11.867 1 96.69 59 PRO B C 1
ATOM 2909 O O . PRO B 1 59 ? 13.492 8.742 -12.227 1 96.69 59 PRO B O 1
ATOM 2912 N N . ALA B 1 60 ? 11.414 9.547 -11.898 1 97 60 ALA B N 1
ATOM 2913 C CA . ALA B 1 60 ? 11.789 10.914 -12.234 1 97 60 ALA B CA 1
ATOM 2914 C C . ALA B 1 60 ? 12.789 11.477 -11.234 1 97 60 ALA B C 1
ATOM 2916 O O . ALA B 1 60 ? 13.477 12.461 -11.516 1 97 60 ALA B O 1
ATOM 2917 N N . LEU B 1 61 ? 12.914 10.812 -10.047 1 98.06 61 LEU B N 1
ATOM 2918 C CA . LEU B 1 61 ? 13.805 11.281 -8.984 1 98.06 61 LEU B CA 1
ATOM 2919 C C . LEU B 1 61 ? 15.078 10.445 -8.938 1 98.06 61 LEU B C 1
ATOM 2921 O O . LEU B 1 61 ? 15.773 10.43 -7.922 1 98.06 61 LEU B O 1
ATOM 2925 N N . ARG B 1 62 ? 15.43 9.766 -9.992 1 95.75 62 ARG B N 1
ATOM 2926 C CA . ARG B 1 62 ? 16.484 8.758 -10.047 1 95.75 62 ARG B CA 1
ATOM 2927 C C . ARG B 1 62 ? 17.844 9.359 -9.727 1 95.75 62 ARG B C 1
ATOM 2929 O O . ARG B 1 62 ? 18.766 8.641 -9.344 1 95.75 62 ARG B O 1
ATOM 2936 N N . ASP B 1 63 ? 18 10.656 -9.805 1 97 63 ASP B N 1
ATOM 2937 C CA . ASP B 1 63 ? 19.297 11.289 -9.625 1 97 63 ASP B CA 1
ATOM 2938 C C . ASP B 1 63 ? 19.531 11.648 -8.156 1 97 63 ASP B C 1
ATOM 2940 O O . ASP B 1 63 ? 20.625 12.086 -7.789 1 97 63 ASP B O 1
ATOM 2944 N N . LYS B 1 64 ? 18.562 11.438 -7.285 1 98.31 64 LYS B N 1
ATOM 2945 C CA . LYS B 1 64 ? 18.766 11.703 -5.863 1 98.31 64 LYS B CA 1
ATOM 2946 C C . LYS B 1 64 ? 19.672 10.664 -5.227 1 98.31 64 LYS B C 1
ATOM 2948 O O . LYS B 1 64 ? 19.734 9.523 -5.676 1 98.31 64 LYS B O 1
ATOM 2953 N N . ASN B 1 65 ? 20.406 11.148 -4.211 1 98.56 65 ASN B N 1
ATOM 2954 C CA . ASN B 1 65 ? 21.406 10.305 -3.541 1 98.56 65 ASN B CA 1
ATOM 2955 C C . ASN B 1 65 ? 20.891 9.812 -2.189 1 98.56 65 ASN B C 1
ATOM 2957 O O . ASN B 1 65 ? 20.891 10.562 -1.212 1 98.56 65 ASN B O 1
ATOM 2961 N N . CYS B 1 66 ? 20.609 8.531 -2.098 1 98.88 66 CYS B N 1
ATOM 2962 C CA . CYS B 1 66 ? 19.953 7.973 -0.919 1 98.88 66 CYS B CA 1
ATOM 2963 C C . CYS B 1 66 ? 20.922 7.887 0.252 1 98.88 66 CYS B C 1
ATOM 2965 O O . CYS B 1 66 ? 20.516 8.023 1.409 1 98.88 66 CYS B O 1
ATOM 2967 N N . GLU B 1 67 ? 22.203 7.695 -0.01 1 98.81 67 GLU B N 1
ATOM 2968 C CA . GLU B 1 67 ? 23.203 7.672 1.062 1 98.81 67 GLU B CA 1
ATOM 2969 C C . GLU B 1 67 ? 23.375 9.055 1.675 1 98.81 67 GLU B C 1
ATOM 2971 O O . GLU B 1 67 ? 23.5 9.195 2.895 1 98.81 67 GLU B O 1
ATOM 2976 N N . GLN B 1 68 ? 23.375 10.008 0.84 1 98.81 68 GLN B N 1
ATOM 2977 C CA . GLN B 1 68 ? 23.469 11.383 1.32 1 98.81 68 GLN B CA 1
ATOM 2978 C C . GLN B 1 68 ? 22.234 11.773 2.137 1 98.81 68 GLN B C 1
ATOM 2980 O O . GLN B 1 68 ? 22.344 12.484 3.137 1 98.81 68 GLN B O 1
ATOM 2985 N N . MET B 1 69 ? 21.109 11.328 1.757 1 98.88 69 MET B N 1
ATOM 2986 C CA . MET B 1 69 ? 19.875 11.617 2.477 1 98.88 69 MET B CA 1
ATOM 2987 C C . MET B 1 69 ? 19.891 10.969 3.857 1 98.88 69 MET B C 1
ATOM 2989 O O . MET B 1 69 ? 19.453 11.578 4.836 1 98.88 69 MET B O 1
ATOM 2993 N N . TRP B 1 70 ? 20.391 9.758 3.926 1 98.88 70 TRP B N 1
ATOM 2994 C CA . TRP B 1 70 ? 20.531 9.133 5.234 1 98.88 70 TRP B CA 1
ATOM 2995 C C . TRP B 1 70 ? 21.438 9.945 6.145 1 98.88 70 TRP B C 1
ATOM 2997 O O . TRP B 1 70 ? 21.109 10.188 7.305 1 98.88 70 TRP B O 1
ATOM 3007 N N . GLU B 1 71 ? 22.562 10.352 5.598 1 98.81 71 GLU B N 1
ATOM 3008 C CA . GLU B 1 71 ? 23.531 11.102 6.398 1 98.81 71 GLU B CA 1
ATOM 3009 C C . GLU B 1 71 ? 22.906 12.391 6.926 1 98.81 71 GLU B C 1
ATOM 3011 O O . GLU B 1 71 ? 23.078 12.734 8.102 1 98.81 71 GLU B O 1
ATOM 3016 N N . ALA B 1 72 ? 22.234 13.078 6.043 1 98.88 72 ALA B N 1
ATOM 3017 C CA . ALA B 1 72 ? 21.578 14.32 6.445 1 98.88 72 ALA B CA 1
ATOM 3018 C C . ALA B 1 72 ? 20.516 14.07 7.512 1 98.88 72 ALA B C 1
ATOM 3020 O O . ALA B 1 72 ? 20.406 14.82 8.484 1 98.88 72 ALA B O 1
ATOM 3021 N N . PHE B 1 73 ? 19.781 13.062 7.414 1 98.88 73 PHE B N 1
ATOM 3022 C CA . PHE B 1 73 ? 18.75 12.664 8.352 1 98.88 73 PHE B CA 1
ATOM 3023 C C . PHE B 1 73 ? 19.344 12.32 9.711 1 98.88 73 PHE B C 1
ATOM 3025 O O . PHE B 1 73 ? 18.938 12.875 10.734 1 98.88 73 PHE B O 1
ATOM 3032 N N . TYR B 1 74 ? 20.281 11.398 9.641 1 98.81 74 TYR B N 1
ATOM 3033 C CA . TYR B 1 74 ? 20.922 10.891 10.844 1 98.81 74 TYR B CA 1
ATOM 3034 C C . TYR B 1 74 ? 21.641 12.008 11.594 1 98.81 74 TYR B C 1
ATOM 3036 O O . TYR B 1 74 ? 21.547 12.094 12.828 1 98.81 74 TYR B O 1
ATOM 3044 N N . ASN B 1 75 ? 22.312 12.844 10.883 1 98.38 75 ASN B N 1
ATOM 3045 C CA . ASN B 1 75 ? 23.047 13.945 11.484 1 98.38 75 ASN B CA 1
ATOM 3046 C C . ASN B 1 75 ? 22.125 14.953 12.141 1 98.38 75 ASN B C 1
ATOM 3048 O O . ASN B 1 75 ? 22.547 15.75 12.977 1 98.38 75 ASN B O 1
ATOM 3052 N N . GLY B 1 76 ? 20.875 14.93 11.734 1 98.38 76 GLY B N 1
ATOM 3053 C CA . GLY B 1 76 ? 19.906 15.852 12.305 1 98.38 76 GLY B CA 1
ATOM 3054 C C . GLY B 1 76 ? 19.641 15.609 13.773 1 98.38 76 GLY B C 1
ATOM 3055 O O . GLY B 1 76 ? 19.312 16.531 14.516 1 98.38 76 GLY B O 1
ATOM 3056 N N . PHE B 1 77 ? 19.844 14.359 14.227 1 98.38 77 PHE B N 1
ATOM 3057 C CA . PHE B 1 77 ? 19.406 14.125 15.602 1 98.38 77 PHE B CA 1
ATOM 3058 C C . PHE B 1 77 ? 20.484 13.367 16.391 1 98.38 77 PHE B C 1
ATOM 3060 O O . PHE B 1 77 ? 20.422 13.312 17.609 1 98.38 77 PHE B O 1
ATOM 3067 N N . LYS B 1 78 ? 21.438 12.781 15.734 1 98.06 78 LYS B N 1
ATOM 3068 C CA . LYS B 1 78 ? 22.422 11.953 16.422 1 98.06 78 LYS B CA 1
ATOM 3069 C C . LYS B 1 78 ? 23.094 12.727 17.562 1 98.06 78 LYS B C 1
ATOM 3071 O O . LYS B 1 78 ? 23.453 13.891 17.391 1 98.06 78 LYS B O 1
ATOM 3076 N N . GLY B 1 79 ? 23.172 12.086 18.75 1 98.19 79 GLY B N 1
ATOM 3077 C CA . GLY B 1 79 ? 23.922 12.625 19.875 1 98.19 79 GLY B CA 1
ATOM 3078 C C . GLY B 1 79 ? 23.172 13.68 20.656 1 98.19 79 GLY B C 1
ATOM 3079 O O . GLY B 1 79 ? 23.594 14.086 21.734 1 98.19 79 GLY B O 1
ATOM 3080 N N . LYS B 1 80 ? 22.031 14.094 20.219 1 98.31 80 LYS B N 1
ATOM 3081 C CA . LYS B 1 80 ? 21.234 15.125 20.891 1 98.31 80 LYS B CA 1
ATOM 3082 C C . LYS B 1 80 ? 20.469 14.547 22.078 1 98.31 80 LYS B C 1
ATOM 3084 O O . LYS B 1 80 ? 20.344 13.32 22.203 1 98.31 80 LYS B O 1
ATOM 3089 N N . GLN B 1 81 ? 20.047 15.523 22.953 1 97.69 81 GLN B N 1
ATOM 3090 C CA . GLN B 1 81 ? 19.109 15.109 24 1 97.69 81 GLN B CA 1
ATOM 3091 C C . GLN B 1 81 ? 17.781 14.695 23.391 1 97.69 81 GLN B C 1
ATOM 3093 O O . GLN B 1 81 ? 17.25 15.359 22.5 1 97.69 81 GLN B O 1
ATOM 3098 N N . PRO B 1 82 ? 17.203 13.547 23.812 1 96.94 82 PRO B N 1
ATOM 3099 C CA . PRO B 1 82 ? 16 12.961 23.203 1 96.94 82 PRO B CA 1
ATOM 3100 C C . PRO B 1 82 ? 14.844 13.953 23.125 1 96.94 82 PRO B C 1
ATOM 3102 O O . PRO B 1 82 ? 14.031 13.891 22.188 1 96.94 82 PRO B O 1
ATOM 3105 N N . CYS B 1 83 ? 14.797 14.906 24.031 1 97.75 83 CYS B N 1
ATOM 3106 C CA . CYS B 1 83 ? 13.688 15.859 24.031 1 97.75 83 CYS B CA 1
ATOM 3107 C C . CYS B 1 83 ? 14.156 17.234 23.578 1 97.75 83 CYS B C 1
ATOM 3109 O O . CYS B 1 83 ? 13.508 18.234 23.875 1 97.75 83 CYS B O 1
ATOM 3111 N N . GLU B 1 84 ? 15.32 17.266 22.859 1 98.06 84 GLU B N 1
ATOM 3112 C CA . GLU B 1 84 ? 15.844 18.531 22.344 1 98.06 84 GLU B CA 1
ATOM 3113 C C . GLU B 1 84 ? 16.172 18.438 20.859 1 98.06 84 GLU B C 1
ATOM 3115 O O . GLU B 1 84 ? 17.156 19.031 20.406 1 98.06 84 GLU B O 1
ATOM 3120 N N . VAL B 1 85 ? 15.477 17.625 20.172 1 98.44 85 VAL B N 1
ATOM 3121 C CA . VAL B 1 85 ? 15.562 17.547 18.719 1 98.44 85 VAL B CA 1
ATOM 3122 C C . VAL B 1 85 ? 14.477 18.422 18.094 1 98.44 85 VAL B C 1
ATOM 3124 O O . VAL B 1 85 ? 13.305 18.047 18.078 1 98.44 85 VAL B O 1
ATOM 3127 N N . THR B 1 86 ? 14.812 19.562 17.562 1 98.25 86 THR B N 1
ATOM 3128 C CA . THR B 1 86 ? 13.836 20.484 16.984 1 98.25 86 THR B CA 1
ATOM 3129 C C . THR B 1 86 ? 13.586 20.172 15.516 1 98.25 86 THR B C 1
ATOM 3131 O O . THR B 1 86 ? 14.336 19.406 14.906 1 98.25 86 THR B O 1
ATOM 3134 N N . MET B 1 87 ? 12.555 20.734 14.961 1 97.62 87 MET B N 1
ATOM 3135 C CA . MET B 1 87 ? 12.211 20.469 13.57 1 97.62 87 MET B CA 1
ATOM 3136 C C . MET B 1 87 ? 13.344 20.922 12.641 1 97.62 87 MET B C 1
ATOM 3138 O O . MET B 1 87 ? 13.57 20.297 11.594 1 97.62 87 MET B O 1
ATOM 3142 N N . ASP B 1 88 ? 14.086 21.953 13.055 1 98.31 88 ASP B N 1
ATOM 3143 C CA . ASP B 1 88 ? 15.156 22.484 12.227 1 98.31 88 ASP B CA 1
ATOM 3144 C C . ASP B 1 88 ? 16.297 21.484 12.062 1 98.31 88 ASP B C 1
ATOM 3146 O O . ASP B 1 88 ? 17.125 21.609 11.156 1 98.31 88 ASP B O 1
ATOM 3150 N N . SER B 1 89 ? 16.312 20.5 12.898 1 98.5 89 SER B N 1
ATOM 3151 C CA . SER B 1 89 ? 17.312 19.438 12.805 1 98.5 89 SER B CA 1
ATOM 3152 C C . SER B 1 89 ? 17.172 18.672 11.484 1 98.5 89 SER B C 1
ATOM 3154 O O . SER B 1 89 ? 18.109 17.969 11.078 1 98.5 89 SER B O 1
ATOM 3156 N N . TYR B 1 90 ? 16.062 18.828 10.805 1 98.81 90 TYR B N 1
ATOM 3157 C CA . TYR B 1 90 ? 15.805 18 9.625 1 98.81 90 TYR B CA 1
ATOM 3158 C C . TYR B 1 90 ? 15.805 18.859 8.359 1 98.81 90 TYR B C 1
ATOM 3160 O O . TYR B 1 90 ? 15.422 18.391 7.285 1 98.81 90 TYR B O 1
ATOM 3168 N N . ASN B 1 91 ? 16.297 20.109 8.469 1 98.5 91 ASN B N 1
ATOM 3169 C CA . ASN B 1 91 ? 16.281 21.031 7.332 1 98.5 91 ASN B CA 1
ATOM 3170 C C . ASN B 1 91 ? 17.047 20.469 6.145 1 98.5 91 ASN B C 1
ATOM 3172 O O . ASN B 1 91 ? 16.547 20.469 5.016 1 98.5 91 ASN B O 1
ATOM 3176 N N . GLN B 1 92 ? 18.172 19.953 6.406 1 98.81 92 GLN B N 1
ATOM 3177 C CA . GLN B 1 92 ? 19.016 19.453 5.32 1 98.81 92 GLN B CA 1
ATOM 3178 C C . GLN B 1 92 ? 18.406 18.234 4.66 1 98.81 92 GLN B C 1
ATOM 3180 O O . GLN B 1 92 ? 18.391 18.125 3.43 1 98.81 92 GLN B O 1
ATOM 3185 N N . PHE B 1 93 ? 17.953 17.312 5.473 1 98.88 93 PHE B N 1
ATOM 3186 C CA . PHE B 1 93 ? 17.328 16.125 4.926 1 98.88 93 PHE B CA 1
ATOM 3187 C C . PHE B 1 93 ? 16.125 16.484 4.07 1 98.88 93 PHE B C 1
ATOM 3189 O O . PHE B 1 93 ? 15.969 15.977 2.955 1 98.88 93 PHE B O 1
ATOM 3196 N N . VAL B 1 94 ? 15.258 17.328 4.566 1 98.75 94 VAL B N 1
ATOM 3197 C CA . VAL B 1 94 ? 14.016 17.672 3.877 1 98.75 94 VAL B CA 1
ATOM 3198 C C . VAL B 1 94 ? 14.336 18.391 2.568 1 98.75 94 VAL B C 1
ATOM 3200 O O . VAL B 1 94 ? 13.656 18.188 1.56 1 98.75 94 VAL B O 1
ATOM 3203 N N . ALA B 1 95 ? 15.367 19.219 2.549 1 98.44 95 ALA B N 1
ATOM 3204 C CA . ALA B 1 95 ? 15.797 19.875 1.32 1 98.44 95 ALA B CA 1
ATOM 3205 C C . ALA B 1 95 ? 16.219 18.859 0.268 1 98.44 95 ALA B C 1
ATOM 3207 O O . ALA B 1 95 ? 15.867 18.984 -0.906 1 98.44 95 ALA B O 1
ATOM 3208 N N . LEU B 1 96 ? 16.938 17.844 0.683 1 98.81 96 LEU B N 1
ATOM 3209 C CA . LEU B 1 96 ? 17.406 16.812 -0.228 1 98.81 96 LEU B CA 1
ATOM 3210 C C . LEU B 1 96 ? 16.25 15.945 -0.725 1 98.81 96 LEU B C 1
ATOM 3212 O O . LEU B 1 96 ? 16.266 15.477 -1.864 1 98.81 96 LEU B O 1
ATOM 3216 N N . ALA B 1 97 ? 15.266 15.758 0.069 1 98.81 97 ALA B N 1
ATOM 3217 C CA . ALA B 1 97 ? 14.156 14.859 -0.244 1 98.81 97 ALA B CA 1
ATOM 3218 C C . ALA B 1 97 ? 13.062 15.594 -1.014 1 98.81 97 ALA B C 1
ATOM 3220 O O . ALA B 1 97 ? 12.125 14.969 -1.52 1 98.81 97 ALA B O 1
ATOM 3221 N N . SER B 1 98 ? 13.18 16.859 -1.046 1 98 98 SER B N 1
ATOM 3222 C CA . SER B 1 98 ? 12.148 17.672 -1.682 1 98 98 SER B CA 1
ATOM 3223 C C . SER B 1 98 ? 12.047 17.375 -3.174 1 98 98 SER B C 1
ATOM 3225 O O . SER B 1 98 ? 13.062 17.125 -3.832 1 98 98 SER B O 1
ATOM 3227 N N . HIS B 1 99 ? 10.883 17.375 -3.752 1 97.94 99 HIS B N 1
ATOM 3228 C CA . HIS B 1 99 ? 10.602 17.156 -5.168 1 97.94 99 HIS B CA 1
ATOM 3229 C C . HIS B 1 99 ? 9.227 17.703 -5.547 1 97.94 99 HIS B C 1
ATOM 3231 O O . HIS B 1 99 ? 8.375 17.906 -4.68 1 97.94 99 HIS B O 1
ATOM 3237 N N . PRO B 1 100 ? 8.992 17.984 -6.859 1 96.62 100 PRO B N 1
ATOM 3238 C CA . PRO B 1 100 ? 7.664 18.438 -7.281 1 96.62 100 PRO B CA 1
ATOM 3239 C C . PRO B 1 100 ? 6.57 17.406 -7.02 1 96.62 100 PRO B C 1
ATOM 3241 O O . PRO B 1 100 ? 6.793 16.203 -7.191 1 96.62 100 PRO B O 1
ATOM 3244 N N . LEU B 1 101 ? 5.488 17.953 -6.543 1 97.38 101 LEU B N 1
ATOM 3245 C CA . LEU B 1 101 ? 4.305 17.141 -6.348 1 97.38 101 LEU B CA 1
ATOM 3246 C C . LEU B 1 101 ? 3.344 17.266 -7.523 1 97.38 101 LEU B C 1
ATOM 3248 O O . LEU B 1 101 ? 3.277 18.328 -8.156 1 97.38 101 LEU B O 1
ATOM 3252 N N . PRO B 1 102 ? 2.66 16.188 -7.867 1 97.12 102 PRO B N 1
ATOM 3253 C CA . PRO B 1 102 ? 1.683 16.312 -8.953 1 97.12 102 PRO B CA 1
ATOM 3254 C C . PRO B 1 102 ? 0.559 17.297 -8.625 1 97.12 102 PRO B C 1
ATOM 3256 O O . PRO B 1 102 ? 0.062 17.312 -7.496 1 97.12 102 PRO B O 1
ATOM 3259 N N . LYS B 1 103 ? 0.195 18.062 -9.609 1 98.25 103 LYS B N 1
ATOM 3260 C CA . LYS B 1 103 ? -0.854 19.062 -9.445 1 98.25 103 LYS B CA 1
ATOM 3261 C C . LYS B 1 103 ? -2.207 18.406 -9.188 1 98.25 103 LYS B C 1
ATOM 3263 O O . LYS B 1 103 ? -2.527 17.375 -9.789 1 98.25 103 LYS B O 1
ATOM 3268 N N . ASP B 1 104 ? -3.039 18.938 -8.25 1 98.62 104 ASP B N 1
ATOM 3269 C CA . ASP B 1 104 ? -4.43 18.578 -7.98 1 98.62 104 ASP B CA 1
ATOM 3270 C C . ASP B 1 104 ? -4.527 17.203 -7.34 1 98.62 104 ASP B C 1
ATOM 3272 O O . ASP B 1 104 ? -5.574 16.547 -7.414 1 98.62 104 ASP B O 1
ATOM 3276 N N . LYS B 1 105 ? -3.377 16.766 -6.719 1 98.56 105 LYS B N 1
ATOM 3277 C CA . LYS B 1 105 ? -3.395 15.391 -6.234 1 98.56 105 LYS B CA 1
ATOM 3278 C C . LYS B 1 105 ? -3.191 15.328 -4.727 1 98.56 105 LYS B C 1
ATOM 3280 O O . LYS B 1 105 ? -3.381 14.281 -4.105 1 98.56 105 LYS B O 1
ATOM 3285 N N . GLU B 1 106 ? -2.906 16.422 -4.117 1 98.69 106 GLU B N 1
ATOM 3286 C CA . GLU B 1 106 ? -2.484 16.391 -2.719 1 98.69 106 GLU B CA 1
ATOM 3287 C C . GLU B 1 106 ? -3.688 16.375 -1.78 1 98.69 106 GLU B C 1
ATOM 3289 O O . GLU B 1 106 ? -4.695 17.031 -2.033 1 98.69 106 GLU B O 1
ATOM 3294 N N . ILE B 1 107 ? -3.555 15.57 -0.73 1 98.81 107 ILE B N 1
ATOM 3295 C CA . ILE B 1 107 ? -4.609 15.484 0.272 1 98.81 107 ILE B CA 1
ATOM 3296 C C . ILE B 1 107 ? -3.994 15.469 1.67 1 98.81 107 ILE B C 1
ATOM 3298 O O . ILE B 1 107 ? -3.053 14.711 1.931 1 98.81 107 ILE B O 1
ATOM 3302 N N . PHE B 1 108 ? -4.484 16.375 2.498 1 98.81 108 PHE B N 1
ATOM 3303 C CA . PHE B 1 108 ? -4.199 16.406 3.928 1 98.81 108 PHE B CA 1
ATOM 3304 C C . PHE B 1 108 ? -5.281 15.68 4.715 1 98.81 108 PHE B C 1
ATOM 3306 O O . PHE B 1 108 ? -6.301 15.281 4.152 1 98.81 108 PHE B O 1
ATOM 3313 N N . TRP B 1 109 ? -4.973 15.484 6.043 1 98.12 109 TRP B N 1
ATOM 3314 C CA . TRP B 1 109 ? -5.973 14.758 6.82 1 98.12 109 TRP B CA 1
ATOM 3315 C C . TRP B 1 109 ? -5.824 15.047 8.305 1 98.12 109 TRP B C 1
ATOM 3317 O O . TRP B 1 109 ? -4.75 15.453 8.766 1 98.12 109 TRP B O 1
ATOM 3327 N N . SER B 1 110 ? -6.902 14.93 9 1 95.31 110 SER B N 1
ATOM 3328 C CA . SER B 1 110 ? -6.977 15 10.453 1 95.31 110 SER B CA 1
ATOM 3329 C C . SER B 1 110 ? -8.047 14.055 10.992 1 95.31 110 SER B C 1
ATOM 3331 O O . SER B 1 110 ? -9.234 14.219 10.703 1 95.31 110 SER B O 1
ATOM 3333 N N . GLY B 1 111 ? -7.598 13.109 11.734 1 94.25 111 GLY B N 1
ATOM 3334 C CA . GLY B 1 111 ? -8.531 12.172 12.344 1 94.25 111 GLY B CA 1
ATOM 3335 C C . GLY B 1 111 ? -9.023 11.109 11.383 1 94.25 111 GLY B C 1
ATOM 3336 O O . GLY B 1 111 ? -10.039 10.453 11.641 1 94.25 111 GLY B O 1
ATOM 3337 N N . THR B 1 112 ? -8.352 10.945 10.203 1 96.81 112 THR B N 1
ATOM 3338 C CA . THR B 1 112 ? -8.836 10.008 9.195 1 96.81 112 THR B CA 1
ATOM 3339 C C . THR B 1 112 ? -7.68 9.18 8.633 1 96.81 112 THR B C 1
ATOM 3341 O O . THR B 1 112 ? -7.711 8.766 7.473 1 96.81 112 THR B O 1
ATOM 3344 N N . ASN B 1 113 ? -6.641 9 9.406 1 96.12 113 ASN B N 1
ATOM 3345 C CA . ASN B 1 113 ? -5.406 8.367 8.953 1 96.12 113 ASN B CA 1
ATOM 3346 C C . ASN B 1 113 ? -5.684 7.062 8.211 1 96.12 113 ASN B C 1
ATOM 3348 O O . ASN B 1 113 ? -5.281 6.906 7.055 1 96.12 113 ASN B O 1
ATOM 3352 N N . ALA B 1 114 ? -6.445 6.164 8.852 1 95.75 114 ALA B N 1
ATOM 3353 C CA . ALA B 1 114 ? -6.688 4.859 8.25 1 95.75 114 ALA B CA 1
ATOM 3354 C C . ALA B 1 114 ? -7.477 4.992 6.949 1 95.75 114 ALA B C 1
ATOM 3356 O O . ALA B 1 114 ? -7.129 4.375 5.938 1 95.75 114 ALA B O 1
ATOM 3357 N N . LEU B 1 115 ? -8.453 5.824 6.969 1 96.75 115 LEU B N 1
ATOM 3358 C CA . LEU B 1 115 ? -9.352 5.945 5.828 1 96.75 115 LEU B CA 1
ATOM 3359 C C . LEU B 1 115 ? -8.656 6.629 4.656 1 96.75 115 LEU B C 1
ATOM 3361 O O . LEU B 1 115 ? -8.766 6.176 3.514 1 96.75 115 LEU B O 1
ATOM 3365 N N . VAL B 1 116 ? -7.953 7.742 4.887 1 98.12 116 VAL B N 1
ATOM 3366 C CA . VAL B 1 116 ? -7.352 8.508 3.797 1 98.12 116 VAL B CA 1
ATOM 3367 C C . VAL B 1 116 ? -6.301 7.656 3.084 1 98.12 116 VAL B C 1
ATOM 3369 O O . VAL B 1 116 ? -6.16 7.727 1.862 1 98.12 116 VAL B O 1
ATOM 3372 N N . HIS B 1 117 ? -5.574 6.793 3.779 1 96.88 117 HIS B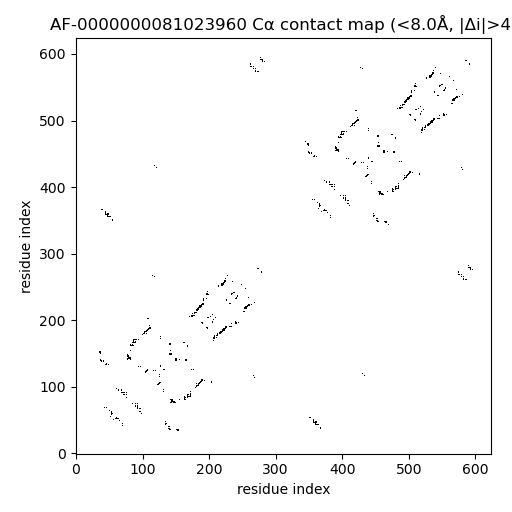 N 1
ATOM 3373 C CA . HIS B 1 117 ? -4.535 5.973 3.168 1 96.88 117 HIS B CA 1
ATOM 3374 C C . HIS B 1 117 ? -5.141 4.785 2.426 1 96.88 117 HIS B C 1
ATOM 3376 O O . HIS B 1 117 ? -4.594 4.328 1.42 1 96.88 117 HIS B O 1
ATOM 3382 N N . LYS B 1 118 ? -6.281 4.312 2.912 1 95.75 118 LYS B N 1
ATOM 3383 C CA . LYS B 1 118 ? -7.012 3.316 2.139 1 95.75 118 LYS B CA 1
ATOM 3384 C C . LYS B 1 118 ? -7.535 3.91 0.833 1 95.75 118 LYS B C 1
ATOM 3386 O O . LYS B 1 118 ? -7.48 3.26 -0.214 1 95.75 118 LYS B O 1
ATOM 3391 N N . TYR B 1 119 ? -7.941 5.117 0.929 1 97.12 119 TYR B N 1
ATOM 3392 C CA . TYR B 1 119 ? -8.617 5.754 -0.196 1 97.12 119 TYR B CA 1
ATOM 3393 C C . TYR B 1 119 ? -7.613 6.266 -1.221 1 97.12 119 TYR B C 1
ATOM 3395 O O . TYR B 1 119 ? -7.836 6.148 -2.428 1 97.12 119 TYR B O 1
ATOM 3403 N N . SER B 1 120 ? -6.582 7.008 -0.84 1 95.94 120 SER B N 1
ATOM 3404 C CA . SER B 1 120 ? -5.715 7.754 -1.746 1 95.94 120 SER B CA 1
ATOM 3405 C C . SER B 1 120 ? -5.133 6.852 -2.826 1 95.94 120 SER B C 1
ATOM 3407 O O . SER B 1 120 ? -5.363 7.07 -4.02 1 95.94 120 SER B O 1
ATOM 3409 N N . GLY B 1 121 ? -4.488 5.711 -2.336 1 90.62 121 GLY B N 1
ATOM 3410 C CA . GLY B 1 121 ? -3.959 4.82 -3.355 1 90.62 121 GLY B CA 1
ATOM 3411 C C . GLY B 1 121 ? -3.266 5.551 -4.488 1 90.62 121 GLY B C 1
ATOM 3412 O O . GLY B 1 121 ? -2.354 6.348 -4.254 1 90.62 121 GLY B O 1
ATOM 3413 N N . ALA B 1 122 ? -3.684 5.242 -5.711 1 90.25 122 ALA B N 1
ATOM 3414 C CA . ALA B 1 122 ? -3.127 5.922 -6.875 1 90.25 122 ALA B CA 1
ATOM 3415 C C . ALA B 1 122 ? -3.914 7.188 -7.199 1 90.25 122 ALA B C 1
ATOM 3417 O O . ALA B 1 122 ? -3.549 7.941 -8.102 1 90.25 122 ALA B O 1
ATOM 3418 N N . ARG B 1 123 ? -4.895 7.473 -6.367 1 95.06 123 ARG B N 1
ATOM 3419 C CA . ARG B 1 123 ? -5.832 8.547 -6.668 1 95.06 123 ARG B CA 1
ATOM 3420 C C . ARG B 1 123 ? -5.285 9.898 -6.207 1 95.06 123 ARG B C 1
ATOM 3422 O O . ARG B 1 123 ? -5.43 10.906 -6.906 1 95.06 123 ARG B O 1
ATOM 3429 N N . LEU B 1 124 ? -4.762 9.883 -5.023 1 98.31 124 LEU B N 1
ATOM 3430 C CA . LEU B 1 124 ? -4.285 11.094 -4.371 1 98.31 124 LEU B CA 1
ATOM 3431 C C . LEU B 1 124 ? -2.951 10.844 -3.672 1 98.31 124 LEU B C 1
ATOM 3433 O O . LEU B 1 124 ? -2.498 9.703 -3.576 1 98.31 124 LEU B O 1
ATOM 3437 N N . LEU B 1 125 ? -2.346 11.93 -3.266 1 98.56 125 LEU B N 1
ATOM 3438 C CA . LEU B 1 125 ? -1.023 11.859 -2.656 1 98.56 125 LEU B CA 1
ATOM 3439 C C . LEU B 1 125 ? -1.035 12.461 -1.257 1 98.56 125 LEU B C 1
ATOM 3441 O O . LEU B 1 125 ? -1.32 13.656 -1.095 1 98.56 125 LEU B O 1
ATOM 3445 N N . THR B 1 126 ? -0.806 11.664 -0.236 1 98.62 126 THR B N 1
ATOM 3446 C CA . THR B 1 126 ? -0.569 12.156 1.116 1 98.62 126 THR B CA 1
ATOM 3447 C C . THR B 1 126 ? 0.912 12.453 1.331 1 98.62 126 THR B C 1
ATOM 3449 O O . THR B 1 126 ? 1.748 12.109 0.493 1 98.62 126 THR B O 1
ATOM 3452 N N . LEU B 1 127 ? 1.168 13.117 2.416 1 98.69 127 LEU B N 1
ATOM 3453 C CA . LEU B 1 127 ? 2.559 13.352 2.793 1 98.69 127 LEU B CA 1
ATOM 3454 C C . LEU B 1 127 ? 3.334 12.039 2.848 1 98.69 127 LEU B C 1
ATOM 3456 O O . LEU B 1 127 ? 4.477 11.969 2.389 1 98.69 127 LEU B O 1
ATOM 3460 N N . GLU B 1 128 ? 2.725 10.992 3.336 1 98.38 128 GLU B N 1
ATOM 3461 C CA . GLU B 1 128 ? 3.367 9.695 3.514 1 98.38 128 GLU B CA 1
ATOM 3462 C C . GLU B 1 128 ? 3.711 9.055 2.168 1 98.38 128 GLU B C 1
ATOM 3464 O O . GLU B 1 128 ? 4.492 8.109 2.107 1 98.38 128 GLU B O 1
ATOM 3469 N N . ASP B 1 129 ? 3.098 9.648 1.115 1 98 129 ASP B N 1
ATOM 3470 C CA . ASP B 1 129 ? 3.375 9.148 -0.229 1 98 129 ASP B CA 1
ATOM 3471 C C . ASP B 1 129 ? 4.547 9.898 -0.861 1 98 129 ASP B C 1
ATOM 3473 O O . ASP B 1 129 ? 5.066 9.484 -1.9 1 98 129 ASP B O 1
ATOM 3477 N N . SER B 1 130 ? 4.91 11.023 -0.356 1 98.62 130 SER B N 1
ATOM 3478 C CA . SER B 1 130 ? 6.098 11.734 -0.825 1 98.62 130 SER B CA 1
ATOM 3479 C C . SER B 1 130 ? 7.375 11 -0.429 1 98.62 130 SER B C 1
ATOM 3481 O O . SER B 1 130 ? 7.34 10.094 0.402 1 98.62 130 SER B O 1
ATOM 3483 N N . LEU B 1 131 ? 8.469 11.422 -0.993 1 98.88 131 LEU B N 1
ATOM 3484 C CA . LEU B 1 131 ? 9.734 10.742 -0.744 1 98.88 131 LEU B CA 1
ATOM 3485 C C . LEU B 1 131 ? 10.07 10.75 0.743 1 98.88 131 LEU B C 1
ATOM 3487 O O . LEU B 1 131 ? 10.344 9.695 1.328 1 98.88 131 LEU B O 1
ATOM 3491 N N . ALA B 1 132 ? 10.055 11.914 1.402 1 98.88 132 ALA B N 1
ATOM 3492 C CA . ALA B 1 132 ? 10.383 12.023 2.82 1 98.88 132 ALA B CA 1
ATOM 3493 C C . ALA B 1 132 ? 9.43 11.195 3.674 1 98.88 132 ALA B C 1
ATOM 3495 O O . ALA B 1 132 ? 9.859 10.461 4.562 1 98.88 132 ALA B O 1
ATOM 3496 N N . GLY B 1 133 ? 8.094 11.367 3.387 1 98.75 133 GLY B N 1
ATOM 3497 C CA . GLY B 1 133 ? 7.102 10.633 4.152 1 98.75 133 GLY B CA 1
ATOM 3498 C C . GLY B 1 133 ? 7.191 9.125 3.961 1 98.75 133 GLY B C 1
ATOM 3499 O O . GLY B 1 133 ? 7.086 8.367 4.926 1 98.75 133 GLY B O 1
ATOM 3500 N N . TYR B 1 134 ? 7.438 8.727 2.711 1 98.62 134 TYR B N 1
ATOM 3501 C CA . TYR B 1 134 ? 7.551 7.309 2.373 1 98.62 134 TYR B CA 1
ATOM 3502 C C . TYR B 1 134 ? 8.703 6.66 3.131 1 98.62 134 TYR B C 1
ATOM 3504 O O . TYR B 1 134 ? 8.562 5.555 3.656 1 98.62 134 TYR B O 1
ATOM 3512 N N . ILE B 1 135 ? 9.766 7.309 3.238 1 98.88 135 ILE B N 1
ATOM 3513 C CA . ILE B 1 135 ? 10.977 6.785 3.869 1 98.88 135 ILE B CA 1
ATOM 3514 C C . ILE B 1 135 ? 10.742 6.609 5.367 1 98.88 135 ILE B C 1
ATOM 3516 O O . ILE B 1 135 ? 11.133 5.602 5.953 1 98.88 135 ILE B O 1
ATOM 3520 N N . ALA B 1 136 ? 10.016 7.523 5.973 1 98.69 136 ALA B N 1
ATOM 3521 C CA . ALA B 1 136 ? 9.969 7.59 7.43 1 98.69 136 ALA B CA 1
ATOM 3522 C C . ALA B 1 136 ? 8.711 6.914 7.977 1 98.69 136 ALA B C 1
ATOM 3524 O O . ALA B 1 136 ? 8.602 6.676 9.18 1 98.69 136 ALA B O 1
ATOM 3525 N N . ASN B 1 137 ? 7.828 6.539 7.074 1 98 137 ASN B N 1
ATOM 3526 C CA . ASN B 1 137 ? 6.512 6.078 7.492 1 98 137 ASN B CA 1
ATOM 3527 C C . ASN B 1 137 ? 6.605 4.859 8.406 1 98 137 ASN B C 1
ATOM 3529 O O . ASN B 1 137 ? 7.297 3.893 8.094 1 98 137 ASN B O 1
ATOM 3533 N N . ASN B 1 138 ? 5.973 4.977 9.625 1 96.94 138 ASN B N 1
ATOM 3534 C CA . ASN B 1 138 ? 5.828 3.895 10.602 1 96.94 138 ASN B CA 1
ATOM 3535 C C . ASN B 1 138 ? 7.172 3.506 11.203 1 96.94 138 ASN B C 1
ATOM 3537 O O . ASN B 1 138 ? 7.332 2.389 11.703 1 96.94 138 ASN B O 1
ATOM 3541 N N . LEU B 1 139 ? 8.141 4.371 11.18 1 97.88 139 LEU B N 1
ATOM 3542 C CA . LEU B 1 139 ? 9.422 4.152 11.844 1 97.88 139 LEU B CA 1
ATOM 3543 C C . LEU B 1 139 ? 9.516 4.969 13.125 1 97.88 139 LEU B C 1
ATOM 3545 O O . LEU B 1 139 ? 8.812 5.969 13.281 1 97.88 139 LEU B O 1
ATOM 3549 N N . ASN B 1 140 ? 10.25 4.469 14.039 1 97.75 140 ASN B N 1
ATOM 3550 C CA . ASN B 1 140 ? 10.578 5.156 15.281 1 97.75 140 ASN B CA 1
ATOM 3551 C C . ASN B 1 140 ? 12.086 5.305 15.461 1 97.75 140 ASN B C 1
ATOM 3553 O O . ASN B 1 140 ? 12.852 4.414 15.07 1 97.75 140 ASN B O 1
ATOM 3557 N N . TRP B 1 141 ? 12.5 6.449 16.016 1 98.06 141 TRP B N 1
ATOM 3558 C CA . TRP B 1 141 ? 13.93 6.648 16.25 1 98.06 141 TRP B CA 1
ATOM 3559 C C . TRP B 1 141 ? 14.164 7.707 17.328 1 98.06 141 TRP B C 1
ATOM 3561 O O . TRP B 1 141 ? 13.336 8.602 17.516 1 98.06 141 TRP B O 1
ATOM 3571 N N . CYS B 1 142 ? 15.211 7.578 18.047 1 98.19 142 CYS B N 1
ATOM 3572 C CA . CYS B 1 142 ? 15.625 8.594 19.016 1 98.19 142 CYS B CA 1
ATOM 3573 C C . CYS B 1 142 ? 17.109 8.461 19.344 1 98.19 142 CYS B C 1
ATOM 3575 O O . CYS B 1 142 ? 17.672 7.371 19.234 1 98.19 142 CYS B O 1
ATOM 3577 N N . PRO B 1 143 ? 17.766 9.562 19.609 1 98.44 143 PRO B N 1
ATOM 3578 C CA . PRO B 1 143 ? 19.188 9.586 19.922 1 98.44 143 PRO B CA 1
ATOM 3579 C C . PRO B 1 143 ? 19.484 9.188 21.359 1 98.44 143 PRO B C 1
ATOM 3581 O O . PRO B 1 143 ? 18.562 9.055 22.172 1 98.44 143 PRO B O 1
ATOM 3584 N N . ILE B 1 144 ? 20.703 8.844 21.609 1 97.62 144 ILE B N 1
ATOM 3585 C CA . ILE B 1 144 ? 21.312 8.805 22.938 1 97.62 144 ILE B CA 1
ATOM 3586 C C . ILE B 1 144 ? 22.219 10.016 23.125 1 97.62 144 ILE B C 1
ATOM 3588 O O . ILE B 1 144 ? 23.141 10.242 22.328 1 97.62 144 ILE B O 1
ATOM 3592 N N . ALA B 1 145 ? 21.859 10.742 24.219 1 97.5 145 ALA B N 1
ATOM 3593 C CA . ALA B 1 145 ? 22.594 11.977 24.438 1 97.5 145 ALA B CA 1
ATOM 3594 C C . ALA B 1 145 ? 24.109 11.711 24.453 1 97.5 145 ALA B C 1
ATOM 3596 O O . ALA B 1 145 ? 24.594 10.883 25.234 1 97.5 145 ALA B O 1
ATOM 3597 N N . GLY B 1 146 ? 24.844 12.406 23.578 1 97.56 146 GLY B N 1
ATOM 3598 C CA . GLY B 1 146 ? 26.297 12.336 23.547 1 97.56 146 GLY B CA 1
ATOM 3599 C C . GLY B 1 146 ? 26.828 11.062 22.922 1 97.56 146 GLY B C 1
ATOM 3600 O O . GLY B 1 146 ? 28.016 10.781 22.984 1 97.56 146 GLY B O 1
ATOM 3601 N N . ASN B 1 147 ? 26.016 10.227 22.406 1 96.25 147 ASN B N 1
ATOM 3602 C CA . ASN B 1 147 ? 26.344 8.945 21.797 1 96.25 147 ASN B CA 1
ATOM 3603 C C . ASN B 1 147 ? 25.828 8.852 20.375 1 96.25 147 ASN B C 1
ATOM 3605 O O . ASN B 1 147 ? 24.672 9.188 20.094 1 96.25 147 ASN B O 1
ATOM 3609 N N . PRO B 1 148 ? 26.719 8.531 19.453 1 94.69 148 PRO B N 1
ATOM 3610 C CA . PRO B 1 148 ? 26.25 8.414 18.078 1 94.69 148 PRO B CA 1
ATOM 3611 C C . PRO B 1 148 ? 25.297 7.246 17.859 1 94.69 148 PRO B C 1
ATOM 3613 O O . PRO B 1 148 ? 24.578 7.199 16.859 1 94.69 148 PRO B O 1
ATOM 3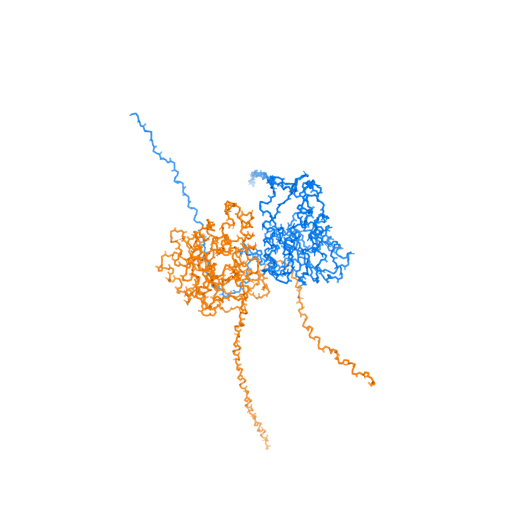616 N N . ASP B 1 149 ? 25.25 6.371 18.812 1 96.62 149 ASP B N 1
ATOM 3617 C CA . ASP B 1 149 ? 24.312 5.25 18.719 1 96.62 149 ASP B CA 1
ATOM 3618 C C . ASP B 1 149 ? 22.891 5.703 19.016 1 96.62 149 ASP B C 1
ATOM 3620 O O . ASP B 1 149 ? 22.672 6.805 19.531 1 96.62 149 ASP B O 1
ATOM 3624 N N . LEU B 1 150 ? 21.953 4.844 18.594 1 98.19 150 LEU B N 1
ATOM 3625 C CA . LEU B 1 150 ? 20.547 5.156 18.797 1 98.19 150 LEU B CA 1
ATOM 3626 C C . LEU B 1 150 ? 19.984 4.34 19.953 1 98.19 150 LEU B C 1
ATOM 3628 O O . LEU B 1 150 ? 20.531 3.305 20.328 1 98.19 150 LEU B O 1
ATOM 3632 N N . ASP B 1 151 ? 18.984 4.836 20.578 1 97.75 151 ASP B N 1
ATOM 3633 C CA . ASP B 1 151 ? 18.344 4.121 21.688 1 97.75 151 ASP B CA 1
ATOM 3634 C C . ASP B 1 151 ? 17.344 3.088 21.172 1 97.75 151 ASP B C 1
ATOM 3636 O O . ASP B 1 151 ? 16.25 3.443 20.734 1 97.75 151 ASP B O 1
ATOM 3640 N N . TYR B 1 152 ? 17.688 1.827 21.25 1 96.69 152 TYR B N 1
ATOM 3641 C CA . TYR B 1 152 ? 16.828 0.761 20.734 1 96.69 152 TYR B CA 1
ATOM 3642 C C . TYR B 1 152 ? 15.922 0.218 21.828 1 96.69 152 TYR B C 1
ATOM 3644 O O . TYR B 1 152 ? 15.133 -0.703 21.594 1 96.69 152 TYR B O 1
ATOM 3652 N N . THR B 1 153 ? 15.977 0.838 23 1 95.12 153 THR B N 1
ATOM 3653 C CA . THR B 1 153 ? 15.227 0.329 24.141 1 95.12 153 THR B CA 1
ATOM 3654 C C . THR B 1 153 ? 13.992 1.193 24.406 1 95.12 153 THR B C 1
ATOM 3656 O O . THR B 1 153 ? 12.898 0.673 24.641 1 95.12 153 THR B O 1
ATOM 3659 N N . SER B 1 154 ? 14.227 2.518 24.375 1 94.81 154 SER B N 1
ATOM 3660 C CA . SER B 1 154 ? 13.102 3.371 24.75 1 94.81 154 SER B CA 1
ATOM 3661 C C . SER B 1 154 ? 13.25 4.766 24.141 1 94.81 154 SER B C 1
ATOM 3663 O O . SER B 1 154 ? 14.258 5.441 24.359 1 94.81 154 SER B O 1
ATOM 3665 N N . CYS B 1 155 ? 12.242 5.164 23.406 1 96.88 155 CYS B N 1
ATOM 3666 C CA . CYS B 1 155 ? 12.148 6.512 22.859 1 96.88 155 CYS B CA 1
ATOM 3667 C C . CYS B 1 155 ? 11.008 7.293 23.5 1 96.88 155 CYS B C 1
ATOM 3669 O O . CYS B 1 155 ? 10 6.707 23.906 1 96.88 155 CYS B O 1
ATOM 3671 N N . PRO B 1 156 ? 11.203 8.672 23.609 1 94.44 156 PRO B N 1
ATOM 3672 C CA . PRO B 1 156 ? 10.047 9.469 24.031 1 94.44 156 PRO B CA 1
ATOM 3673 C C . PRO B 1 156 ? 8.828 9.242 23.141 1 94.44 156 PRO B C 1
ATOM 3675 O O . PRO B 1 156 ? 8.961 9.102 21.922 1 94.44 156 PRO B O 1
ATOM 3678 N N . GLY B 1 157 ? 7.715 9.148 23.797 1 90.62 157 GLY B N 1
ATOM 3679 C CA . GLY B 1 157 ? 6.48 9.086 23.031 1 90.62 157 GLY B CA 1
ATOM 3680 C C . GLY B 1 157 ? 6.184 10.359 22.266 1 90.62 157 GLY B C 1
ATOM 3681 O O . GLY B 1 157 ? 6.754 11.414 22.562 1 90.62 157 GLY B O 1
ATOM 3682 N N . TYR B 1 158 ? 5.312 10.273 21.422 1 86.19 158 TYR B N 1
ATOM 3683 C CA . TYR B 1 158 ? 4.969 11.383 20.547 1 86.19 158 TYR B CA 1
ATOM 3684 C C . TYR B 1 158 ? 4.543 12.609 21.344 1 86.19 158 TYR B C 1
ATOM 3686 O O . TYR B 1 158 ? 4.891 13.742 21 1 86.19 158 TYR B O 1
ATOM 3694 N N . SER B 1 159 ? 3.902 12.43 22.438 1 88.94 159 SER B N 1
ATOM 3695 C CA . SER B 1 159 ? 3.35 13.555 23.172 1 88.94 159 SER B CA 1
ATOM 3696 C C . SER B 1 159 ? 4.121 13.797 24.469 1 88.94 159 SER B C 1
ATOM 3698 O O . SER B 1 159 ? 3.758 14.664 25.266 1 88.94 159 SER B O 1
ATOM 3700 N N . GLU B 1 160 ? 5.137 13 24.641 1 91.56 160 GLU B N 1
ATOM 3701 C CA . GLU B 1 160 ? 5.902 13.133 25.875 1 91.56 160 GLU B CA 1
ATOM 3702 C C . GLU B 1 160 ? 6.648 14.461 25.922 1 91.56 160 GLU B C 1
ATOM 3704 O O . GLU B 1 160 ? 6.777 15.062 27 1 91.56 160 GLU B O 1
ATOM 3709 N N . CYS B 1 161 ? 7.234 14.852 24.859 1 94.25 161 CYS B N 1
ATOM 3710 C CA . CYS B 1 161 ? 7.855 16.156 24.734 1 94.25 161 CYS B CA 1
ATOM 3711 C C . CYS B 1 161 ? 7.703 16.688 23.312 1 94.25 161 CYS B C 1
ATOM 3713 O O . CYS B 1 161 ? 7.562 15.922 22.359 1 94.25 161 CYS B O 1
ATOM 3715 N N . ASP B 1 162 ? 7.734 17.969 23.172 1 93.25 162 ASP B N 1
ATOM 3716 C CA . ASP B 1 162 ? 7.402 18.625 21.906 1 93.25 162 ASP B CA 1
ATOM 3717 C C . ASP B 1 162 ? 8.531 18.438 20.891 1 93.25 162 ASP B C 1
ATOM 3719 O O . ASP B 1 162 ? 8.281 18.375 19.688 1 93.25 162 ASP B O 1
ATOM 3723 N N . ASN B 1 163 ? 9.758 18.391 21.422 1 97.5 163 ASN B N 1
ATOM 3724 C CA . ASN B 1 163 ? 10.914 18.344 20.531 1 97.5 163 ASN B CA 1
ATOM 3725 C C . ASN B 1 163 ? 11.586 16.969 20.562 1 97.5 163 ASN B C 1
ATOM 3727 O O . ASN B 1 163 ? 12.797 16.875 20.734 1 97.5 163 ASN B O 1
ATOM 3731 N N . ASN B 1 164 ? 10.758 15.977 20.406 1 97.19 164 ASN B N 1
ATOM 3732 C CA . ASN B 1 164 ? 11.367 14.664 20.188 1 97.19 164 ASN B CA 1
ATOM 3733 C C . ASN B 1 164 ? 11.625 14.406 18.703 1 97.19 164 ASN B C 1
ATOM 3735 O O . ASN B 1 164 ? 11.086 15.109 17.844 1 97.19 164 ASN B O 1
ATOM 3739 N N . ALA B 1 165 ? 12.453 13.406 18.422 1 98.06 165 ALA B N 1
ATOM 3740 C CA . ALA B 1 165 ? 12.992 13.211 17.078 1 98.06 165 ALA B CA 1
ATOM 3741 C C . ALA B 1 165 ? 11.883 12.938 16.078 1 98.06 165 ALA B C 1
ATOM 3743 O O . ALA B 1 165 ? 11.828 13.555 15.008 1 98.06 165 ALA B O 1
ATOM 3744 N N . VAL B 1 166 ? 10.945 12.078 16.359 1 97.81 166 VAL B N 1
ATOM 3745 C CA . VAL B 1 166 ? 9.914 11.641 15.422 1 97.81 166 VAL B CA 1
ATOM 3746 C C . VAL B 1 166 ? 8.906 12.766 15.203 1 97.81 166 VAL B C 1
ATOM 3748 O O . VAL B 1 166 ? 8.578 13.094 14.062 1 97.81 166 VAL B O 1
ATOM 3751 N N . LYS B 1 167 ? 8.43 13.375 16.297 1 97.31 167 LYS B N 1
ATOM 3752 C CA . LYS B 1 167 ? 7.477 14.484 16.188 1 97.31 167 LYS B CA 1
ATOM 3753 C C . LYS B 1 167 ? 8.07 15.633 15.383 1 97.31 167 LYS B C 1
ATOM 3755 O O . LYS B 1 167 ? 7.418 16.156 14.469 1 97.31 167 LYS B O 1
ATOM 3760 N N . SER B 1 168 ? 9.289 15.992 15.695 1 98.44 168 SER B N 1
ATOM 3761 C CA . SER B 1 168 ? 9.969 17.094 15.016 1 98.44 168 SER B CA 1
ATOM 3762 C C . SER B 1 168 ? 10.117 16.812 13.523 1 98.44 168 SER B C 1
ATOM 3764 O O . SER B 1 168 ? 9.992 17.703 12.695 1 98.44 168 SER B O 1
ATOM 3766 N N . PHE B 1 169 ? 10.438 15.594 13.203 1 98.5 169 PHE B N 1
ATOM 3767 C CA . PHE B 1 169 ? 10.539 15.211 11.805 1 98.5 169 PHE B CA 1
ATOM 3768 C C . PHE B 1 169 ? 9.227 15.445 11.078 1 98.5 169 PHE B C 1
ATOM 3770 O O . PHE B 1 169 ? 9.203 16.078 10.023 1 98.5 169 PHE B O 1
ATOM 3777 N N . TRP B 1 170 ? 8.133 14.969 11.625 1 98.25 170 TRP B N 1
ATOM 3778 C CA . TRP B 1 170 ? 6.844 15.031 10.945 1 98.25 170 TRP B CA 1
ATOM 3779 C C . TRP B 1 170 ? 6.324 16.469 10.891 1 98.25 170 TRP B C 1
ATOM 3781 O O . TRP B 1 170 ? 5.656 16.859 9.93 1 98.25 170 TRP B O 1
ATOM 3791 N N . ILE B 1 171 ? 6.664 17.25 11.859 1 98.38 171 ILE B N 1
ATOM 3792 C CA . ILE B 1 171 ? 6.328 18.672 11.805 1 98.38 171 ILE B CA 1
ATOM 3793 C C . ILE B 1 171 ? 7.039 19.328 10.625 1 98.38 171 ILE B C 1
ATOM 3795 O O . ILE B 1 171 ? 6.41 20.016 9.82 1 98.38 171 ILE B O 1
ATOM 3799 N N . MET B 1 172 ? 8.336 19.047 10.492 1 98.75 172 MET B N 1
ATOM 3800 C CA . MET B 1 172 ? 9.117 19.641 9.406 1 98.75 172 MET B CA 1
ATOM 3801 C C . MET B 1 172 ? 8.648 19.109 8.055 1 98.75 172 MET B C 1
ATOM 3803 O O . MET B 1 172 ? 8.523 19.875 7.094 1 98.75 172 MET B O 1
ATOM 3807 N N . ALA B 1 173 ? 8.406 17.781 7.98 1 98.75 173 ALA B N 1
ATOM 3808 C CA . ALA B 1 173 ? 7.93 17.188 6.742 1 98.75 173 ALA B CA 1
ATOM 3809 C C . ALA B 1 173 ? 6.574 17.75 6.34 1 98.75 173 ALA B C 1
ATOM 3811 O O . ALA B 1 173 ? 6.32 18 5.16 1 98.75 173 ALA B O 1
ATOM 3812 N N . SER B 1 174 ? 5.711 17.969 7.312 1 98.62 174 SER B N 1
ATOM 3813 C CA . SER B 1 174 ? 4.391 18.547 7.059 1 98.62 174 SER B CA 1
ATOM 3814 C C . SER B 1 174 ? 4.5 19.969 6.512 1 98.62 174 SER B C 1
ATOM 3816 O O . SER B 1 174 ? 3.775 20.344 5.59 1 98.62 174 SER B O 1
ATOM 3818 N N . LYS B 1 175 ? 5.34 20.719 7.137 1 98.69 175 LYS B N 1
ATOM 3819 C CA . LYS B 1 175 ? 5.574 22.078 6.656 1 98.69 175 LYS B CA 1
ATOM 3820 C C . LYS B 1 175 ? 6.039 22.078 5.203 1 98.69 175 LYS B C 1
ATOM 3822 O O . LYS B 1 175 ? 5.484 22.797 4.367 1 98.69 175 LYS B O 1
ATOM 3827 N N . SER B 1 176 ? 7.035 21.266 4.945 1 98.62 176 SER B N 1
ATOM 3828 C CA . SER B 1 176 ? 7.598 21.188 3.602 1 98.62 176 SER B CA 1
ATOM 3829 C C . SER B 1 176 ? 6.559 20.688 2.596 1 98.62 176 SER B C 1
ATOM 3831 O O . SER B 1 176 ? 6.453 21.234 1.491 1 98.62 176 SER B O 1
ATOM 3833 N N . PHE B 1 177 ? 5.824 19.703 2.912 1 98.69 177 PHE B N 1
ATOM 3834 C CA . PHE B 1 177 ? 4.77 19.172 2.057 1 98.69 177 PHE B CA 1
ATOM 3835 C C . PHE B 1 177 ? 3.75 20.25 1.719 1 98.69 177 PHE B C 1
ATOM 3837 O O . PHE B 1 177 ? 3.418 20.453 0.55 1 98.69 177 PHE B O 1
ATOM 3844 N N . ALA B 1 178 ? 3.324 20.953 2.736 1 98.75 178 ALA B N 1
ATOM 3845 C CA . ALA B 1 178 ? 2.338 22.016 2.555 1 98.75 178 ALA B CA 1
ATOM 3846 C C . ALA B 1 178 ? 2.865 23.094 1.619 1 98.75 178 ALA B C 1
ATOM 3848 O O . ALA B 1 178 ? 2.141 23.578 0.746 1 98.75 178 ALA 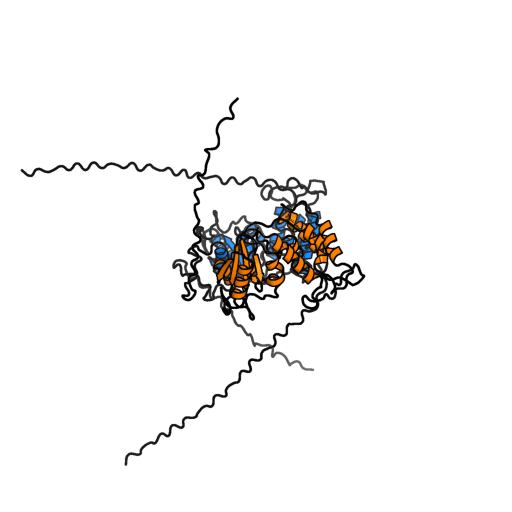B O 1
ATOM 3849 N N . GLN B 1 179 ? 4.109 23.391 1.727 1 98.38 179 GLN B N 1
ATOM 3850 C CA . GLN B 1 179 ? 4.707 24.469 0.96 1 98.38 179 GLN B CA 1
ATOM 3851 C C . GLN B 1 179 ? 4.801 24.109 -0.521 1 98.38 179 GLN B C 1
ATOM 3853 O O . GLN B 1 179 ? 5.008 24.984 -1.364 1 98.38 179 GLN B O 1
ATOM 3858 N N . ASN B 1 180 ? 4.617 22.812 -0.843 1 98.12 180 ASN B N 1
ATOM 3859 C CA . ASN B 1 180 ? 4.914 22.391 -2.207 1 98.12 180 ASN B CA 1
ATOM 3860 C C . ASN B 1 180 ? 3.66 21.922 -2.934 1 98.12 180 ASN B C 1
ATOM 3862 O O . ASN B 1 180 ? 3.74 21.422 -4.062 1 98.12 180 ASN B O 1
ATOM 3866 N N . VAL B 1 181 ? 2.545 22.094 -2.365 1 98.62 181 VAL B N 1
ATOM 3867 C CA . VAL B 1 181 ? 1.315 21.641 -3.008 1 98.62 181 VAL B CA 1
ATOM 3868 C C . VAL B 1 181 ? 0.894 22.641 -4.078 1 98.62 181 VAL B C 1
ATOM 3870 O O . VAL B 1 181 ? 1.289 23.812 -4.035 1 98.62 181 VAL B O 1
ATOM 3873 N N . ARG B 1 182 ? 0.131 22.141 -5.094 1 98.5 182 ARG B N 1
ATOM 3874 C CA . ARG B 1 182 ? -0.304 22.969 -6.211 1 98.5 182 ARG B CA 1
ATOM 3875 C C . ARG B 1 182 ? -1.698 22.562 -6.684 1 98.5 182 ARG B C 1
ATOM 3877 O O . ARG B 1 182 ? -2.035 21.391 -6.695 1 98.5 182 ARG B O 1
ATOM 3884 N N . GLY B 1 183 ? -2.484 23.609 -7.094 1 98.75 183 GLY B N 1
ATOM 3885 C CA . GLY B 1 183 ? -3.811 23.344 -7.629 1 98.75 183 GLY B CA 1
ATOM 3886 C C . GLY B 1 183 ? -4.852 23.094 -6.555 1 98.75 183 GLY B C 1
ATOM 3887 O O . GLY B 1 183 ? -4.879 23.781 -5.531 1 98.75 183 GLY B O 1
ATOM 3888 N N . VAL B 1 184 ? -5.707 22.219 -6.832 1 98.75 184 VAL B N 1
ATOM 3889 C CA . VAL B 1 184 ? -6.742 21.859 -5.867 1 98.75 184 VAL B CA 1
ATOM 3890 C C . VAL B 1 184 ? -6.156 20.938 -4.801 1 98.75 184 VAL B C 1
ATOM 3892 O O . VAL B 1 184 ? -5.582 19.891 -5.121 1 98.75 184 VAL B O 1
ATOM 3895 N N . VAL B 1 185 ? -6.246 21.359 -3.631 1 98.56 185 VAL B N 1
ATOM 3896 C CA . VAL B 1 185 ? -5.77 20.562 -2.508 1 98.56 185 VAL B CA 1
ATOM 3897 C C . VAL B 1 185 ? -6.953 20.109 -1.655 1 98.56 185 VAL B C 1
ATOM 3899 O O . VAL B 1 185 ? -7.973 20.797 -1.585 1 98.56 185 VAL B O 1
ATOM 3902 N N . ARG B 1 186 ? -6.84 18.953 -1.031 1 98.81 186 ARG B N 1
ATOM 3903 C CA . ARG B 1 186 ? -7.949 18.375 -0.269 1 98.81 186 ARG B CA 1
ATOM 3904 C C . ARG B 1 186 ? -7.562 18.172 1.191 1 98.81 186 ARG B C 1
ATOM 3906 O O . ARG B 1 186 ? -6.379 18.031 1.511 1 98.81 186 ARG B O 1
ATOM 3913 N N . VAL B 1 187 ? -8.5 18.219 2.004 1 98.75 187 VAL B N 1
ATOM 3914 C CA . VAL B 1 187 ? -8.359 17.844 3.406 1 98.75 187 VAL B CA 1
ATOM 3915 C C . VAL B 1 187 ? -9.508 16.938 3.82 1 98.75 187 VAL B C 1
ATOM 3917 O O . VAL B 1 187 ? -10.68 17.297 3.695 1 98.75 187 VAL B O 1
ATOM 3920 N N . MET B 1 188 ? -9.164 15.758 4.289 1 98.75 188 MET B N 1
ATOM 3921 C CA . MET B 1 188 ? -10.18 14.836 4.773 1 98.75 188 MET B CA 1
ATOM 3922 C C . MET B 1 188 ? -10.297 14.906 6.293 1 98.75 188 MET B C 1
ATOM 3924 O O . MET B 1 188 ? -9.32 14.648 7.004 1 98.75 188 MET B O 1
ATOM 3928 N N . LEU B 1 189 ? -11.453 15.211 6.77 1 98.69 189 LEU B N 1
ATOM 3929 C CA . LEU B 1 189 ? -11.742 15.328 8.195 1 98.69 189 LEU B CA 1
ATOM 3930 C C . LEU B 1 189 ? -12.805 14.32 8.617 1 98.69 189 LEU B C 1
ATOM 3932 O O . LEU B 1 189 ? -13.578 13.844 7.777 1 98.69 189 LEU B O 1
ATOM 3936 N N . ASN B 1 190 ? -12.812 14.016 9.898 1 98.25 190 ASN B N 1
ATOM 3937 C CA . ASN B 1 190 ? -13.758 13.039 10.43 1 98.25 190 ASN B CA 1
ATOM 3938 C C . ASN B 1 190 ? -14.961 13.711 11.078 1 98.25 190 ASN B C 1
ATOM 3940 O O . ASN B 1 190 ? -14.867 14.211 12.195 1 98.25 190 ASN B O 1
ATOM 3944 N N . GLY B 1 191 ? -15.992 13.641 10.445 1 98.38 191 GLY B N 1
ATOM 3945 C CA . GLY B 1 191 ? -17.188 14.297 10.922 1 98.38 191 GLY B CA 1
ATOM 3946 C C . GLY B 1 191 ? -17.812 13.609 12.117 1 98.38 191 GLY B C 1
ATOM 3947 O O . GLY B 1 191 ? -18.703 14.172 12.781 1 98.38 191 GLY B O 1
ATOM 3948 N N . SER B 1 192 ? -17.344 12.391 12.453 1 97.94 192 SER B N 1
ATOM 3949 C CA . SER B 1 192 ? -17.891 11.625 13.562 1 97.94 192 SER B CA 1
ATOM 3950 C C . SER B 1 192 ? -17.031 11.789 14.82 1 97.94 192 SER B C 1
ATOM 3952 O O . SER B 1 192 ? -17.391 11.297 15.891 1 97.94 192 SER B O 1
ATOM 3954 N N . ARG B 1 193 ? -15.922 12.391 14.703 1 96.25 193 ARG B N 1
ATOM 3955 C CA . ARG B 1 193 ? -14.945 12.461 15.789 1 96.25 193 ARG B CA 1
ATOM 3956 C C . ARG B 1 193 ? -15.492 13.266 16.969 1 96.25 193 ARG B C 1
ATOM 3958 O O . ARG B 1 193 ? -16.047 14.344 16.781 1 96.25 193 ARG B O 1
ATOM 3965 N N . GLU B 1 194 ? -15.156 12.664 18.172 1 93.56 194 GLU B N 1
ATOM 3966 C CA . GLU B 1 194 ? -15.5 13.406 19.375 1 93.56 194 GLU B CA 1
ATOM 3967 C C . GLU B 1 194 ? -14.586 14.617 19.562 1 93.56 194 GLU B C 1
ATOM 3969 O O . GLU B 1 194 ? -13.375 14.516 19.391 1 93.56 194 GLU B O 1
ATOM 3974 N N . GLY B 1 195 ? -15.102 15.789 19.828 1 93.25 195 GLY B N 1
ATOM 3975 C CA . GLY B 1 195 ? -14.305 17 20 1 93.25 195 GLY B CA 1
ATOM 3976 C C . GLY B 1 195 ? -14.258 17.859 18.766 1 93.25 195 GLY B C 1
ATOM 3977 O O . GLY B 1 195 ? -13.75 18.984 18.812 1 93.25 195 GLY B O 1
ATOM 3978 N N . GLY B 1 196 ? -14.773 17.25 17.641 1 97.06 196 GLY B N 1
ATOM 3979 C CA . GLY B 1 196 ? -14.852 18.031 16.422 1 97.06 196 GLY B CA 1
ATOM 3980 C C . GLY B 1 196 ? -14.055 17.438 15.281 1 97.06 196 GLY B C 1
ATOM 3981 O O . GLY B 1 196 ? -13.055 16.75 15.5 1 97.06 196 GLY B O 1
ATOM 3982 N N . ALA B 1 197 ? -14.438 17.703 14.047 1 98.06 197 ALA B N 1
ATOM 3983 C CA . ALA B 1 197 ? -13.766 17.203 12.852 1 98.06 197 ALA B CA 1
ATOM 3984 C C . ALA B 1 197 ? -12.422 17.891 12.641 1 98.06 197 ALA B C 1
ATOM 3986 O O . ALA B 1 197 ? -11.461 17.266 12.195 1 98.06 197 ALA B O 1
ATOM 3987 N N . PHE B 1 198 ? -12.406 19.141 13.031 1 97.5 198 PHE B N 1
ATOM 3988 C CA . PHE B 1 198 ? -11.188 19.938 12.906 1 97.5 198 PHE B CA 1
ATOM 3989 C C . PHE B 1 198 ? -10.68 20.375 14.281 1 97.5 198 PHE B C 1
ATOM 3991 O O . PHE B 1 198 ? -11.406 21 15.039 1 97.5 198 PHE B O 1
ATOM 3998 N N . TYR B 1 199 ? -9.5 20 14.57 1 92.62 199 TYR B N 1
ATOM 3999 C CA . TYR B 1 199 ? -8.805 20.438 15.773 1 92.62 199 TYR B CA 1
ATOM 4000 C C . TYR B 1 199 ? -7.758 21.5 15.43 1 92.62 199 TYR B C 1
ATOM 4002 O O . TYR B 1 199 ? -6.797 21.219 14.711 1 92.62 199 TYR B O 1
ATOM 4010 N N . SER B 1 200 ? -7.871 22.672 15.992 1 92.06 200 SER B N 1
ATOM 4011 C CA . SER B 1 200 ? -7.02 23.797 15.625 1 92.06 200 SER B CA 1
ATOM 4012 C C . SER B 1 200 ? -5.574 23.547 16.047 1 92.06 200 SER B C 1
ATOM 4014 O O . SER B 1 200 ? -4.648 24.125 15.469 1 92.06 200 SER B O 1
ATOM 4016 N N . GLY B 1 201 ? -5.355 22.672 17.047 1 93.06 201 GLY B N 1
ATOM 4017 C CA . GLY B 1 201 ? -4.016 22.375 17.531 1 93.06 201 GLY B CA 1
ATOM 4018 C C . GLY B 1 201 ? -3.355 21.234 16.766 1 93.06 201 GLY B C 1
ATOM 4019 O O . GLY B 1 201 ? -2.254 20.797 17.125 1 93.06 201 GLY B O 1
ATOM 4020 N N . SER B 1 202 ? -4.031 20.734 15.719 1 94.31 202 SER B N 1
ATOM 4021 C CA . SER B 1 202 ? -3.498 19.641 14.906 1 94.31 202 SER B CA 1
ATOM 4022 C C . SER B 1 202 ? -2.332 20.109 14.047 1 94.31 202 SER B C 1
ATOM 4024 O O . SER B 1 202 ? -2.113 21.312 13.891 1 94.31 202 SER B O 1
ATOM 4026 N N . ILE B 1 203 ? -1.586 19.172 13.531 1 96.06 203 ILE B N 1
ATOM 4027 C CA . ILE B 1 203 ? -0.517 19.5 12.594 1 96.06 203 ILE B CA 1
ATOM 4028 C C . ILE B 1 203 ? -1.095 20.234 11.383 1 96.06 203 ILE B C 1
ATOM 4030 O O . ILE B 1 203 ? -0.508 21.203 10.906 1 96.06 203 ILE B O 1
ATOM 4034 N N . PHE B 1 204 ? -2.277 19.844 10.938 1 97.69 204 PHE B N 1
ATOM 4035 C CA . PHE B 1 204 ? -2.904 20.547 9.828 1 97.69 204 PHE B CA 1
ATOM 4036 C C . PHE B 1 204 ? -3.189 22 10.203 1 97.69 204 PHE B C 1
ATOM 4038 O O . PHE B 1 204 ? -2.85 22.922 9.453 1 97.69 204 PHE B O 1
ATOM 4045 N N . GLY B 1 205 ? -3.752 22.156 11.352 1 96.75 205 GLY B N 1
ATOM 4046 C CA . GLY B 1 205 ? -4.18 23.484 11.758 1 96.75 205 GLY B CA 1
ATOM 4047 C C . GLY B 1 205 ? -3.02 24.422 12.07 1 96.75 205 GLY B C 1
ATOM 4048 O O . GLY B 1 205 ? -3.076 25.609 11.773 1 96.75 205 GLY B O 1
ATOM 4049 N N . THR B 1 206 ? -1.946 23.844 12.641 1 96.94 206 THR B N 1
ATOM 4050 C CA . THR B 1 206 ? -0.914 24.719 13.195 1 96.94 206 THR B CA 1
ATOM 4051 C C . THR B 1 206 ? 0.274 24.812 12.242 1 96.94 206 THR B C 1
ATOM 4053 O O . THR B 1 206 ? 1.034 25.781 12.281 1 96.94 206 THR B O 1
ATOM 4056 N N . ILE B 1 207 ? 0.424 23.812 11.391 1 98 207 ILE B N 1
ATOM 4057 C CA . ILE B 1 207 ? 1.633 23.766 10.57 1 98 207 ILE B CA 1
ATOM 4058 C C . ILE B 1 207 ? 1.258 23.812 9.094 1 98 207 ILE B C 1
ATOM 4060 O O . ILE B 1 207 ? 1.692 24.703 8.359 1 98 207 ILE B O 1
ATOM 4064 N N . GLU B 1 208 ? 0.439 22.969 8.633 1 98.31 208 GLU B N 1
ATOM 4065 C CA . GLU B 1 208 ? 0.186 22.797 7.203 1 98.31 208 GLU B CA 1
ATOM 4066 C C . GLU B 1 208 ? -0.627 23.969 6.648 1 98.31 208 GLU B C 1
ATOM 4068 O O . GLU B 1 208 ? -0.207 24.625 5.699 1 98.31 208 GLU B O 1
ATOM 4073 N N . LEU B 1 209 ? -1.687 24.281 7.293 1 97.75 209 LEU B N 1
ATOM 4074 C CA . LEU B 1 209 ? -2.592 25.312 6.793 1 97.75 209 LEU B CA 1
ATOM 4075 C C . LEU B 1 209 ? -1.878 26.656 6.68 1 97.75 209 LEU B C 1
ATOM 4077 O O . LEU B 1 209 ? -1.897 27.281 5.621 1 97.75 209 LEU B O 1
ATOM 4081 N N . PRO B 1 210 ? -1.151 27.094 7.695 1 97.06 210 PRO B N 1
ATOM 4082 C CA . PRO B 1 210 ? -0.492 28.391 7.594 1 97.06 210 PRO B CA 1
ATOM 4083 C C . PRO B 1 210 ? 0.612 28.422 6.539 1 97.06 210 PRO B C 1
ATOM 4085 O O . PRO B 1 210 ? 1.076 29.484 6.148 1 97.06 210 PRO B O 1
ATOM 4088 N N . ASN B 1 211 ? 1.066 27.266 6.066 1 98 211 ASN B N 1
ATOM 4089 C CA . ASN B 1 211 ? 2.195 27.234 5.145 1 98 211 ASN B CA 1
ATOM 4090 C C . ASN B 1 211 ? 1.749 26.891 3.723 1 98 211 ASN B C 1
ATOM 4092 O O . ASN B 1 211 ? 2.582 26.703 2.834 1 98 211 ASN B O 1
ATOM 4096 N N . LEU B 1 212 ? 0.447 26.812 3.498 1 98.38 212 LEU B N 1
ATOM 4097 C CA . LEU B 1 212 ? -0.055 26.641 2.139 1 98.38 212 LEU B CA 1
ATOM 4098 C C . LEU B 1 212 ? 0.26 27.859 1.285 1 98.38 212 LEU B C 1
ATOM 4100 O O . LEU B 1 212 ? 0.023 29 1.708 1 98.38 212 LEU B O 1
ATOM 4104 N N . PRO B 1 213 ? 0.804 27.594 0.129 1 97.75 213 PRO B N 1
ATOM 4105 C CA . PRO B 1 213 ? 1.109 28.75 -0.73 1 97.75 213 PRO B CA 1
ATOM 4106 C C . PRO B 1 213 ? -0.127 29.297 -1.434 1 97.75 213 PRO B C 1
ATOM 4108 O O . PRO B 1 213 ? -0.685 28.656 -2.318 1 97.75 213 PRO B O 1
ATOM 4111 N N . LYS B 1 214 ? -0.452 30.484 -1.213 1 95.44 214 LYS B N 1
ATOM 4112 C CA . LYS B 1 214 ? -1.663 31.109 -1.739 1 95.44 214 LYS B CA 1
ATOM 4113 C C . LYS B 1 214 ? -1.616 31.203 -3.262 1 95.44 214 LYS B C 1
ATOM 4115 O O . LYS B 1 214 ? -2.629 31 -3.934 1 95.44 214 LYS B O 1
ATOM 4120 N N . ASP B 1 215 ? -0.453 31.406 -3.801 1 96.38 215 ASP B N 1
ATOM 4121 C CA . ASP B 1 215 ? -0.307 31.609 -5.238 1 96.38 215 ASP B CA 1
ATOM 4122 C C . ASP B 1 215 ? -0.418 30.297 -6 1 96.38 215 ASP B C 1
ATOM 4124 O O . ASP B 1 215 ? -0.762 30.281 -7.184 1 96.38 215 ASP B O 1
ATOM 4128 N N . ASN B 1 216 ? -0.133 29.188 -5.297 1 97.88 216 ASN B N 1
ATOM 4129 C CA . ASN B 1 216 ? -0.084 27.906 -5.992 1 97.88 216 ASN B CA 1
ATOM 4130 C C . ASN B 1 216 ? -1.335 27.078 -5.719 1 97.88 216 ASN B C 1
ATOM 4132 O O . ASN B 1 216 ? -1.603 26.094 -6.426 1 97.88 216 ASN B O 1
ATOM 4136 N N . VAL B 1 217 ? -2.078 27.469 -4.711 1 98.5 217 VAL B N 1
ATOM 4137 C CA . VAL B 1 217 ? -3.291 26.734 -4.363 1 98.5 217 VAL B CA 1
ATOM 4138 C C . VAL B 1 217 ? -4.508 27.438 -4.961 1 98.5 217 VAL B C 1
ATOM 4140 O O . VAL B 1 217 ? -4.848 28.547 -4.566 1 98.5 217 VAL B O 1
ATOM 4143 N N . SER B 1 218 ? -5.164 26.797 -5.926 1 98.69 218 SER B N 1
ATOM 4144 C CA . SER B 1 218 ? -6.309 27.406 -6.59 1 98.69 218 SER B CA 1
ATOM 4145 C C . SER B 1 218 ? -7.578 27.266 -5.758 1 98.69 218 SER B C 1
ATOM 4147 O O . SER B 1 218 ? -8.445 28.141 -5.789 1 98.69 218 SER B O 1
ATOM 4149 N N . GLU B 1 219 ? -7.691 26.141 -5.035 1 98.75 219 GLU B N 1
ATOM 4150 C CA . GLU B 1 219 ? -8.867 25.891 -4.211 1 98.75 219 GLU B CA 1
ATOM 4151 C C . GLU B 1 219 ? -8.602 24.797 -3.18 1 98.75 219 GLU B C 1
ATOM 4153 O O . GLU B 1 219 ? -7.82 23.875 -3.432 1 98.75 219 GLU B O 1
ATOM 4158 N N . ILE B 1 220 ? -9.242 24.938 -2.049 1 98.81 220 ILE B N 1
ATOM 4159 C CA . ILE B 1 220 ? -9.164 23.922 -1.004 1 98.81 220 ILE B CA 1
ATOM 4160 C C . ILE B 1 220 ? -10.492 23.188 -0.895 1 98.81 220 ILE B C 1
ATOM 4162 O O . ILE B 1 220 ? -11.539 23.797 -0.703 1 98.81 220 ILE B O 1
ATOM 4166 N N . HIS B 1 221 ? -10.469 21.875 -1.074 1 98.88 221 HIS B N 1
ATOM 4167 C CA . HIS B 1 221 ? -11.648 21.031 -0.894 1 98.88 221 HIS B CA 1
ATOM 4168 C C . HIS B 1 221 ? -11.656 20.375 0.485 1 98.88 221 HIS B C 1
ATOM 4170 O O . HIS B 1 221 ? -10.766 19.594 0.807 1 98.88 221 HIS B O 1
ATOM 4176 N N . LEU B 1 222 ? -12.656 20.766 1.259 1 98.88 222 LEU B N 1
ATOM 4177 C CA . LEU B 1 222 ? -12.875 20.125 2.553 1 98.88 222 LEU B CA 1
ATOM 4178 C C . LEU B 1 222 ? -13.781 18.906 2.412 1 98.88 222 LEU B C 1
ATOM 4180 O O . LEU B 1 222 ? -14.906 19.016 1.935 1 98.88 222 LEU B O 1
ATOM 4184 N N . TRP B 1 223 ? -13.281 17.703 2.768 1 98.81 223 TRP B N 1
ATOM 4185 C CA . TRP B 1 223 ? -14.047 16.469 2.766 1 98.81 223 TRP B CA 1
ATOM 4186 C C . TRP B 1 223 ? -14.398 16.047 4.188 1 98.81 223 TRP B C 1
ATOM 4188 O O . TRP B 1 223 ? -13.547 15.516 4.91 1 98.81 223 TRP B O 1
ATOM 4198 N N . ILE B 1 224 ? -15.641 16.281 4.57 1 98.88 224 ILE B N 1
ATOM 4199 C CA . ILE B 1 224 ? -16.109 15.859 5.891 1 98.88 224 ILE B CA 1
ATOM 4200 C C . ILE B 1 224 ? -16.75 14.477 5.797 1 98.88 224 ILE B C 1
ATOM 4202 O O . ILE B 1 224 ? -17.844 14.328 5.25 1 98.88 224 ILE B O 1
ATOM 4206 N N . ILE B 1 225 ? -16.062 13.477 6.355 1 98.5 225 ILE B N 1
ATOM 4207 C CA . ILE B 1 225 ? -16.469 12.086 6.184 1 98.5 225 ILE B CA 1
ATOM 4208 C C . ILE B 1 225 ? -16.906 11.508 7.527 1 98.5 225 ILE B C 1
ATOM 4210 O O . ILE B 1 225 ? -16.156 11.523 8.492 1 98.5 225 ILE B O 1
ATOM 4214 N N . ASP B 1 226 ? -18.078 10.961 7.574 1 97.56 226 ASP B N 1
ATOM 4215 C CA . ASP B 1 226 ? -18.531 10.266 8.773 1 97.56 226 ASP B CA 1
ATOM 4216 C C . ASP B 1 226 ? -18.016 8.828 8.797 1 97.56 226 ASP B C 1
ATOM 4218 O O . ASP B 1 226 ? -17.969 8.164 7.762 1 97.56 226 ASP B O 1
ATOM 4222 N N . THR B 1 227 ? -17.656 8.438 9.992 1 94.69 227 THR B N 1
ATOM 4223 C CA . THR B 1 227 ? -17.422 7.004 10.156 1 94.69 227 THR B CA 1
ATOM 4224 C C . THR B 1 227 ? -18.703 6.219 9.844 1 94.69 227 THR B C 1
ATOM 4226 O O . THR B 1 227 ? -19.797 6.625 10.219 1 94.69 227 THR B O 1
ATOM 4229 N N . LEU B 1 228 ? -18.406 5.066 9.188 1 90.94 228 LEU B N 1
ATOM 4230 C CA . LEU B 1 228 ? -19.562 4.246 8.836 1 90.94 228 LEU B CA 1
ATOM 4231 C C . LEU B 1 228 ? -20.328 3.826 10.086 1 90.94 228 LEU B C 1
ATOM 4233 O O . LEU B 1 228 ? -19.734 3.346 11.055 1 90.94 228 LEU B O 1
ATOM 4237 N N . ASN B 1 229 ? -21.594 4.086 10.188 1 85.69 229 ASN B N 1
ATOM 4238 C CA . ASN B 1 229 ? -22.469 3.811 11.312 1 85.69 229 ASN B CA 1
ATOM 4239 C C . ASN B 1 229 ? -22.172 4.715 12.508 1 85.69 229 ASN B C 1
ATOM 4241 O O . ASN B 1 229 ? -22.672 4.496 13.602 1 85.69 229 ASN B O 1
ATOM 4245 N N . GLY B 1 230 ? -21.188 5.598 12.398 1 91.38 230 GLY B N 1
ATOM 4246 C CA . GLY B 1 230 ? -20.938 6.59 13.43 1 91.38 230 GLY B CA 1
ATOM 4247 C C . GLY B 1 230 ? -21.875 7.781 13.352 1 91.38 230 GLY B C 1
ATOM 4248 O O . GLY B 1 230 ? -22.562 7.973 12.352 1 91.38 230 GLY B O 1
ATOM 4249 N N . PRO B 1 231 ? -21.875 8.555 14.414 1 95.75 231 PRO B N 1
ATOM 4250 C CA . PRO B 1 231 ? -22.75 9.727 14.414 1 95.75 231 PRO B CA 1
ATOM 4251 C C . PRO B 1 231 ? -22.266 10.828 13.477 1 95.75 231 PRO B C 1
ATOM 4253 O O . PRO B 1 231 ? -21.047 11 13.297 1 95.75 231 PRO B O 1
ATOM 4256 N N . ASP B 1 232 ? -23.188 11.469 12.891 1 96.25 232 ASP B N 1
ATOM 4257 C CA . ASP B 1 232 ? -22.875 12.703 12.172 1 96.25 232 ASP B CA 1
ATOM 4258 C C . ASP B 1 232 ? -22.812 13.891 13.133 1 96.25 232 ASP B C 1
ATOM 4260 O O . ASP B 1 232 ? -23.812 14.57 13.359 1 96.25 232 ASP B O 1
ATOM 4264 N N . ARG B 1 233 ? -21.641 14.141 13.672 1 97.94 233 ARG B N 1
ATOM 4265 C CA . ARG B 1 233 ? -21.5 15.203 14.664 1 97.94 233 ARG B CA 1
ATOM 4266 C C . ARG B 1 233 ? -21.281 16.547 13.984 1 97.94 233 ARG B C 1
ATOM 4268 O O . ARG B 1 233 ? -21.828 17.562 14.422 1 97.94 233 ARG B O 1
ATOM 4275 N N . GLU B 1 234 ? -20.375 16.594 12.984 1 98.25 234 GLU B N 1
ATOM 4276 C CA . GLU B 1 234 ? -20.109 17.844 12.273 1 98.25 234 GLU B CA 1
ATOM 4277 C C . GLU B 1 234 ? -20.141 17.625 10.758 1 98.25 234 GLU B C 1
ATOM 4279 O O . GLU B 1 234 ? -19.688 16.594 10.266 1 98.25 234 GLU B O 1
ATOM 4284 N N . SER B 1 235 ? -20.75 18.547 10.039 1 98.38 235 SER B N 1
ATOM 4285 C CA . SER B 1 235 ? -20.828 18.672 8.594 1 98.38 235 SER B CA 1
ATOM 4286 C C . SER B 1 235 ? -20.359 20.047 8.133 1 98.38 235 SER B C 1
ATOM 4288 O O . SER B 1 235 ? -19.875 20.844 8.945 1 98.38 235 SER B O 1
ATOM 4290 N N . CYS B 1 236 ? -20.406 20.297 6.867 1 98.69 236 CYS B N 1
ATOM 4291 C CA . CYS B 1 236 ? -20.031 21.609 6.359 1 98.69 236 CYS B CA 1
ATOM 4292 C C . CYS B 1 236 ? -20.797 22.719 7.098 1 98.69 236 CYS B C 1
ATOM 4294 O O . CYS B 1 236 ? -22 22.609 7.305 1 98.69 236 CYS B O 1
ATOM 4296 N N . GLY B 1 237 ? -20.016 23.672 7.594 1 98.44 237 GLY B N 1
ATOM 4297 C CA . GLY B 1 237 ? -20.594 24.844 8.219 1 98.44 237 GLY B CA 1
ATOM 4298 C C . GLY B 1 237 ? -20.953 24.625 9.68 1 98.44 237 GLY B C 1
ATOM 4299 O O . GLY B 1 237 ? -21.547 25.5 10.32 1 98.44 237 GLY B O 1
ATOM 4300 N N . VAL B 1 238 ? -20.547 23.516 10.242 1 98.38 238 VAL B N 1
ATOM 4301 C CA . VAL B 1 238 ? -20.953 23.188 11.602 1 98.38 238 VAL B CA 1
ATOM 4302 C C . VAL B 1 238 ? -19.734 23.078 12.508 1 98.38 238 VAL B C 1
ATOM 4304 O O . VAL B 1 238 ? -18.766 22.406 12.156 1 98.38 238 VAL B O 1
ATOM 4307 N N . GLY B 1 239 ? -19.797 23.797 13.641 1 98.12 239 GLY B N 1
ATOM 4308 C CA . GLY B 1 239 ? -18.812 23.594 14.695 1 98.12 239 GLY B CA 1
ATOM 4309 C C . GLY B 1 239 ? -17.391 23.938 14.273 1 98.12 239 GLY B C 1
ATOM 4310 O O . GLY B 1 239 ? -17.125 25.047 13.797 1 98.12 239 GLY B O 1
ATOM 4311 N N . SER B 1 240 ? -16.531 22.938 14.484 1 98.5 240 SER B N 1
ATOM 4312 C CA . SER B 1 240 ? -15.125 23.172 14.172 1 98.5 240 SER B CA 1
ATOM 4313 C C . SER B 1 240 ? -14.898 23.281 12.672 1 98.5 240 SER B C 1
ATOM 4315 O O . SER B 1 240 ? -13.938 23.906 12.227 1 98.5 240 SER B O 1
ATOM 4317 N N . VAL B 1 241 ? -15.766 22.688 11.883 1 98.69 241 VAL B N 1
ATOM 4318 C CA . VAL B 1 241 ? -15.672 22.828 10.43 1 98.69 241 VAL B CA 1
ATOM 4319 C C . VAL B 1 241 ? -15.969 24.266 10.031 1 98.69 241 VAL B C 1
ATOM 4321 O O . VAL B 1 241 ? -15.266 24.844 9.188 1 98.69 241 VAL B O 1
ATOM 4324 N N . ALA B 1 242 ? -16.984 24.828 10.672 1 98.56 242 ALA B N 1
ATOM 4325 C CA . ALA B 1 242 ? -17.297 26.234 10.422 1 98.56 242 ALA B CA 1
ATOM 4326 C C . ALA B 1 242 ? -16.125 27.125 10.773 1 98.56 242 ALA B C 1
ATOM 4328 O O . ALA B 1 242 ? -15.844 28.109 10.07 1 98.56 242 ALA B O 1
ATOM 4329 N N . HIS B 1 243 ? -15.531 26.812 11.852 1 98.19 243 HIS B N 1
ATOM 4330 C CA . HIS B 1 243 ? -14.359 27.562 12.266 1 98.19 243 HIS B CA 1
ATOM 4331 C C . HIS B 1 243 ? -13.242 27.469 11.219 1 98.19 243 HIS B C 1
ATOM 4333 O O . HIS B 1 243 ? -12.602 28.469 10.898 1 98.19 243 HIS B O 1
ATOM 4339 N N . LEU B 1 244 ? -12.984 26.281 10.719 1 98.56 244 LEU B N 1
ATOM 4340 C CA . LEU B 1 244 ? -11.984 26.094 9.68 1 98.56 244 LEU B CA 1
ATOM 4341 C C . LEU B 1 244 ? -12.344 26.875 8.422 1 98.56 244 LEU B C 1
ATOM 4343 O O . LEU B 1 244 ? -11.492 27.531 7.828 1 98.56 244 LEU B O 1
ATOM 4347 N N . GLU B 1 245 ? -13.602 26.797 8.016 1 98.62 245 GLU B N 1
ATOM 4348 C CA . GLU B 1 245 ? -14.055 27.547 6.848 1 98.62 245 GLU B CA 1
ATOM 4349 C C . GLU B 1 245 ? -13.812 29.047 7.02 1 98.62 245 GLU B C 1
ATOM 4351 O O . GLU B 1 245 ? -13.367 29.719 6.086 1 98.62 245 GLU B O 1
ATOM 4356 N N . ALA B 1 246 ? -14.094 29.531 8.188 1 98 246 ALA B N 1
ATOM 4357 C CA . ALA B 1 246 ? -13.859 30.938 8.469 1 98 246 ALA B CA 1
ATOM 4358 C C . ALA B 1 246 ? -12.375 31.281 8.375 1 98 246 ALA B C 1
ATOM 4360 O O . ALA B 1 246 ? -12.008 32.344 7.84 1 98 246 ALA B O 1
ATOM 4361 N N . ARG B 1 247 ? -11.609 30.406 8.891 1 97.56 247 ARG B N 1
ATOM 4362 C CA . ARG B 1 247 ? -10.164 30.609 8.844 1 97.56 247 ARG B CA 1
ATOM 4363 C C . ARG B 1 247 ? -9.664 30.641 7.402 1 97.56 247 ARG B C 1
ATOM 4365 O O . ARG B 1 247 ? -8.789 31.438 7.059 1 97.56 247 ARG B O 1
ATOM 4372 N N . LEU B 1 248 ? -10.18 29.75 6.57 1 98.19 248 LEU B N 1
ATOM 4373 C CA . LEU B 1 248 ? -9.797 29.719 5.164 1 98.19 248 LEU B CA 1
ATOM 4374 C C . LEU B 1 248 ? -10.156 31.031 4.469 1 98.19 248 LEU B C 1
ATOM 4376 O O . LEU B 1 248 ? -9.352 31.594 3.734 1 98.19 248 LEU B O 1
ATOM 4380 N N . LYS B 1 249 ? -11.328 31.531 4.777 1 96.69 249 LYS B N 1
ATOM 4381 C CA . LYS B 1 249 ? -11.789 32.781 4.199 1 96.69 249 LYS B CA 1
ATOM 4382 C C . LYS B 1 249 ? -10.914 33.969 4.66 1 96.69 249 LYS B C 1
ATOM 4384 O O . LYS B 1 249 ? -10.539 34.812 3.855 1 96.69 249 LYS B O 1
ATOM 4389 N N . GLU B 1 250 ? -10.641 33.906 5.875 1 95.62 250 GLU B N 1
ATOM 4390 C CA . GLU B 1 250 ? -9.812 34.969 6.449 1 95.62 250 GLU B CA 1
ATOM 4391 C C . GLU B 1 250 ? -8.438 35 5.801 1 95.62 250 GLU B C 1
ATOM 4393 O O . GLU B 1 250 ? -7.859 36.062 5.621 1 95.62 250 GLU B O 1
ATOM 4398 N N . HIS B 1 251 ? -7.945 33.844 5.453 1 94.19 251 HIS B N 1
ATOM 4399 C CA . HIS B 1 251 ? -6.629 33.781 4.832 1 94.19 251 HIS B CA 1
ATOM 4400 C C . HIS B 1 251 ? -6.711 34 3.328 1 94.19 251 HIS B C 1
ATOM 4402 O O . HIS B 1 251 ? -5.684 34.031 2.645 1 94.19 251 HIS B O 1
ATOM 4408 N N . GLY B 1 252 ? -7.953 34.094 2.822 1 95.5 252 GLY B N 1
ATOM 4409 C CA . GLY B 1 252 ? -8.133 34.438 1.421 1 95.5 252 GLY B CA 1
ATOM 4410 C C . GLY B 1 252 ? -8.148 33.25 0.504 1 95.5 252 GLY B C 1
ATOM 4411 O O . GLY B 1 252 ? -7.91 33.375 -0.699 1 95.5 252 GLY B O 1
ATOM 4412 N N . PHE B 1 253 ? -8.328 32.094 1.019 1 98.12 253 PHE B N 1
ATOM 4413 C CA . PHE B 1 253 ? -8.414 30.891 0.194 1 98.12 253 PHE B CA 1
ATOM 4414 C C . PHE B 1 253 ? -9.828 30.688 -0.34 1 98.12 253 PHE B C 1
ATOM 4416 O O . PHE B 1 253 ? -10.805 30.938 0.371 1 98.12 253 PHE B O 1
ATOM 4423 N N . LYS B 1 254 ? -9.898 30.344 -1.602 1 98.31 254 LYS B N 1
ATOM 4424 C CA . LYS B 1 254 ? -11.141 29.766 -2.102 1 98.31 254 LYS B CA 1
ATOM 4425 C C . LYS B 1 254 ? -11.32 28.344 -1.602 1 98.31 254 LYS B C 1
ATOM 4427 O O . LYS B 1 254 ? -10.359 27.562 -1.563 1 98.31 254 LYS B O 1
ATOM 4432 N N . TYR B 1 255 ? -12.555 28 -1.198 1 98.62 255 TYR B N 1
ATOM 4433 C CA . TYR B 1 255 ? -12.75 26.641 -0.725 1 98.62 255 TYR B CA 1
ATOM 4434 C C . TYR B 1 255 ? -14.141 26.125 -1.089 1 98.62 255 TYR B C 1
ATOM 4436 O O . TYR B 1 255 ? -15.031 26.922 -1.413 1 98.62 255 TYR B O 1
ATOM 4444 N N . SER B 1 256 ? -14.25 24.766 -1.19 1 98.75 256 SER B N 1
ATOM 4445 C CA . SER B 1 256 ? -15.508 24.016 -1.254 1 98.75 256 SER B CA 1
ATOM 4446 C C . SER B 1 256 ? -15.562 22.938 -0.178 1 98.75 256 SER B C 1
ATOM 4448 O O . SER B 1 256 ? -14.531 22.359 0.195 1 98.75 256 SER B O 1
ATOM 4450 N N . CYS B 1 257 ? -16.703 22.75 0.341 1 98.81 257 CYS B N 1
ATOM 4451 C CA . CYS B 1 257 ? -16.891 21.75 1.394 1 98.81 257 CYS B CA 1
ATOM 4452 C C . CYS B 1 257 ? -17.844 20.672 0.95 1 98.81 257 CYS B C 1
ATOM 4454 O O . CYS B 1 257 ? -18.906 20.953 0.382 1 98.81 257 CYS B O 1
ATOM 4456 N N . PHE B 1 258 ? -17.5 19.391 1.159 1 98.69 258 PHE B N 1
ATOM 4457 C CA . PHE B 1 258 ? -18.281 18.234 0.728 1 98.69 258 PHE B CA 1
ATOM 4458 C C . PHE B 1 258 ? -18.531 17.281 1.891 1 98.69 258 PHE B C 1
ATOM 4460 O O . PHE B 1 258 ? -17.594 16.891 2.592 1 98.69 258 PHE B O 1
ATOM 4467 N N . ASP B 1 259 ? -19.766 16.969 2.047 1 98.06 259 ASP B N 1
ATOM 4468 C CA . ASP B 1 259 ? -20.094 15.961 3.047 1 98.06 259 ASP B CA 1
ATOM 4469 C C . ASP B 1 259 ? -20.203 14.57 2.416 1 98.06 259 ASP B C 1
ATOM 4471 O O . ASP B 1 259 ? -20.859 14.398 1.388 1 98.06 259 ASP B O 1
ATOM 4475 N N . ASN B 1 260 ? -19.516 13.602 2.967 1 96.44 260 ASN B N 1
ATOM 4476 C CA . ASN B 1 260 ? -19.688 12.188 2.666 1 96.44 260 ASN B CA 1
ATOM 4477 C C . ASN B 1 260 ? -19.641 11.922 1.164 1 96.44 260 ASN B C 1
ATOM 4479 O O . ASN B 1 260 ? -20.578 11.352 0.605 1 96.44 260 ASN B O 1
ATOM 4483 N N . CYS B 1 261 ? -18.5 12.227 0.594 1 95.75 261 CYS B N 1
ATOM 4484 C CA . CYS B 1 261 ? -18.281 11.953 -0.821 1 95.75 261 CYS B CA 1
ATOM 4485 C C . CYS B 1 261 ? -18.578 10.492 -1.145 1 95.75 261 CYS B C 1
ATOM 4487 O O . CYS B 1 261 ? -18.156 9.594 -0.413 1 95.75 261 CYS B O 1
ATOM 4489 N N . LYS B 1 262 ? -19.266 10.266 -2.246 1 96.62 262 LYS B N 1
ATOM 4490 C CA . LYS B 1 262 ? -19.703 8.93 -2.639 1 96.62 262 LYS B CA 1
ATOM 4491 C C . LYS B 1 262 ? -18.531 7.984 -2.797 1 96.62 262 LYS B C 1
ATOM 4493 O O . LYS B 1 262 ? -18.578 6.828 -2.365 1 96.62 262 LYS B O 1
ATOM 4498 N N . SER B 1 263 ? -17.516 8.492 -3.441 1 98 263 SER B N 1
ATOM 4499 C CA . SER B 1 263 ? -16.312 7.68 -3.664 1 98 263 SER B CA 1
ATOM 4500 C C . SER B 1 263 ? -15.742 7.172 -2.346 1 98 263 SER B C 1
ATOM 4502 O O . SER B 1 263 ? -15.398 5.992 -2.225 1 98 263 SER B O 1
ATOM 4504 N N . VAL B 1 264 ? -15.68 8.031 -1.369 1 98.19 264 VAL B N 1
ATOM 4505 C CA . VAL B 1 264 ? -15.133 7.676 -0.064 1 98.19 264 VAL B CA 1
ATOM 4506 C C . VAL B 1 264 ? -16.078 6.723 0.654 1 98.19 264 VAL B C 1
ATOM 4508 O O . VAL B 1 264 ? -15.648 5.809 1.356 1 98.19 264 VAL B O 1
ATOM 4511 N N . LEU B 1 265 ? -17.391 6.93 0.497 1 97.38 265 LEU B N 1
ATOM 4512 C CA . LEU B 1 265 ? -18.359 6.02 1.082 1 97.38 265 LEU B CA 1
ATOM 4513 C C . LEU B 1 265 ? -18.203 4.609 0.528 1 97.38 265 LEU B C 1
ATOM 4515 O O . LEU B 1 265 ? -18.281 3.631 1.274 1 97.38 265 LEU B O 1
ATOM 4519 N N . HIS B 1 266 ? -18 4.504 -0.795 1 98.12 266 HIS B N 1
ATOM 4520 C CA . HIS B 1 266 ? -17.734 3.195 -1.38 1 98.12 266 HIS B CA 1
ATOM 4521 C C . HIS B 1 266 ? -16.516 2.549 -0.733 1 98.12 266 HIS B C 1
ATOM 4523 O O . HIS B 1 266 ? -16.516 1.347 -0.457 1 98.12 266 HIS B O 1
ATOM 4529 N N . MET B 1 267 ? -15.469 3.361 -0.509 1 97.75 267 MET B N 1
ATOM 4530 C CA . MET B 1 267 ? -14.273 2.834 0.141 1 97.75 267 MET B CA 1
ATOM 4531 C C . MET B 1 267 ? -14.602 2.275 1.521 1 97.75 267 MET B C 1
ATOM 4533 O O . MET B 1 267 ? -14.148 1.188 1.88 1 97.75 267 MET B O 1
ATOM 4537 N N . GLN B 1 268 ? -15.422 3 2.27 1 97.75 268 GLN B N 1
ATOM 4538 C CA . GLN B 1 268 ? -15.812 2.531 3.598 1 97.75 268 GLN B CA 1
ATOM 4539 C C . GLN B 1 268 ? -16.656 1.268 3.508 1 97.75 268 GLN B C 1
ATOM 4541 O O . GLN B 1 268 ? -16.516 0.36 4.332 1 97.75 268 GLN B O 1
ATOM 4546 N N . CYS B 1 269 ? -17.469 1.156 2.527 1 97.75 269 CYS B N 1
ATOM 4547 C CA . CYS B 1 269 ? -18.422 0.066 2.377 1 97.75 269 CYS B CA 1
ATOM 4548 C C . CYS B 1 269 ? -17.719 -1.22 1.955 1 97.75 269 CYS B C 1
ATOM 4550 O O . CYS B 1 269 ? -18.297 -2.307 2.053 1 97.75 269 CYS B O 1
ATOM 4552 N N . VAL B 1 270 ? -16.5 -1.173 1.496 1 97.81 270 VAL B N 1
ATOM 4553 C CA . VAL B 1 270 ? -15.734 -2.369 1.155 1 97.81 270 VAL B CA 1
ATOM 4554 C C . VAL B 1 270 ? -15.664 -3.299 2.363 1 97.81 270 VAL B C 1
ATOM 4556 O O . VAL B 1 270 ? -15.766 -4.52 2.221 1 97.81 270 VAL B O 1
ATOM 4559 N N . ASP B 1 271 ? -15.625 -2.715 3.535 1 95.94 271 ASP B N 1
ATOM 4560 C CA . ASP B 1 271 ? -15.391 -3.514 4.734 1 95.94 271 ASP B CA 1
ATOM 4561 C C . ASP B 1 271 ? -16.719 -3.91 5.391 1 95.94 271 ASP B C 1
ATOM 4563 O O . ASP B 1 271 ? -16.75 -4.836 6.207 1 95.94 271 ASP B O 1
ATOM 4567 N N . LEU B 1 272 ? -17.75 -3.184 5.102 1 95.5 272 LEU B N 1
ATOM 4568 C CA . LEU B 1 272 ? -19.078 -3.482 5.621 1 95.5 272 LEU B CA 1
ATOM 4569 C C . LEU B 1 272 ? -20.125 -3.385 4.516 1 95.5 272 LEU B C 1
ATOM 4571 O O . LEU B 1 272 ? -21.031 -2.561 4.594 1 95.5 272 LEU B O 1
ATOM 4575 N N . PRO B 1 273 ? -20.031 -4.242 3.592 1 96.5 273 PRO B N 1
ATOM 4576 C CA . PRO B 1 273 ? -20.844 -4.07 2.385 1 96.5 273 PRO B CA 1
ATOM 4577 C C . PRO B 1 273 ? -22.328 -4.355 2.623 1 96.5 273 PRO B C 1
ATOM 4579 O O . PRO B 1 273 ? -23.172 -3.982 1.805 1 96.5 273 PRO B O 1
ATOM 4582 N N . ASN B 1 274 ? -22.688 -4.934 3.758 1 94.94 274 ASN B N 1
ATOM 4583 C CA . ASN B 1 274 ? -24.062 -5.41 3.91 1 94.94 274 ASN B CA 1
ATOM 4584 C C . ASN B 1 274 ? -24.875 -4.5 4.828 1 94.94 274 ASN B C 1
ATOM 4586 O O . ASN B 1 274 ? -26.062 -4.723 5.031 1 94.94 274 ASN B O 1
ATOM 4590 N N . ILE B 1 275 ? -24.328 -3.463 5.367 1 94.44 275 ILE B N 1
ATOM 4591 C CA . ILE B 1 275 ? -25.109 -2.564 6.223 1 94.44 275 ILE B CA 1
ATOM 4592 C C . ILE B 1 275 ? -26.031 -1.709 5.363 1 94.44 275 ILE B C 1
ATOM 4594 O O . ILE B 1 275 ? -25.797 -1.529 4.168 1 94.44 275 ILE B O 1
ATOM 4598 N N . PRO B 1 276 ? -26.984 -1.18 5.863 1 92.38 276 PRO B N 1
ATOM 4599 C CA . PRO B 1 276 ? -28.047 -0.528 5.082 1 92.38 276 PRO B CA 1
ATOM 4600 C C . PRO B 1 276 ? -27.516 0.606 4.207 1 92.38 276 PRO B C 1
ATOM 4602 O O . PRO B 1 276 ? -27.859 0.691 3.027 1 92.38 276 PRO B O 1
ATOM 4605 N N . ILE B 1 277 ? -26.625 1.396 4.684 1 93 277 ILE B N 1
ATOM 4606 C CA . ILE B 1 277 ? -26.141 2.562 3.943 1 93 277 ILE B CA 1
ATOM 4607 C C . ILE B 1 277 ? -25.297 2.111 2.754 1 93 277 ILE B C 1
ATOM 4609 O O . ILE B 1 277 ? -25.078 2.885 1.82 1 93 277 ILE B O 1
ATOM 4613 N N . CYS B 1 278 ? -24.875 0.86 2.744 1 96.44 278 CYS B N 1
ATOM 4614 C CA . CYS B 1 278 ? -23.969 0.36 1.716 1 96.44 278 CYS B CA 1
ATOM 4615 C C . CYS B 1 278 ? -24.719 -0.468 0.681 1 96.44 278 CYS B C 1
ATOM 4617 O O . CYS B 1 278 ? -24.109 -1.122 -0.163 1 96.44 278 CYS B O 1
ATOM 4619 N N . GLN B 1 279 ? -26 -0.436 0.738 1 95.88 279 GLN B N 1
ATOM 4620 C CA . GLN B 1 279 ? -26.781 -1.204 -0.224 1 95.88 279 GLN B CA 1
ATOM 4621 C C . GLN B 1 279 ? -26.844 -0.498 -1.575 1 95.88 279 GLN B C 1
ATOM 4623 O O . GLN B 1 279 ? -27.031 0.72 -1.639 1 95.88 279 GLN B O 1
ATOM 4628 N N . PHE B 1 280 ? -26.562 -1.185 -2.586 1 94.88 280 PHE B N 1
ATOM 4629 C CA . PHE B 1 280 ? -26.672 -0.653 -3.939 1 94.88 280 PHE B CA 1
ATOM 4630 C C . PHE B 1 280 ? -28.141 -0.469 -4.34 1 94.88 280 PHE B C 1
ATOM 4632 O O . PHE B 1 280 ? -29.016 -1.189 -3.855 1 94.88 280 PHE B O 1
ATOM 4639 N N . ALA B 1 281 ? -28.422 0.553 -5.148 1 89.94 281 ALA B N 1
ATOM 4640 C CA . ALA B 1 281 ? -29.766 0.812 -5.652 1 89.94 281 ALA B CA 1
ATOM 4641 C C . ALA B 1 281 ? -30.25 -0.332 -6.539 1 89.94 281 ALA B C 1
ATOM 4643 O O . ALA B 1 281 ? -29.453 -0.954 -7.25 1 89.94 281 ALA B O 1
ATOM 4644 N N . ASN B 1 282 ? -31.078 -1.333 -6.043 1 66.19 282 ASN B N 1
ATOM 4645 C CA . ASN B 1 282 ? -31.625 -2.518 -6.695 1 66.19 282 ASN B CA 1
ATOM 4646 C C . ASN B 1 282 ? -31.625 -2.369 -8.219 1 66.19 282 ASN B C 1
ATOM 4648 O O . ASN B 1 282 ? -32.344 -1.522 -8.758 1 66.19 282 ASN B O 1
ATOM 4652 N N . ASN B 1 283 ? -30.516 -2.295 -8.859 1 54.62 283 ASN B N 1
ATOM 4653 C CA . ASN B 1 283 ? -30.797 -2.617 -10.258 1 54.62 283 ASN B CA 1
ATOM 4654 C C . ASN B 1 283 ? -31.312 -4.047 -10.414 1 54.62 283 ASN B C 1
ATOM 4656 O O . ASN B 1 283 ? -30.734 -4.98 -9.844 1 54.62 283 ASN B O 1
ATOM 4660 N N . ASP B 1 284 ? -32.594 -4.332 -10.602 1 42 284 ASP B N 1
ATOM 4661 C CA . ASP B 1 284 ? -33.344 -5.578 -10.664 1 42 284 ASP B CA 1
ATOM 4662 C C . ASP B 1 284 ? -32.469 -6.723 -11.195 1 42 284 ASP B C 1
ATOM 4664 O O . ASP B 1 284 ? -32.938 -7.855 -11.312 1 42 284 ASP B O 1
ATOM 4668 N N . SER B 1 285 ? -31.516 -6.609 -12.117 1 40.34 285 SER B N 1
ATOM 4669 C CA . SER B 1 285 ? -31.375 -7.871 -12.836 1 40.34 285 SER B CA 1
ATOM 4670 C C . SER B 1 285 ? -30.625 -8.906 -12 1 40.34 285 SER B C 1
ATOM 4672 O O . SER B 1 285 ? -30.391 -10.023 -12.461 1 40.34 285 SER B O 1
ATOM 4674 N N . SER B 1 286 ? -29.672 -8.57 -11.18 1 40.12 286 SER B N 1
ATOM 4675 C CA . SER B 1 286 ? -28.766 -9.695 -10.984 1 40.12 286 SER B CA 1
ATOM 4676 C C . SER B 1 286 ? -29.328 -10.703 -9.984 1 40.12 286 SER B C 1
ATOM 4678 O O . SER B 1 286 ? -29.922 -10.312 -8.977 1 40.12 286 SER B O 1
ATOM 4680 N N . PRO B 1 287 ? -29.516 -12.078 -10.305 1 39.69 287 PRO B N 1
ATOM 4681 C CA . PRO B 1 287 ? -30 -13.172 -9.461 1 39.69 287 PRO B CA 1
ATOM 4682 C C . PRO B 1 287 ? -29.297 -13.242 -8.109 1 39.69 287 PRO B C 1
ATOM 4684 O O . PRO B 1 287 ? -28.109 -12.945 -8.016 1 39.69 287 PRO B O 1
ATOM 4687 N N . GLY B 1 288 ? -30.047 -12.953 -6.984 1 35.66 288 GLY B N 1
ATOM 4688 C CA . GLY B 1 288 ? -29.828 -12.961 -5.547 1 35.66 288 GLY B CA 1
ATOM 4689 C C . GLY B 1 288 ? -29.172 -14.242 -5.047 1 35.66 288 GLY B C 1
ATOM 4690 O O . GLY B 1 288 ? -29.859 -15.195 -4.688 1 35.66 288 GLY B O 1
ATOM 4691 N N . ASN B 1 289 ? -28.125 -14.867 -5.555 1 35.94 289 ASN B N 1
ATOM 4692 C CA . ASN B 1 289 ? -27.719 -15.969 -4.691 1 35.94 289 ASN B CA 1
ATOM 4693 C C . ASN B 1 289 ? -27.203 -15.461 -3.344 1 35.94 289 ASN B C 1
ATOM 4695 O O . ASN B 1 289 ? -26.156 -14.836 -3.268 1 35.94 289 ASN B O 1
ATOM 4699 N N . SER B 1 290 ? -28.141 -15.141 -2.406 1 31.47 290 SER B N 1
ATOM 4700 C CA . SER B 1 290 ? -27.844 -14.773 -1.024 1 31.47 290 SER B CA 1
ATOM 4701 C C . SER B 1 290 ? -27.094 -15.891 -0.308 1 31.47 290 SER B C 1
ATOM 4703 O O . SER B 1 290 ? -27.688 -16.891 0.097 1 31.47 290 SER B O 1
ATOM 4705 N N . ALA B 1 291 ? -25.891 -16.25 -0.559 1 31.3 291 ALA B N 1
ATOM 4706 C CA . ALA B 1 291 ? -25.234 -17.109 0.421 1 31.3 291 ALA B CA 1
ATOM 4707 C C . ALA B 1 291 ? -25.094 -16.391 1.768 1 31.3 291 ALA B C 1
ATOM 4709 O O . ALA B 1 291 ? -24.422 -15.367 1.872 1 31.3 291 ALA B O 1
ATOM 4710 N N . THR B 1 292 ? -26.141 -16.562 2.689 1 28 292 THR B N 1
ATOM 4711 C CA . THR B 1 292 ? -26.062 -16.219 4.105 1 28 292 THR B CA 1
ATOM 4712 C C . THR B 1 292 ? -24.875 -16.922 4.766 1 28 292 THR B C 1
ATOM 4714 O O . THR B 1 292 ? -24.828 -18.156 4.805 1 28 292 THR B O 1
ATOM 4717 N N . MET B 1 293 ? -23.75 -16.422 4.723 1 27.22 293 MET B N 1
ATOM 4718 C CA . MET B 1 293 ? -22.672 -16.938 5.566 1 27.22 293 MET B CA 1
ATOM 4719 C C . MET B 1 293 ? -23.078 -16.922 7.035 1 27.22 293 MET B C 1
ATOM 4721 O O . MET B 1 293 ? -23.375 -15.867 7.598 1 27.22 293 MET B O 1
ATOM 4725 N N . LEU B 1 294 ? -23.859 -17.953 7.504 1 26.56 294 LEU B N 1
ATOM 4726 C CA . LEU B 1 294 ? -24.141 -18.234 8.906 1 26.56 294 LEU B CA 1
ATOM 4727 C C . LEU B 1 294 ? -22.859 -18.266 9.727 1 26.56 294 LEU B C 1
ATOM 4729 O O . LEU B 1 294 ? -21.922 -19 9.398 1 26.56 294 LEU B O 1
ATOM 4733 N N . SER B 1 295 ? -22.547 -17.172 10.359 1 25.52 295 SER B N 1
ATOM 4734 C CA . SER B 1 295 ? -21.562 -17.172 11.438 1 25.52 295 SER B CA 1
ATOM 4735 C C . SER B 1 295 ? -21.969 -18.125 12.555 1 25.52 295 SER B C 1
ATOM 4737 O O . SER B 1 295 ? -23.062 -18.016 13.117 1 25.52 295 SER B O 1
ATOM 4739 N N . SER B 1 296 ? -21.734 -19.422 12.461 1 24.86 296 SER B N 1
ATOM 4740 C CA . SER B 1 296 ? -21.953 -20.406 13.523 1 24.86 296 SER B CA 1
ATOM 4741 C C . SER B 1 296 ? -21.344 -19.938 14.836 1 24.86 296 SER B C 1
ATOM 4743 O O . SER B 1 296 ? -20.156 -19.594 14.891 1 24.86 296 SER B O 1
ATOM 4745 N N . PRO B 1 297 ? -22.109 -19.375 15.836 1 26.45 297 PRO B N 1
ATOM 4746 C CA . PRO B 1 297 ? -21.688 -19.203 17.219 1 26.45 297 PRO B CA 1
ATOM 4747 C C . PRO B 1 297 ? -21.328 -20.516 17.906 1 26.45 297 PRO B C 1
ATOM 4749 O O . PRO B 1 297 ? -22.203 -21.188 18.453 1 26.45 297 PRO B O 1
ATOM 4752 N N . LEU B 1 298 ? -20.703 -21.516 17.391 1 22.12 298 LEU B N 1
ATOM 4753 C CA . LEU B 1 298 ? -20.609 -22.781 18.125 1 22.12 298 LEU B CA 1
ATOM 4754 C C . LEU B 1 298 ? -19.859 -22.578 19.453 1 22.12 298 LEU B C 1
ATOM 4756 O O . LEU B 1 298 ? -18.672 -22.281 19.453 1 22.12 298 LEU B O 1
ATOM 4760 N N . ASN B 1 299 ? -20.453 -21.922 20.531 1 20.95 299 ASN B N 1
ATOM 4761 C CA . ASN B 1 299 ? -19.953 -22.062 21.906 1 20.95 299 ASN B CA 1
ATOM 4762 C C . ASN B 1 299 ? -19.906 -23.516 22.344 1 20.95 299 ASN B C 1
ATOM 4764 O O . ASN B 1 299 ? -20.938 -24.156 22.484 1 20.95 299 ASN B O 1
ATOM 4768 N N . ALA B 1 300 ? -19.078 -24.297 21.875 1 18.8 300 ALA B N 1
ATOM 4769 C CA . ALA B 1 300 ? -18.938 -25.672 22.359 1 18.8 300 ALA B CA 1
ATOM 4770 C C . ALA B 1 300 ? -18.547 -25.688 23.844 1 18.8 300 ALA B C 1
ATOM 4772 O O . ALA B 1 300 ? -17.484 -25.172 24.203 1 18.8 300 ALA B O 1
ATOM 4773 N N . LEU B 1 301 ? -19.453 -25.5 24.875 1 21.02 301 LEU B N 1
ATOM 4774 C CA . LEU B 1 301 ? -19.359 -25.797 26.297 1 21.02 301 LEU B CA 1
ATOM 4775 C C . LEU B 1 301 ? -18.906 -27.234 26.547 1 21.02 301 LEU B C 1
ATOM 4777 O O . LEU B 1 301 ? -18.797 -27.656 27.688 1 21.02 301 LEU B O 1
ATOM 4781 N N . VAL B 1 302 ? -18.531 -28.031 25.562 1 17.66 302 VAL B N 1
ATOM 4782 C CA . VAL B 1 302 ? -18.688 -29.453 25.859 1 17.66 302 VAL B CA 1
ATOM 4783 C C . VAL B 1 302 ? -17.812 -29.828 27.062 1 17.66 302 VAL B C 1
ATOM 4785 O O . VAL B 1 302 ? -18.328 -30.281 28.078 1 17.66 302 VAL B O 1
ATOM 4788 N N . ALA B 1 303 ? -16.922 -30.891 26.984 1 18.11 303 ALA B N 1
ATOM 4789 C CA . ALA B 1 303 ? -16.875 -32.281 27.469 1 18.11 303 ALA B CA 1
ATOM 4790 C C . ALA B 1 303 ? -15.875 -32.406 28.609 1 18.11 303 ALA B C 1
ATOM 4792 O O . ALA B 1 303 ? -15.969 -33.344 29.406 1 18.11 303 ALA B O 1
ATOM 4793 N N . ARG B 1 304 ? -14.82 -31.562 28.828 1 17.91 304 ARG B N 1
ATOM 4794 C CA . ARG B 1 304 ? -13.766 -32.406 29.359 1 17.91 304 ARG B CA 1
ATOM 4795 C C . ARG B 1 304 ? -13.984 -32.719 30.844 1 17.91 304 ARG B C 1
ATOM 4797 O O . ARG B 1 304 ? -13.703 -31.875 31.688 1 17.91 304 ARG B O 1
ATOM 4804 N N . ILE B 1 305 ? -15.141 -33.031 31.375 1 19.27 305 ILE B N 1
ATOM 4805 C CA . ILE B 1 305 ? -15.133 -33.406 32.781 1 19.27 305 ILE B CA 1
ATOM 4806 C C . ILE B 1 305 ? -14.336 -34.719 32.938 1 19.27 305 ILE B C 1
ATOM 4808 O O . ILE B 1 305 ? -14.906 -35.75 33.281 1 19.27 305 ILE B O 1
ATOM 4812 N N . ARG B 1 306 ? -13.516 -35.156 31.953 1 17.56 306 ARG B N 1
ATOM 4813 C CA . ARG B 1 306 ? -13.195 -36.594 32.125 1 17.56 306 ARG B CA 1
ATOM 4814 C C . ARG B 1 306 ? -12.617 -36.844 33.531 1 17.56 306 ARG B C 1
ATOM 4816 O O . ARG B 1 306 ? -12.203 -35.906 34.219 1 17.56 306 ARG B O 1
ATOM 4823 N N . ARG B 1 307 ? -11.5 -37.688 33.594 1 18.27 307 ARG B N 1
ATOM 4824 C CA . ARG B 1 307 ? -11.07 -38.969 34.188 1 18.27 307 ARG B CA 1
ATOM 4825 C C . ARG B 1 307 ? -10.328 -38.719 35.5 1 18.27 307 ARG B C 1
ATOM 4827 O O . ARG B 1 307 ? -9.211 -38.188 35.5 1 18.27 307 ARG B O 1
ATOM 4834 N N . LEU B 1 308 ? -11.055 -38.281 36.562 1 21 308 LEU B N 1
ATOM 4835 C CA . LEU B 1 308 ? -10.594 -38.375 37.938 1 21 308 LEU B CA 1
ATOM 4836 C C . LEU B 1 308 ? -9.969 -39.75 38.25 1 21 308 LEU B C 1
ATOM 4838 O O . LEU B 1 308 ? -9.602 -40.031 39.375 1 21 308 LEU B O 1
ATOM 4842 N N . VAL B 1 309 ? -10.219 -40.844 37.406 1 19.11 309 VAL B N 1
ATOM 4843 C CA . VAL B 1 309 ? -10.203 -42.125 38.094 1 19.11 309 VAL B CA 1
ATOM 4844 C C . VAL B 1 309 ? -8.828 -42.375 38.719 1 19.11 309 VAL B C 1
ATOM 4846 O O . VAL B 1 309 ? -8.719 -42.875 39.844 1 19.11 309 VAL B O 1
ATOM 4849 N N . VAL B 1 310 ? -7.793 -42.594 38 1 20.38 310 VAL B N 1
ATOM 4850 C CA . VAL B 1 310 ? -7.18 -43.875 38.375 1 20.38 310 VAL B CA 1
ATOM 4851 C C . VAL B 1 310 ? -6.641 -43.75 39.812 1 20.38 310 VAL B C 1
ATOM 4853 O O . VAL B 1 310 ? -6.215 -42.688 40.25 1 20.38 310 VAL B O 1
ATOM 4856 N N . PRO B 1 311 ? -6.242 -44.969 40.469 1 23.52 311 PRO B N 1
ATOM 4857 C CA . PRO B 1 311 ? -6.34 -45.75 41.719 1 23.52 311 PRO B CA 1
ATOM 4858 C C . PRO B 1 311 ? -5.406 -45.25 42.812 1 23.52 311 PRO B C 1
ATOM 4860 O O . PRO B 1 311 ? -5.836 -45.062 43.938 1 23.52 311 PRO B O 1
ATOM 4863 N N . MET B 1 312 ? -3.973 -45.719 42.594 1 21.34 312 MET B N 1
ATOM 4864 C CA . MET B 1 312 ? -3.139 -46.094 43.75 1 21.34 312 MET B CA 1
ATOM 4865 C C . MET B 1 312 ? -2.607 -44.875 44.469 1 21.34 312 MET B C 1
ATOM 4867 O O . MET B 1 312 ? -2.232 -43.875 43.812 1 21.34 312 MET B O 1
#

Radius of gyration: 31.77 Å; Cα contacts (8 Å, |Δi|>4): 999; chains: 2; bounding box: 110×96×111 Å

Foldseek 3Di:
DPPPPPPPPPPPPPPPPPPPPPPPPPPPPPPPPQFFFFDPPLLVLLLVLLCCCCPPVNVVNVPQDSVVLSVLLLQLAAQADQQARALVSNVVNLVSQDDADDAPAAEAEDPCVPLCVLQSVVRHDYLCNGSLNVSCPPTDWTYDHRHRDTTRNGHDDLVNHCRGSSNSNVLNSLQSVLLRYAEEYEYEFEQQDDPGRDDCPDSCNPRNVVNHDQVGYQEYEYEHEYQDVGDRNDACCDDVNVVVVVVCVVVPHHYHYDYHDPSSVQSNCVVVCPDPVNDDDPPPPDDPPPPPPPPPPPPPVVDDDDDDDDDD/DPPPPPPVPPPPPPPPPPPPPPPPPPPPPPPPPQFAFFDPPLLVLLLVLLCCCCPPVNVVNVPQDSVVLSVLLLQLAAQADQQARALVSNVVNLVSQDDADDAPAEEAEDPCVPLCVLQSVVRHDYLCNGSLNVSCPPTDWTYDHRHRDTTRNGHDDLVNHCRGSSNSNVLNSLQSVLLRYAEEYEYEFEQQDDPGRDDCPDSCNPRNVVNHDQVGYQEYEYEHEYQDVGDRNDACCDDVNVVVVVVCVVVPHHYHYDYHDPSSVQSNCVVVCPDPVNDDDCPPDDDPPPPPPPPPPPPCPDDDPDDPDDDD

Solvent-accessible surface area (backbone atoms only — not comparable to full-atom values): 35198 Å² total; per-residue (Å²): 136,81,83,76,81,79,75,77,76,78,78,76,75,74,77,70,75,76,74,73,71,73,74,69,72,67,68,73,68,71,68,73,73,71,66,53,21,24,45,76,64,49,64,51,28,36,41,8,39,40,45,37,38,22,59,64,75,40,51,92,47,54,85,62,58,45,69,58,38,47,50,34,44,50,66,30,40,49,27,31,49,50,64,62,21,50,37,73,36,36,49,65,21,51,62,68,45,57,73,91,58,67,69,54,25,41,39,48,66,38,86,30,70,72,57,52,61,68,59,25,64,94,72,33,38,39,62,55,68,36,63,59,30,48,40,50,59,93,63,48,53,29,32,27,65,80,30,82,54,66,27,64,66,57,30,83,51,75,82,71,37,82,22,19,47,56,47,11,46,52,53,40,51,40,33,54,48,27,52,50,51,34,33,42,34,34,34,38,26,16,8,37,42,86,92,40,32,43,53,69,85,33,65,50,49,65,38,23,58,77,36,47,39,72,90,42,41,69,30,37,38,38,35,32,33,52,47,88,94,46,57,80,71,35,46,78,73,28,70,37,40,29,51,49,53,49,52,37,50,73,73,66,48,50,70,50,72,41,65,55,50,63,32,59,49,23,52,59,20,37,81,46,38,82,45,78,88,42,33,55,42,80,65,84,74,71,84,79,80,77,80,77,82,77,80,77,80,78,79,77,73,75,76,75,81,75,85,83,82,84,77,136,138,82,80,77,80,77,76,77,76,78,78,76,76,74,74,69,75,76,73,73,71,71,74,70,72,68,68,71,66,72,69,74,72,72,64,54,21,25,44,76,64,47,64,51,27,34,40,7,39,38,45,37,37,23,59,64,73,40,51,92,46,55,84,61,58,44,69,58,38,48,51,35,44,49,65,30,40,51,27,30,50,51,64,64,21,48,39,74,36,37,50,64,22,50,62,67,46,57,71,90,58,67,69,54,24,41,39,49,65,40,86,29,70,72,58,52,61,68,61,24,63,95,72,34,38,41,61,56,67,35,64,58,29,46,39,50,59,93,62,48,52,29,31,28,64,81,29,82,54,65,26,63,66,58,27,84,50,73,82,71,37,81,22,19,47,56,49,11,45,51,54,39,51,39,33,54,48,27,52,48,50,33,34,43,34,35,34,36,26,17,8,38,41,87,92,38,31,43,55,68,87,33,64,48,50,64,39,23,58,78,36,47,41,71,91,42,40,70,30,38,38,39,36,30,34,52,47,87,95,45,56,81,72,35,47,79,72,28,72,37,40,29,52,49,54,50,51,38,50,74,72,66,49,50,70,49,70,41,65,55,49,60,34,58,49,23,51,58,21,36,80,46,37,80,46,78,87,43,32,55,39,78,65,82,74,72,83,77,80,74,77,75,78,74,79,77,78,77,76,77,80,74,69,87,73,71,83,81,64,89,87,132